Protein AF-A0AA36JJM1-F1 (afdb_monomer_lite)

Structure (mmCIF, N/CA/C/O backbone):
data_AF-A0AA36JJM1-F1
#
_entry.id   AF-A0AA36JJM1-F1
#
loop_
_atom_site.group_PDB
_atom_site.id
_atom_site.type_symbol
_atom_site.label_atom_id
_atom_site.label_alt_id
_atom_site.label_comp_id
_atom_site.label_asym_id
_atom_site.label_entity_id
_atom_site.label_seq_id
_atom_site.pdbx_PDB_ins_code
_atom_site.Cartn_x
_atom_site.Cartn_y
_atom_site.Cartn_z
_atom_site.occupancy
_atom_site.B_iso_or_equiv
_atom_site.auth_seq_id
_atom_site.auth_comp_id
_atom_site.auth_asym_id
_atom_site.auth_atom_id
_atom_site.pdbx_PDB_model_num
ATOM 1 N N . MET A 1 1 ? 7.702 4.278 22.221 1.00 86.50 1 MET A N 1
ATOM 2 C CA . MET A 1 1 ? 9.071 3.799 21.939 1.00 86.50 1 MET A CA 1
ATOM 3 C C . MET A 1 1 ? 9.166 2.366 22.407 1.00 86.50 1 MET A C 1
ATOM 5 O O . MET A 1 1 ? 8.796 2.112 23.544 1.00 86.50 1 MET A O 1
ATOM 9 N N . GLU A 1 2 ? 9.628 1.454 21.558 1.00 85.81 2 GLU A N 1
ATOM 10 C CA . GLU A 1 2 ? 9.969 0.077 21.942 1.00 85.81 2 GLU A CA 1
ATOM 11 C C . GLU A 1 2 ? 11.482 -0.125 21.865 1.00 85.81 2 GLU A C 1
ATOM 13 O O . GLU A 1 2 ? 12.137 0.378 20.948 1.00 85.81 2 GLU A O 1
ATOM 18 N N . LEU A 1 3 ? 12.035 -0.858 22.828 1.00 89.06 3 LEU A N 1
ATOM 19 C CA . LEU A 1 3 ? 13.429 -1.273 22.849 1.00 89.06 3 LEU A CA 1
ATOM 20 C C . LEU A 1 3 ? 13.550 -2.719 23.334 1.00 89.06 3 LEU A C 1
ATOM 22 O O . LEU A 1 3 ? 12.748 -3.194 24.128 1.00 89.06 3 LEU A O 1
ATOM 26 N N . LEU A 1 4 ? 14.563 -3.410 22.822 1.00 84.94 4 LEU A N 1
ATOM 27 C CA . LEU A 1 4 ? 15.024 -4.686 23.359 1.00 84.94 4 LEU A CA 1
ATOM 28 C C . LEU A 1 4 ? 16.243 -4.422 24.234 1.00 84.94 4 LEU A C 1
ATOM 30 O O . LEU A 1 4 ? 17.153 -3.701 23.789 1.00 84.94 4 LEU A O 1
ATOM 34 N N . ASP A 1 5 ? 16.250 -4.989 25.434 1.00 82.06 5 ASP A N 1
ATOM 35 C CA . ASP A 1 5 ? 17.424 -5.007 26.301 1.00 82.06 5 ASP A CA 1
ATOM 36 C C . ASP A 1 5 ? 18.400 -6.138 25.920 1.00 82.06 5 ASP A C 1
ATOM 38 O O . ASP A 1 5 ? 18.317 -6.738 24.839 1.00 82.06 5 ASP A O 1
ATOM 42 N N . SER A 1 6 ? 19.415 -6.355 26.754 1.00 78.31 6 SER A N 1
ATOM 43 C CA . SER A 1 6 ? 20.495 -7.311 26.484 1.00 78.31 6 SER A CA 1
ATOM 44 C C . SER A 1 6 ? 20.103 -8.765 26.770 1.00 78.31 6 SER A C 1
ATOM 46 O O . SER A 1 6 ? 20.724 -9.679 26.228 1.00 78.31 6 SER A O 1
ATOM 48 N N . ASP A 1 7 ? 19.093 -8.979 27.603 1.00 76.00 7 ASP A N 1
ATOM 49 C CA . ASP A 1 7 ? 18.505 -10.262 27.982 1.00 76.00 7 ASP A CA 1
ATOM 50 C C . ASP A 1 7 ? 17.309 -10.661 27.103 1.00 76.00 7 ASP A C 1
ATOM 52 O O . ASP A 1 7 ? 16.915 -11.829 27.092 1.00 76.00 7 ASP A O 1
ATOM 56 N N . GLY A 1 8 ? 16.851 -9.747 26.245 1.00 76.69 8 GLY A N 1
ATOM 57 C CA . GLY A 1 8 ? 15.883 -9.997 25.181 1.00 76.69 8 GLY A CA 1
ATOM 58 C C . GLY A 1 8 ? 14.448 -9.640 25.554 1.00 76.69 8 GLY A C 1
ATOM 59 O O . GLY A 1 8 ? 13.537 -9.977 24.790 1.00 76.69 8 GLY A O 1
ATOM 60 N N . ASP A 1 9 ? 14.245 -8.946 26.671 1.00 82.12 9 ASP A N 1
ATOM 61 C CA . ASP A 1 9 ? 12.950 -8.415 27.055 1.00 82.12 9 ASP A CA 1
ATOM 62 C C . ASP A 1 9 ? 12.595 -7.193 26.201 1.00 82.12 9 ASP A C 1
ATOM 64 O O . ASP A 1 9 ? 13.424 -6.349 25.841 1.00 82.12 9 ASP A O 1
ATOM 68 N N . CYS A 1 10 ? 11.317 -7.116 25.829 1.00 87.50 10 CYS A N 1
ATOM 69 C CA . CYS A 1 10 ? 10.770 -5.996 25.081 1.00 87.50 10 CYS A CA 1
ATOM 70 C C . CYS A 1 10 ? 10.220 -4.957 26.055 1.00 87.50 10 CYS A C 1
ATOM 72 O O . CYS A 1 10 ? 9.152 -5.152 26.641 1.00 87.50 10 CYS A O 1
ATOM 74 N N . ILE A 1 11 ? 10.940 -3.848 26.195 1.00 87.56 11 ILE A N 1
ATOM 75 C CA . ILE A 1 11 ? 10.566 -2.719 27.041 1.00 87.56 11 ILE A CA 1
ATOM 76 C C . ILE A 1 11 ? 9.912 -1.648 26.165 1.00 87.56 11 ILE A C 1
ATOM 78 O O . ILE A 1 11 ? 10.454 -1.227 25.140 1.00 87.56 11 ILE A O 1
ATOM 82 N N . GLN A 1 12 ? 8.725 -1.198 26.556 1.00 90.75 12 GLN A N 1
ATOM 83 C CA . GLN A 1 12 ? 7.956 -0.191 25.841 1.00 90.75 12 GLN A CA 1
ATOM 84 C C . GLN A 1 12 ? 7.631 0.986 26.758 1.00 90.75 12 GLN A C 1
ATOM 86 O O . GLN A 1 12 ? 6.974 0.830 27.784 1.00 90.75 12 GLN A O 1
ATOM 91 N N . PHE A 1 13 ? 8.028 2.181 26.325 1.00 91.12 13 PHE A N 1
ATOM 92 C CA . PHE A 1 13 ? 7.688 3.442 26.974 1.00 91.12 13 PHE A CA 1
ATOM 93 C C . PHE A 1 13 ? 6.626 4.194 26.167 1.00 91.12 13 PHE A C 1
ATOM 95 O O . PHE A 1 13 ? 6.799 4.434 24.960 1.00 91.12 13 PHE A O 1
ATOM 102 N N . LEU A 1 14 ? 5.537 4.583 26.835 1.00 84.69 14 LEU A N 1
ATOM 103 C CA . LEU A 1 14 ? 4.409 5.315 26.251 1.00 84.69 14 LEU A CA 1
ATOM 104 C C . LEU A 1 14 ? 4.047 6.522 27.115 1.00 84.69 14 LEU A C 1
ATOM 106 O O . LEU A 1 14 ? 3.896 6.393 28.325 1.00 84.69 14 LEU A O 1
ATOM 110 N N . ILE A 1 15 ? 3.863 7.682 26.485 1.00 80.12 15 ILE A N 1
ATOM 111 C CA . ILE A 1 15 ? 3.282 8.857 27.141 1.00 80.12 15 ILE A CA 1
ATOM 112 C C . ILE A 1 15 ? 1.765 8.745 27.003 1.00 80.12 15 ILE A C 1
ATOM 114 O O . ILE A 1 15 ? 1.250 8.667 25.887 1.00 80.12 15 ILE A O 1
ATOM 118 N N . ASP A 1 16 ? 1.052 8.692 28.124 1.00 75.12 16 ASP A N 1
ATOM 119 C CA . ASP A 1 16 ? -0.409 8.666 28.119 1.00 75.12 16 ASP A CA 1
ATOM 120 C C . ASP A 1 16 ? -1.001 10.059 27.800 1.00 75.12 16 ASP A C 1
ATOM 122 O O . ASP A 1 16 ? -0.287 11.063 27.835 1.00 75.12 16 ASP A O 1
ATOM 126 N N . PRO A 1 17 ? -2.312 10.172 27.517 1.00 67.44 17 PRO A N 1
ATOM 127 C CA . PRO A 1 17 ? -2.938 11.466 27.232 1.00 67.44 17 PRO A CA 1
ATOM 128 C C . PRO A 1 17 ? -2.837 12.499 28.365 1.00 67.44 17 PRO A C 1
ATOM 130 O O . PRO A 1 17 ? -3.118 13.668 28.138 1.00 67.44 17 PRO A O 1
ATOM 133 N N . ARG A 1 18 ? -2.458 12.087 29.584 1.00 67.81 18 ARG A N 1
ATOM 134 C CA . ARG A 1 18 ? -2.224 12.970 30.738 1.00 67.81 18 ARG A CA 1
ATOM 135 C C . ARG A 1 18 ? -0.755 13.399 30.850 1.00 67.81 18 ARG A C 1
ATOM 137 O O . ARG A 1 18 ? -0.390 14.026 31.837 1.00 67.81 18 ARG A O 1
ATOM 144 N N . GLY A 1 19 ? 0.084 13.042 29.876 1.00 71.69 19 GLY A N 1
ATOM 145 C CA . GLY A 1 19 ? 1.514 13.340 29.860 1.00 71.69 19 GLY A CA 1
ATOM 146 C C . GLY A 1 19 ? 2.363 12.406 30.726 1.00 71.69 19 GLY A C 1
ATOM 147 O O . GLY A 1 19 ? 3.555 12.656 30.881 1.00 71.69 19 GLY A O 1
ATOM 148 N N . ARG A 1 20 ? 1.793 11.335 31.298 1.00 82.25 20 ARG A N 1
ATOM 149 C CA . ARG A 1 20 ? 2.546 10.421 32.171 1.00 82.25 20 ARG A CA 1
ATOM 150 C C . ARG A 1 20 ? 3.295 9.389 31.343 1.00 82.25 20 ARG A C 1
ATOM 152 O O . ARG A 1 20 ? 2.691 8.726 30.498 1.00 82.25 20 ARG A O 1
ATOM 159 N N . LEU A 1 21 ? 4.580 9.209 31.637 1.00 89.88 21 LEU A N 1
ATOM 160 C CA . LEU A 1 21 ? 5.377 8.139 31.050 1.00 89.88 21 LEU A CA 1
ATOM 161 C C . LEU A 1 21 ? 5.053 6.813 31.739 1.00 89.88 21 LEU A C 1
ATOM 163 O O . LEU A 1 21 ? 5.211 6.693 32.951 1.00 89.88 21 LEU A O 1
ATOM 167 N N . ARG A 1 22 ? 4.606 5.825 30.968 1.00 90.75 22 ARG A N 1
ATOM 168 C CA . ARG A 1 22 ? 4.340 4.458 31.424 1.00 90.75 22 ARG A CA 1
ATOM 169 C C . ARG A 1 22 ? 5.344 3.498 30.822 1.00 90.75 22 ARG A C 1
ATOM 171 O O . ARG A 1 22 ? 5.732 3.670 29.665 1.00 90.75 22 ARG A O 1
ATOM 178 N N . GLU A 1 23 ? 5.681 2.468 31.579 1.00 92.31 23 GLU A N 1
ATOM 179 C CA . GLU A 1 23 ? 6.593 1.410 31.161 1.00 92.31 23 GLU A CA 1
ATOM 180 C C . GLU A 1 23 ? 5.880 0.062 31.124 1.00 92.31 23 GLU A C 1
ATOM 182 O O . GLU A 1 23 ? 5.173 -0.324 32.061 1.00 92.31 23 GLU A O 1
ATOM 187 N N . TYR A 1 24 ? 6.100 -0.668 30.036 1.00 90.06 24 TYR A N 1
ATOM 188 C CA . TYR A 1 24 ? 5.639 -2.031 29.852 1.00 90.06 24 TYR A CA 1
ATOM 189 C C . TYR A 1 24 ? 6.828 -2.936 29.556 1.00 90.06 24 TYR A C 1
ATOM 191 O O . TYR A 1 24 ? 7.632 -2.613 28.688 1.00 90.06 24 TYR A O 1
ATOM 199 N N . VAL A 1 25 ? 6.884 -4.102 30.191 1.00 87.00 25 VAL A N 1
ATOM 200 C CA . VAL A 1 25 ? 7.876 -5.141 29.897 1.00 87.00 25 VAL A CA 1
ATOM 201 C C . VAL A 1 25 ? 7.141 -6.369 29.378 1.00 87.00 25 VAL A C 1
ATOM 203 O O . VAL A 1 25 ? 6.200 -6.869 30.001 1.00 87.00 25 VAL A O 1
ATOM 206 N N . ASN A 1 26 ? 7.508 -6.826 28.180 1.00 85.31 26 ASN A N 1
ATOM 207 C CA . ASN A 1 26 ? 6.869 -7.940 27.475 1.00 85.31 26 ASN A CA 1
ATOM 208 C C . ASN A 1 26 ? 5.332 -7.800 27.389 1.00 85.31 26 ASN A C 1
ATOM 210 O O . ASN A 1 26 ? 4.579 -8.764 27.551 1.00 85.31 26 ASN A O 1
ATOM 214 N N . GLY A 1 27 ? 4.863 -6.566 27.158 1.00 80.25 27 GLY A N 1
ATOM 215 C CA . GLY A 1 27 ? 3.444 -6.218 27.019 1.00 80.25 27 GLY A CA 1
ATOM 216 C C . GLY A 1 27 ? 2.663 -6.105 28.334 1.00 80.25 27 GLY A C 1
ATOM 217 O O . GLY A 1 27 ? 1.458 -5.855 28.301 1.00 80.25 27 GLY A O 1
ATOM 218 N N . LYS A 1 28 ? 3.313 -6.268 29.492 1.00 84.06 28 LYS A N 1
ATOM 219 C CA . LYS A 1 28 ? 2.697 -6.082 30.814 1.00 84.06 28 LYS A CA 1
ATOM 220 C C . LYS A 1 28 ? 3.112 -4.743 31.401 1.00 84.06 28 LYS A C 1
ATOM 222 O O . LYS A 1 28 ? 4.286 -4.406 31.361 1.00 84.06 28 LYS A O 1
ATOM 227 N N . LEU A 1 29 ? 2.152 -3.998 31.949 1.00 88.12 29 LEU A N 1
ATOM 228 C CA . LEU A 1 29 ? 2.421 -2.723 32.613 1.00 88.12 29 LEU A CA 1
ATOM 229 C C . LEU A 1 29 ? 3.279 -2.963 33.862 1.00 88.12 29 LEU A C 1
ATOM 231 O O . LEU A 1 29 ? 2.800 -3.571 34.821 1.00 88.12 29 LEU A O 1
ATOM 235 N N . GLU A 1 30 ? 4.514 -2.470 33.850 1.00 90.81 30 GLU A N 1
ATOM 236 C CA . GLU A 1 30 ? 5.433 -2.552 34.987 1.00 90.81 30 GLU A CA 1
ATOM 237 C C . GLU A 1 30 ? 5.337 -1.302 35.863 1.00 90.81 30 GLU A C 1
ATOM 239 O O . GLU A 1 30 ? 5.177 -1.421 37.083 1.00 90.81 30 GLU A O 1
ATOM 244 N N . LEU A 1 31 ? 5.323 -0.116 35.248 1.00 85.56 31 LEU A N 1
ATOM 245 C CA . LEU A 1 31 ? 5.154 1.168 35.928 1.00 85.56 31 LEU A CA 1
ATOM 246 C C . LEU A 1 31 ? 4.033 1.986 35.275 1.00 85.56 31 LEU A C 1
ATOM 248 O O . LEU A 1 31 ? 4.123 2.375 34.112 1.00 85.56 31 LEU A O 1
ATOM 252 N N . ASP A 1 32 ? 2.974 2.288 36.043 1.00 85.88 32 ASP A N 1
ATOM 253 C CA . ASP A 1 32 ? 1.895 3.203 35.606 1.00 85.88 32 ASP A CA 1
ATOM 254 C C . ASP A 1 32 ? 2.371 4.658 35.501 1.00 85.88 32 ASP A C 1
ATOM 256 O O . ASP A 1 32 ? 1.750 5.469 34.815 1.00 85.88 32 ASP A O 1
ATOM 260 N N . GLN A 1 33 ? 3.462 4.994 36.189 1.00 90.38 33 GLN A N 1
ATOM 261 C CA . GLN A 1 33 ? 4.099 6.296 36.109 1.00 90.38 33 GLN A CA 1
ATOM 262 C C . GLN A 1 33 ? 5.577 6.178 36.477 1.00 90.38 33 GLN A C 1
ATOM 264 O O . GLN A 1 33 ? 5.909 5.940 37.637 1.00 90.38 33 GLN A O 1
ATOM 269 N N . VAL A 1 34 ? 6.440 6.393 35.491 1.00 91.19 34 VAL A N 1
ATOM 270 C CA . VAL A 1 34 ? 7.868 6.643 35.690 1.00 91.19 34 VAL A CA 1
ATOM 271 C C . VAL A 1 34 ? 8.020 8.089 36.161 1.00 91.19 34 VAL A C 1
ATOM 273 O O . VAL A 1 34 ? 7.370 8.995 35.636 1.00 91.19 34 VAL A O 1
ATOM 276 N N . THR A 1 35 ? 8.842 8.318 37.174 1.00 89.25 35 THR A N 1
ATOM 277 C CA . THR A 1 35 ? 9.105 9.634 37.778 1.00 89.25 35 THR A CA 1
ATOM 278 C C . THR A 1 35 ? 10.551 10.077 37.597 1.00 89.25 35 THR A C 1
ATOM 280 O O . THR A 1 35 ? 10.815 11.281 37.566 1.00 89.25 35 THR A O 1
ATOM 283 N N . TRP A 1 36 ? 11.475 9.133 37.410 1.00 94.38 36 TRP A N 1
ATOM 284 C CA . TRP A 1 36 ? 12.860 9.416 37.053 1.00 94.38 36 TRP A CA 1
ATOM 285 C C . TRP A 1 36 ? 13.473 8.295 36.208 1.00 94.38 36 TRP A C 1
ATOM 287 O O . TRP A 1 36 ? 13.092 7.137 36.326 1.00 94.38 36 TRP A O 1
ATOM 297 N N . LEU A 1 37 ? 14.456 8.653 35.382 1.00 95.94 37 LEU A N 1
ATOM 298 C CA . LEU A 1 37 ? 15.347 7.714 34.698 1.00 95.94 37 LEU A CA 1
ATOM 299 C C . LEU A 1 37 ? 16.794 8.099 35.000 1.00 95.94 37 LEU A C 1
ATOM 301 O O . LEU A 1 37 ? 17.150 9.270 34.894 1.00 95.94 37 LEU A O 1
ATOM 305 N N . GLU A 1 38 ? 17.639 7.137 35.357 1.00 96.50 38 GLU A N 1
ATOM 306 C CA . GLU A 1 38 ? 19.079 7.331 35.544 1.00 96.50 38 GLU A CA 1
ATOM 307 C C . GLU A 1 38 ? 19.856 6.599 34.452 1.00 96.50 38 GLU A C 1
ATOM 309 O O . GLU A 1 38 ? 19.714 5.389 34.301 1.00 96.50 38 GLU A O 1
ATOM 314 N N . TYR A 1 39 ? 20.690 7.320 33.700 1.00 97.06 39 TYR A N 1
ATOM 315 C CA . TYR A 1 39 ? 21.499 6.738 32.629 1.00 97.06 39 TYR A CA 1
ATOM 316 C C . TYR A 1 39 ? 22.988 6.717 32.977 1.00 97.06 39 TYR A C 1
ATOM 318 O O . TYR A 1 39 ? 23.593 7.750 33.287 1.00 97.06 39 TYR A O 1
ATOM 326 N N . ASN A 1 40 ? 23.598 5.537 32.857 1.00 94.88 40 ASN A N 1
ATOM 327 C CA . ASN A 1 40 ? 25.039 5.346 32.941 1.00 94.88 40 ASN A CA 1
ATOM 328 C C . ASN A 1 40 ? 25.606 5.033 31.550 1.00 94.88 40 ASN A C 1
ATOM 330 O O . ASN A 1 40 ? 25.435 3.951 30.989 1.00 94.88 40 ASN A O 1
ATOM 334 N N . GLN A 1 41 ? 26.334 5.996 30.998 1.00 91.88 41 GLN A N 1
ATOM 335 C CA . GLN A 1 41 ? 26.884 5.942 29.652 1.00 91.88 41 GLN A CA 1
ATOM 336 C C . GLN A 1 41 ? 28.046 4.945 29.514 1.00 91.88 41 GLN A C 1
ATOM 338 O O . GLN A 1 41 ? 28.251 4.410 28.426 1.00 91.88 41 GLN A O 1
ATOM 343 N N . GLU A 1 42 ? 28.814 4.699 30.583 1.00 90.38 42 GLU A N 1
ATOM 344 C CA . GLU A 1 42 ? 29.951 3.761 30.572 1.00 90.38 42 GLU A CA 1
ATOM 345 C C . GLU A 1 42 ? 29.491 2.303 30.507 1.00 90.38 42 GLU A C 1
ATOM 347 O O . GLU A 1 42 ? 30.135 1.475 29.867 1.00 90.38 42 GLU A O 1
ATOM 352 N N . THR A 1 43 ? 28.367 2.000 31.155 1.00 91.81 43 THR A N 1
ATOM 353 C CA . THR A 1 43 ? 27.814 0.639 31.250 1.00 91.81 43 THR A CA 1
ATOM 354 C C . THR A 1 43 ? 26.615 0.397 30.334 1.00 91.81 43 THR A C 1
ATOM 356 O O . THR A 1 43 ? 26.195 -0.752 30.194 1.00 91.81 43 THR A O 1
ATOM 359 N N . ALA A 1 44 ? 26.109 1.445 29.672 1.00 91.81 44 ALA A N 1
ATOM 360 C CA . ALA A 1 44 ? 24.911 1.421 28.831 1.00 91.81 44 ALA A CA 1
ATOM 361 C C . ALA A 1 44 ? 23.628 1.028 29.582 1.00 91.81 44 ALA A C 1
ATOM 363 O O . ALA A 1 44 ? 22.683 0.528 28.968 1.00 91.81 44 ALA A O 1
ATOM 364 N N . THR A 1 45 ? 23.589 1.226 30.900 1.00 94.50 45 THR A N 1
ATOM 365 C CA . THR A 1 45 ? 22.435 0.871 31.728 1.00 94.50 45 THR A CA 1
ATOM 366 C C . THR A 1 45 ? 21.530 2.069 31.963 1.00 94.50 45 THR A C 1
ATOM 368 O O . THR A 1 45 ? 21.982 3.212 32.094 1.00 94.50 45 THR A O 1
ATOM 371 N N . VAL A 1 46 ? 20.233 1.790 31.990 1.00 95.69 46 VAL A N 1
ATOM 372 C CA . VAL A 1 46 ? 19.182 2.723 32.376 1.00 95.69 46 VAL A CA 1
ATOM 373 C C . VAL A 1 46 ? 18.484 2.133 33.586 1.00 95.69 46 VAL A C 1
ATOM 375 O O . VAL A 1 46 ? 18.233 0.930 33.633 1.00 95.69 46 VAL A O 1
ATOM 378 N N . ARG A 1 47 ? 18.197 2.978 34.569 1.00 95.69 47 ARG A N 1
ATOM 379 C CA . ARG A 1 47 ? 17.521 2.591 35.798 1.00 95.69 47 ARG A CA 1
ATOM 380 C C . ARG A 1 47 ? 16.287 3.451 36.030 1.00 95.69 47 ARG A C 1
ATOM 382 O O . ARG A 1 47 ? 16.337 4.661 35.814 1.00 95.69 47 ARG A O 1
ATOM 389 N N . ASP A 1 48 ? 15.236 2.819 36.523 1.00 94.38 48 ASP A N 1
ATOM 390 C CA . ASP A 1 48 ? 13.975 3.421 36.953 1.00 94.38 48 ASP A CA 1
ATOM 391 C C . ASP A 1 48 ? 13.650 2.994 38.402 1.00 94.38 48 ASP A C 1
ATOM 393 O O . ASP A 1 48 ? 14.503 2.500 39.153 1.00 94.38 48 ASP A O 1
ATOM 397 N N . GLU A 1 49 ? 12.411 3.210 38.841 1.00 91.31 49 GLU A N 1
ATOM 398 C CA . GLU A 1 49 ? 11.949 2.857 40.182 1.00 91.31 49 GLU A CA 1
ATOM 399 C C . GLU A 1 49 ? 11.965 1.355 40.484 1.00 91.31 49 GLU A C 1
ATOM 401 O O . GLU A 1 49 ? 12.078 0.973 41.655 1.00 91.31 49 GLU A O 1
ATOM 406 N N . LYS A 1 50 ? 11.797 0.506 39.471 1.00 88.06 50 LYS A N 1
ATOM 407 C CA . LYS A 1 50 ? 11.650 -0.940 39.631 1.00 88.06 50 LYS A CA 1
ATOM 408 C C . LYS A 1 50 ? 12.918 -1.712 39.342 1.00 88.06 50 LYS A C 1
ATOM 410 O O . LYS A 1 50 ? 13.138 -2.735 39.995 1.00 88.06 50 LYS A O 1
ATOM 415 N N . GLY A 1 51 ? 13.730 -1.265 38.398 1.00 88.31 51 GLY A N 1
ATOM 416 C CA . GLY A 1 51 ? 14.835 -2.074 37.919 1.00 88.31 51 GLY A CA 1
ATOM 417 C C . GLY A 1 51 ? 15.891 -1.297 37.161 1.00 88.31 51 GLY A C 1
ATOM 418 O O . GLY A 1 51 ? 15.869 -0.073 37.067 1.00 88.31 51 GLY A O 1
ATOM 419 N N . GLU A 1 52 ? 16.866 -2.052 36.669 1.00 93.00 52 GLU A N 1
ATOM 420 C CA . GLU A 1 52 ? 17.807 -1.585 35.663 1.00 93.00 52 GLU A CA 1
ATOM 421 C C . GLU A 1 52 ? 17.709 -2.496 34.445 1.00 93.00 52 GLU A C 1
ATOM 423 O O . GLU A 1 52 ? 17.528 -3.706 34.584 1.00 93.00 52 GLU A O 1
ATOM 428 N N . PHE A 1 53 ? 17.879 -1.914 33.266 1.00 93.06 53 PHE A N 1
ATOM 429 C CA . PHE A 1 53 ? 18.004 -2.640 32.012 1.00 93.06 53 PHE A CA 1
ATOM 430 C C . PHE A 1 53 ? 19.187 -2.100 31.215 1.00 93.06 53 PHE A C 1
ATOM 432 O O . PHE A 1 53 ? 19.612 -0.949 31.370 1.00 93.06 53 PHE A O 1
ATOM 439 N N . LYS A 1 54 ? 19.750 -2.942 30.346 1.00 92.69 54 LYS A N 1
ATOM 440 C CA . LYS A 1 54 ? 20.938 -2.601 29.557 1.00 92.69 54 LYS A CA 1
ATOM 441 C C . LYS A 1 54 ? 20.600 -2.437 28.080 1.00 92.69 54 LYS A C 1
ATOM 443 O O . LYS A 1 54 ? 20.131 -3.375 27.435 1.00 92.69 54 LYS A O 1
ATOM 448 N N . LEU A 1 55 ? 20.913 -1.265 27.528 1.00 91.56 55 LEU A N 1
ATOM 449 C CA . LEU A 1 55 ? 20.765 -0.975 26.103 1.00 91.56 55 LEU A CA 1
ATOM 450 C C . LEU A 1 55 ? 21.746 -1.816 25.269 1.00 91.56 55 LEU A C 1
ATOM 452 O O . LEU A 1 55 ? 22.886 -2.040 25.672 1.00 91.56 55 LEU A O 1
ATOM 456 N N . GLN A 1 56 ? 21.309 -2.264 24.089 1.00 88.31 56 GLN A N 1
ATOM 457 C CA . GLN A 1 56 ? 22.148 -3.045 23.175 1.00 88.31 56 GLN A CA 1
ATOM 458 C C . GLN A 1 56 ? 23.210 -2.167 22.497 1.00 88.31 56 GLN A C 1
ATOM 460 O O . GLN A 1 56 ? 22.934 -1.040 22.093 1.00 88.31 56 GLN A O 1
ATOM 465 N N . ASP A 1 57 ? 24.406 -2.721 22.281 1.00 83.81 57 ASP A N 1
ATOM 466 C CA . ASP A 1 57 ? 25.552 -1.975 21.735 1.00 83.81 57 ASP A CA 1
ATOM 467 C C . ASP A 1 57 ? 25.277 -1.346 20.355 1.00 83.81 57 ASP A C 1
ATOM 469 O O . ASP A 1 57 ? 25.770 -0.262 20.050 1.00 83.81 57 ASP A O 1
ATOM 473 N N . LYS A 1 58 ? 24.473 -2.009 19.511 1.00 81.19 58 LYS A N 1
ATOM 474 C CA . LYS A 1 58 ? 24.219 -1.582 18.123 1.00 81.19 58 LYS A CA 1
ATOM 475 C C . LYS A 1 58 ? 23.381 -0.303 18.000 1.00 81.19 58 LYS A C 1
ATOM 477 O O . LYS A 1 58 ? 23.458 0.363 16.976 1.00 81.19 58 LYS A O 1
ATOM 482 N N . ASP A 1 59 ? 22.560 0.010 19.001 1.00 82.50 59 ASP A N 1
ATOM 483 C CA . ASP A 1 59 ? 21.561 1.089 18.962 1.00 82.50 59 ASP A CA 1
ATOM 484 C C . ASP A 1 59 ? 21.505 1.896 20.275 1.00 82.50 59 ASP A C 1
ATOM 486 O O . ASP A 1 59 ? 20.580 2.678 20.507 1.00 82.50 59 ASP A O 1
ATOM 490 N N . GLN A 1 60 ? 22.533 1.752 21.120 1.00 89.88 60 GLN A N 1
ATOM 491 C CA . GLN A 1 60 ? 22.637 2.386 22.435 1.00 89.88 60 GLN A CA 1
ATOM 492 C C . GLN A 1 60 ? 22.428 3.904 22.376 1.00 89.88 60 GLN A C 1
ATOM 494 O O . GLN A 1 60 ? 21.693 4.457 23.192 1.00 89.88 60 GLN A O 1
ATOM 499 N N . VAL A 1 61 ? 23.081 4.587 21.430 1.00 91.25 61 VAL A N 1
ATOM 500 C CA . VAL A 1 61 ? 23.036 6.055 21.331 1.00 91.25 61 VAL A CA 1
ATOM 501 C C . VAL A 1 61 ? 21.633 6.532 20.966 1.00 91.25 61 VAL A C 1
ATOM 503 O O . VAL A 1 61 ? 21.092 7.407 21.639 1.00 91.25 61 VAL A O 1
ATOM 506 N N . GLU A 1 62 ? 21.018 5.922 19.951 1.00 93.12 62 GLU A N 1
ATOM 507 C CA . GLU A 1 62 ? 19.664 6.262 19.504 1.00 93.12 62 GLU A CA 1
ATOM 508 C C . GLU A 1 62 ? 18.645 6.032 20.622 1.00 93.12 62 GLU A C 1
ATOM 510 O O . GLU A 1 62 ? 17.834 6.910 20.925 1.00 93.12 62 GLU A O 1
ATOM 515 N N . LYS A 1 63 ? 18.719 4.875 21.294 1.00 93.38 63 LYS A N 1
ATOM 516 C CA . LYS A 1 63 ? 17.818 4.545 22.403 1.00 93.38 63 LYS A CA 1
ATOM 517 C C . LYS A 1 63 ? 18.007 5.485 23.595 1.00 93.38 63 LYS A C 1
ATOM 519 O O . LYS A 1 63 ? 17.020 5.966 24.144 1.00 93.38 63 LYS A O 1
ATOM 524 N N . ALA A 1 64 ? 19.245 5.803 23.972 1.00 94.06 64 ALA A N 1
ATOM 525 C CA . ALA A 1 64 ? 19.509 6.739 25.062 1.00 94.06 64 ALA A CA 1
ATOM 526 C C . ALA A 1 64 ? 18.978 8.150 24.744 1.00 94.06 64 ALA A C 1
ATOM 528 O O . ALA A 1 64 ? 18.360 8.778 25.603 1.00 94.06 64 ALA A O 1
ATOM 529 N N . LEU A 1 65 ? 19.146 8.629 23.504 1.00 94.44 65 LEU A N 1
ATOM 530 C CA . LEU A 1 65 ? 18.581 9.904 23.042 1.00 94.44 65 LEU A CA 1
ATOM 531 C C . LEU A 1 65 ? 17.046 9.893 23.055 1.00 94.44 65 LEU A C 1
ATOM 533 O O . LEU A 1 65 ? 16.434 10.860 23.512 1.00 94.44 65 LEU A O 1
ATOM 537 N N . GLY A 1 66 ? 16.425 8.801 22.599 1.00 94.38 66 GLY A N 1
ATOM 538 C CA . GLY A 1 66 ? 14.973 8.619 22.629 1.00 94.38 66 GLY A CA 1
ATOM 539 C C . GLY A 1 66 ? 14.405 8.657 24.048 1.00 94.38 66 GLY A C 1
ATOM 540 O O . GLY A 1 66 ? 13.463 9.405 24.307 1.00 94.38 66 GLY A O 1
ATOM 541 N N . LEU A 1 67 ? 15.018 7.921 24.982 1.00 94.88 67 LEU A N 1
ATOM 542 C CA . LEU A 1 67 ? 14.637 7.915 26.400 1.00 94.88 67 LEU A CA 1
ATOM 543 C C . LEU A 1 67 ? 14.814 9.291 27.046 1.00 94.88 67 LEU A C 1
ATOM 545 O O . LEU A 1 67 ? 13.930 9.746 27.767 1.00 94.88 67 LEU A O 1
ATOM 549 N N . HIS A 1 68 ? 15.911 9.986 26.746 1.00 93.94 68 HIS A N 1
ATOM 550 C CA . HIS A 1 68 ? 16.134 11.340 27.246 1.00 93.94 68 HIS A CA 1
ATOM 551 C C . HIS A 1 68 ? 15.073 12.322 26.735 1.00 93.94 68 HIS A C 1
ATOM 553 O O . HIS A 1 68 ? 14.539 13.120 27.503 1.00 93.94 68 HIS A O 1
ATOM 559 N N . CYS A 1 69 ? 14.693 12.228 25.459 1.00 92.06 69 CYS A N 1
ATOM 560 C CA . CYS A 1 69 ? 13.619 13.054 24.920 1.00 92.06 69 CYS A CA 1
ATOM 561 C C . CYS A 1 69 ? 12.256 12.689 25.533 1.00 92.06 69 CYS A C 1
ATOM 563 O O . CYS A 1 69 ? 11.487 13.588 25.855 1.00 92.06 69 CYS A O 1
ATOM 565 N N . LEU A 1 70 ? 11.955 11.406 25.770 1.00 90.88 70 LEU A N 1
ATOM 566 C CA . LEU A 1 70 ? 10.749 11.007 26.513 1.00 90.88 70 LEU A CA 1
ATOM 567 C C . LEU A 1 70 ? 10.739 11.576 27.930 1.00 90.88 70 LEU A C 1
ATOM 569 O O . LEU A 1 70 ? 9.685 12.020 28.388 1.00 90.88 70 LEU A O 1
ATOM 573 N N . ALA A 1 71 ? 11.898 11.600 28.592 1.00 87.88 71 ALA A N 1
ATOM 574 C CA . ALA A 1 71 ? 12.026 12.153 29.927 1.00 87.88 71 ALA A CA 1
ATOM 575 C C . ALA A 1 71 ? 11.671 13.645 29.952 1.00 87.88 71 ALA A C 1
ATOM 577 O O . ALA A 1 71 ? 10.799 14.066 30.712 1.00 87.88 71 ALA A O 1
ATOM 578 N N . LEU A 1 72 ? 12.261 14.416 29.032 1.00 84.88 72 LEU A N 1
ATOM 579 C CA . LEU A 1 72 ? 11.969 15.839 28.848 1.00 84.88 72 LEU A CA 1
ATOM 580 C C . LEU A 1 72 ? 10.491 16.092 28.516 1.00 84.88 72 LEU A C 1
ATOM 582 O O . LEU A 1 72 ? 9.863 16.964 29.113 1.00 84.88 72 LEU A O 1
ATOM 586 N N . ARG A 1 73 ? 9.915 15.305 27.600 1.00 84.94 73 ARG A N 1
ATOM 587 C CA . ARG A 1 73 ? 8.511 15.437 27.177 1.00 84.94 73 ARG A CA 1
ATOM 588 C C . ARG A 1 73 ? 7.507 15.088 28.266 1.00 84.94 73 ARG A C 1
ATOM 590 O O . ARG A 1 73 ? 6.410 15.629 28.258 1.00 84.94 73 ARG A O 1
ATOM 597 N N . SER A 1 74 ? 7.859 14.167 29.153 1.00 83.56 74 SER A N 1
ATOM 598 C CA . SER A 1 74 ? 6.975 13.714 30.233 1.00 83.56 74 SER A CA 1
ATOM 599 C C . SER A 1 74 ? 7.223 14.473 31.537 1.00 83.56 74 SER A C 1
ATOM 601 O O . SER A 1 74 ? 6.583 14.186 32.544 1.00 83.56 74 SER A O 1
ATOM 603 N N . GLY A 1 75 ? 8.179 15.411 31.540 1.00 84.06 75 GLY A N 1
ATOM 604 C CA . GLY A 1 75 ? 8.566 16.175 32.723 1.00 84.06 75 GLY A CA 1
ATOM 605 C C . GLY A 1 75 ? 9.152 15.321 33.850 1.00 84.06 75 GLY A C 1
ATOM 606 O O . GLY A 1 75 ? 9.067 15.723 35.009 1.00 84.06 75 GLY A O 1
ATOM 607 N N . ILE A 1 76 ? 9.712 14.150 33.536 1.00 87.88 76 ILE A N 1
ATOM 608 C CA . ILE A 1 76 ? 10.312 13.258 34.536 1.00 87.88 76 ILE A CA 1
ATOM 609 C C . ILE A 1 76 ? 11.793 13.592 34.731 1.00 87.88 76 ILE A C 1
ATOM 611 O O . ILE A 1 76 ? 12.456 14.126 33.839 1.00 87.88 76 ILE A O 1
ATOM 615 N N . GLU A 1 77 ? 12.326 13.290 35.912 1.00 90.56 77 GLU A N 1
ATOM 616 C CA . GLU A 1 77 ? 13.702 13.639 36.256 1.00 90.56 77 GLU A CA 1
ATOM 617 C C . GLU A 1 77 ? 14.699 12.759 35.484 1.00 90.56 77 GLU A C 1
ATOM 619 O O . GLU A 1 77 ? 14.684 11.535 35.599 1.00 90.56 77 GLU A O 1
ATOM 624 N N . TRP A 1 78 ? 15.603 13.377 34.722 1.00 93.50 78 TRP A N 1
ATOM 625 C CA . TRP A 1 78 ? 16.746 12.677 34.136 1.00 93.50 78 TRP A CA 1
ATOM 626 C C . TRP A 1 78 ? 17.956 12.771 35.065 1.00 93.50 78 TRP A C 1
ATOM 628 O O . TRP A 1 78 ? 18.437 13.865 35.366 1.00 93.50 78 TRP A O 1
ATOM 638 N N . ARG A 1 79 ? 18.470 11.620 35.490 1.00 94.12 79 ARG A N 1
ATOM 639 C CA . ARG A 1 79 ? 19.642 11.465 36.352 1.00 94.12 79 ARG A CA 1
ATOM 640 C C . ARG A 1 79 ? 20.802 10.832 35.586 1.00 94.12 79 ARG A C 1
ATOM 642 O O . ARG A 1 79 ? 20.627 10.192 34.550 1.00 94.12 79 ARG A O 1
ATOM 649 N N . GLY A 1 80 ? 22.003 10.977 36.134 1.00 92.25 80 GLY A N 1
ATOM 650 C CA . GLY A 1 80 ? 23.213 10.421 35.538 1.00 92.25 80 GLY A CA 1
ATOM 651 C C . GLY A 1 80 ? 23.738 11.255 34.369 1.00 92.25 80 GLY A C 1
ATOM 652 O O . GLY A 1 80 ? 23.659 12.485 34.370 1.00 92.25 80 GLY A O 1
ATOM 653 N N . GLN A 1 81 ? 24.352 10.586 33.399 1.00 94.81 81 GLN A N 1
ATOM 654 C CA . GLN A 1 81 ? 25.031 11.230 32.275 1.00 94.81 81 GLN A CA 1
ATOM 655 C C . GLN A 1 81 ? 24.037 11.578 31.157 1.00 94.81 81 GLN A C 1
ATOM 657 O O . GLN A 1 81 ? 22.994 10.945 31.006 1.00 94.81 81 GLN A O 1
ATOM 662 N N . LEU A 1 82 ? 24.351 12.595 30.351 1.00 90.38 82 LEU A N 1
ATOM 663 C CA . LEU A 1 82 ? 23.587 12.878 29.133 1.00 90.38 82 LEU A CA 1
ATOM 664 C C . LEU A 1 82 ? 23.974 11.880 28.028 1.00 90.38 82 LEU A C 1
ATOM 666 O O . LEU A 1 82 ? 25.145 11.499 27.945 1.00 90.38 82 LEU A O 1
ATOM 670 N N . PRO A 1 83 ? 23.036 11.462 27.158 1.00 92.06 83 PRO A N 1
ATOM 671 C CA . PRO A 1 83 ? 23.373 10.649 25.995 1.00 92.06 83 PRO A CA 1
ATOM 672 C C . PRO A 1 83 ? 24.416 11.336 25.106 1.00 92.06 83 PRO A C 1
ATOM 674 O O . PRO A 1 83 ? 24.412 12.559 24.950 1.00 92.06 83 PRO A O 1
ATOM 677 N N . ARG A 1 84 ? 25.296 10.543 24.481 1.00 90.50 84 ARG A N 1
ATOM 678 C CA . ARG A 1 84 ? 26.196 11.072 23.447 1.00 90.50 84 ARG A CA 1
ATOM 679 C C . ARG A 1 84 ? 25.368 11.591 22.267 1.00 90.50 84 ARG A C 1
ATOM 681 O O . ARG A 1 84 ? 24.350 10.978 21.945 1.00 90.50 84 ARG A O 1
ATOM 688 N N . PRO A 1 85 ? 25.810 12.663 21.594 1.00 88.44 85 PRO A N 1
ATOM 689 C CA . PRO A 1 85 ? 25.182 13.079 20.352 1.00 88.44 85 PRO A CA 1
ATOM 690 C C . PRO A 1 85 ? 25.299 11.974 19.295 1.00 88.44 85 PRO A C 1
ATOM 692 O O . PRO A 1 85 ? 26.303 11.256 19.232 1.00 88.44 85 PRO A O 1
ATOM 695 N N . ALA A 1 86 ? 24.270 11.837 18.461 1.00 90.94 86 ALA A N 1
ATOM 696 C CA . ALA A 1 86 ? 24.304 10.913 17.335 1.00 90.94 86 ALA A CA 1
ATOM 697 C C . ALA A 1 86 ? 25.336 11.394 16.305 1.00 90.94 86 ALA A C 1
ATOM 699 O O . ALA A 1 86 ? 25.383 12.576 15.989 1.00 90.94 86 ALA A O 1
ATOM 700 N N . MET A 1 87 ? 26.161 10.493 15.775 1.00 88.06 87 MET A N 1
ATOM 701 C CA . MET A 1 87 ? 27.098 10.801 14.674 1.00 88.06 87 MET A CA 1
ATOM 702 C C . MET A 1 87 ? 26.605 10.276 13.328 1.00 88.06 87 MET A C 1
ATOM 704 O O . MET A 1 87 ? 26.995 10.762 12.268 1.00 88.06 87 MET A O 1
ATOM 708 N N . ARG A 1 88 ? 25.739 9.270 13.404 1.00 92.25 88 ARG A N 1
ATOM 709 C CA . ARG A 1 88 ? 25.103 8.589 12.296 1.00 92.25 88 ARG A CA 1
ATOM 710 C C . ARG A 1 88 ? 23.712 8.155 12.733 1.00 92.25 88 ARG A C 1
ATOM 712 O O . ARG A 1 88 ? 23.511 7.875 13.916 1.00 92.25 88 ARG A O 1
ATOM 719 N N . LEU A 1 89 ? 22.797 8.075 11.783 1.00 93.06 89 LEU A N 1
ATOM 720 C CA . LEU A 1 89 ? 21.504 7.428 11.934 1.00 93.06 89 LEU A CA 1
ATOM 721 C C . LEU A 1 89 ? 21.273 6.535 10.721 1.00 93.06 89 LEU A C 1
ATOM 723 O O . LEU A 1 89 ? 21.364 7.018 9.601 1.00 93.06 89 LEU A O 1
ATOM 727 N N . GLU A 1 90 ? 20.952 5.266 10.947 1.00 89.94 90 GLU A N 1
ATOM 728 C CA . GLU A 1 90 ? 20.507 4.346 9.897 1.00 89.94 90 GLU A CA 1
ATOM 729 C C . GLU A 1 90 ? 19.042 3.989 10.154 1.00 89.94 90 GLU A C 1
ATOM 731 O O . GLU A 1 90 ? 18.664 3.607 11.270 1.00 89.94 90 GLU A O 1
ATOM 736 N N . LEU A 1 91 ? 18.193 4.116 9.141 1.00 86.25 91 LEU A N 1
ATOM 737 C CA . LEU A 1 91 ? 16.792 3.724 9.223 1.00 86.25 91 LEU A CA 1
A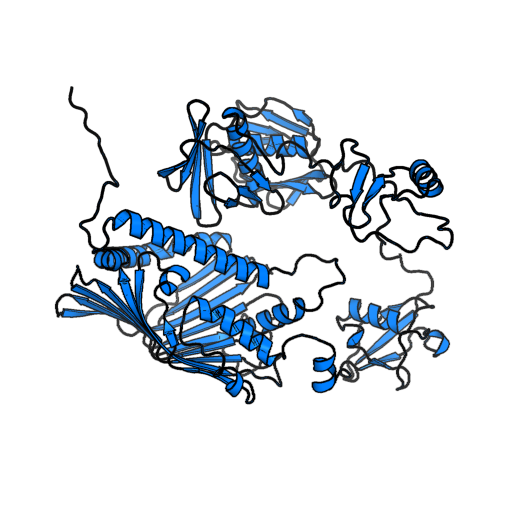TOM 738 C C . LEU A 1 91 ? 16.307 3.151 7.898 1.00 86.25 91 LEU A C 1
ATOM 740 O O . LEU A 1 91 ? 16.842 3.448 6.837 1.00 86.25 91 LEU A O 1
ATOM 744 N N . VAL A 1 92 ? 15.298 2.293 7.982 1.00 76.12 92 VAL A N 1
ATOM 745 C CA . VAL A 1 92 ? 14.555 1.833 6.813 1.00 76.12 92 VAL A CA 1
ATOM 746 C C . VAL A 1 92 ? 13.236 2.571 6.842 1.00 76.12 92 VAL A C 1
ATOM 748 O O . VAL A 1 92 ? 12.538 2.531 7.861 1.00 76.12 92 VAL A O 1
ATOM 751 N N . ASP A 1 93 ? 12.939 3.292 5.775 1.00 61.78 93 ASP A N 1
ATOM 752 C CA . ASP A 1 93 ? 11.688 4.020 5.677 1.00 61.78 93 ASP A CA 1
ATOM 753 C C . ASP A 1 93 ? 10.512 3.054 5.384 1.00 61.78 93 ASP A C 1
ATOM 755 O O . ASP A 1 93 ? 10.638 1.824 5.373 1.00 61.78 93 ASP A O 1
ATOM 759 N N . THR A 1 94 ? 9.321 3.607 5.166 1.00 47.44 94 THR A N 1
ATOM 760 C CA . THR A 1 94 ? 8.121 2.817 4.862 1.00 47.44 94 THR A CA 1
ATOM 761 C C . THR A 1 94 ? 8.076 2.228 3.452 1.00 47.44 94 THR A C 1
ATOM 763 O O . THR A 1 94 ? 7.274 1.316 3.233 1.00 47.44 94 THR A O 1
ATOM 766 N N . ASP A 1 95 ? 8.869 2.737 2.503 1.00 48.53 95 ASP A N 1
ATOM 767 C CA . ASP A 1 95 ? 8.954 2.185 1.147 1.00 48.53 95 ASP A CA 1
ATOM 768 C C . ASP A 1 95 ? 10.056 1.112 1.003 1.00 48.53 95 ASP A C 1
ATOM 770 O O . ASP A 1 95 ? 10.035 0.329 0.048 1.00 48.53 95 ASP A O 1
ATOM 774 N N . GLY A 1 96 ? 10.895 0.966 2.034 1.00 54.56 96 GLY A N 1
ATOM 775 C CA . GLY A 1 96 ? 11.931 -0.056 2.154 1.00 54.56 96 GLY A CA 1
ATOM 776 C C . GLY A 1 96 ? 13.334 0.463 1.849 1.00 54.56 96 GLY A C 1
ATOM 777 O O . GLY A 1 96 ? 14.284 -0.329 1.910 1.00 54.56 96 GLY A O 1
ATOM 778 N N . ASP A 1 97 ? 13.471 1.756 1.554 1.00 70.06 97 ASP A N 1
ATOM 779 C CA . ASP A 1 97 ? 14.740 2.420 1.306 1.00 70.06 97 ASP A CA 1
ATOM 780 C C . ASP A 1 97 ? 15.550 2.537 2.609 1.00 70.06 97 ASP A C 1
ATOM 782 O O . ASP A 1 97 ? 15.048 2.883 3.684 1.00 70.06 97 ASP A O 1
ATOM 786 N N . ARG A 1 98 ? 16.843 2.197 2.529 1.00 80.88 98 ARG A N 1
ATOM 787 C CA . ARG A 1 98 ? 17.791 2.352 3.639 1.00 80.88 98 ARG A CA 1
ATOM 788 C C . ARG A 1 98 ? 18.342 3.767 3.626 1.00 80.88 98 ARG A C 1
ATOM 790 O O . ARG A 1 98 ? 19.247 4.055 2.846 1.00 80.88 98 ARG A O 1
ATOM 797 N N . LEU A 1 99 ? 17.837 4.614 4.507 1.00 84.88 99 LEU A N 1
ATOM 798 C CA . LEU A 1 99 ? 18.343 5.964 4.699 1.00 84.88 99 LEU A CA 1
ATOM 799 C C . LEU A 1 99 ? 19.456 5.963 5.751 1.00 84.88 99 LEU A C 1
ATOM 801 O O . LEU A 1 99 ? 19.319 5.387 6.834 1.00 84.88 99 LEU A O 1
ATOM 805 N N . GLU A 1 100 ? 20.564 6.618 5.435 1.00 92.69 100 GLU A N 1
ATOM 806 C CA . GLU A 1 100 ? 21.680 6.850 6.342 1.00 92.69 100 GLU A CA 1
ATOM 807 C C . GLU A 1 100 ? 21.987 8.350 6.398 1.00 92.69 100 GLU A C 1
ATOM 809 O O . GLU A 1 100 ? 22.285 8.982 5.389 1.00 92.69 100 GLU A O 1
ATOM 814 N N . PHE A 1 101 ? 21.951 8.924 7.599 1.00 94.06 101 PHE A N 1
ATOM 815 C CA . PHE A 1 101 ? 22.288 10.322 7.847 1.00 94.06 101 PHE A CA 1
ATOM 816 C C . PHE A 1 101 ? 23.615 10.402 8.590 1.00 94.06 101 PHE A C 1
ATOM 818 O O . PHE A 1 101 ? 23.773 9.768 9.634 1.00 94.06 101 PHE A O 1
ATOM 825 N N . VAL A 1 102 ? 24.563 11.195 8.091 1.00 93.38 102 VAL A N 1
ATOM 826 C CA . VAL A 1 102 ? 25.903 11.341 8.685 1.00 93.38 102 VAL A CA 1
ATOM 827 C C . VAL A 1 102 ? 26.284 12.812 8.746 1.00 93.38 102 VAL A C 1
ATOM 829 O O . VAL A 1 102 ? 26.166 13.526 7.754 1.00 93.38 102 VAL A O 1
ATOM 832 N N . VAL A 1 103 ? 26.781 13.271 9.896 1.00 89.75 103 VAL A N 1
ATOM 833 C CA . VAL A 1 103 ? 27.388 14.607 9.993 1.00 89.75 103 VAL A CA 1
ATOM 834 C C . VAL A 1 103 ? 28.855 14.519 9.576 1.00 89.75 103 VAL A C 1
ATOM 836 O O . VAL A 1 103 ? 29.631 13.773 10.172 1.00 89.75 103 VAL A O 1
ATOM 839 N N . ASN A 1 104 ? 29.239 15.294 8.565 1.00 86.06 104 ASN A N 1
ATOM 840 C CA . ASN A 1 104 ? 30.609 15.407 8.076 1.00 86.06 104 ASN A CA 1
ATOM 841 C C . ASN A 1 104 ? 30.957 16.885 7.840 1.00 86.06 104 ASN A C 1
ATOM 843 O O . ASN A 1 104 ? 30.252 17.561 7.095 1.00 86.06 104 ASN A O 1
ATOM 847 N N . GLU A 1 105 ? 32.022 17.389 8.475 1.00 81.00 105 GLU A N 1
ATOM 848 C CA . GLU A 1 105 ? 32.462 18.798 8.380 1.00 81.00 105 GLU A CA 1
ATOM 849 C C . GLU A 1 105 ? 31.308 19.814 8.550 1.00 81.00 105 GLU A C 1
ATOM 851 O O . GLU A 1 105 ? 31.110 20.694 7.712 1.00 81.00 105 GLU A O 1
ATOM 856 N N . ASP A 1 106 ? 30.514 19.656 9.616 1.00 80.25 106 ASP A N 1
ATOM 857 C CA . ASP A 1 106 ? 29.332 20.477 9.946 1.00 80.25 106 ASP A CA 1
ATOM 858 C C . ASP A 1 106 ? 28.184 20.430 8.917 1.00 80.25 106 ASP A C 1
ATOM 860 O O . ASP A 1 106 ? 27.243 21.217 8.992 1.00 80.25 106 ASP A O 1
ATOM 864 N N . LYS A 1 107 ? 28.209 19.485 7.971 1.00 87.38 107 LYS A N 1
ATOM 865 C CA . LYS A 1 107 ? 27.114 19.234 7.024 1.00 87.38 107 LYS A CA 1
ATOM 866 C C . LYS A 1 107 ? 26.443 17.909 7.333 1.00 87.38 107 LYS A C 1
ATOM 868 O O . LYS A 1 107 ? 27.118 16.892 7.487 1.00 87.38 107 LYS A O 1
ATOM 873 N N . LEU A 1 108 ? 25.114 17.904 7.371 1.00 91.19 108 LEU A N 1
ATOM 874 C CA . LEU A 1 108 ? 24.349 16.663 7.406 1.00 91.19 108 LEU A CA 1
ATOM 875 C C . LEU A 1 108 ? 24.211 16.132 5.983 1.00 91.19 108 LEU A C 1
ATOM 877 O O . LEU A 1 108 ? 23.648 16.805 5.120 1.00 91.19 108 LEU A O 1
ATOM 881 N N . GLN A 1 109 ? 24.757 14.948 5.756 1.00 93.81 109 GLN A N 1
ATOM 882 C CA . GLN A 1 109 ? 24.669 14.217 4.503 1.00 93.81 109 GLN A CA 1
ATOM 883 C C . GLN A 1 109 ? 23.601 13.140 4.625 1.00 93.81 109 GLN A C 1
ATOM 885 O O . GLN A 1 109 ? 23.500 12.497 5.671 1.00 93.81 109 GLN A O 1
ATOM 890 N N . GLU A 1 110 ? 22.846 12.938 3.555 1.00 90.06 110 GLU A N 1
ATOM 891 C CA . GLU A 1 110 ? 21.870 11.859 3.431 1.00 90.06 110 GLU A CA 1
ATOM 892 C C . GLU A 1 110 ? 22.328 10.880 2.364 1.00 90.06 110 GLU A C 1
ATOM 894 O O . GLU A 1 110 ? 22.668 11.279 1.247 1.00 90.06 110 GLU A O 1
ATOM 899 N N . PHE A 1 111 ? 22.318 9.601 2.706 1.00 86.75 111 PHE A N 1
ATOM 900 C CA . PHE A 1 111 ? 22.555 8.503 1.795 1.00 86.75 111 PHE A CA 1
ATOM 901 C C . PHE A 1 111 ? 21.294 7.657 1.708 1.00 86.75 111 PHE A C 1
ATOM 903 O O . PHE A 1 111 ? 20.729 7.275 2.727 1.00 86.75 111 PHE A O 1
ATOM 910 N N . ASN A 1 112 ? 20.902 7.301 0.497 1.00 82.50 112 ASN A N 1
ATOM 911 C CA . ASN A 1 112 ? 19.794 6.407 0.232 1.00 82.50 112 ASN A CA 1
ATOM 912 C C . ASN A 1 112 ? 20.335 5.139 -0.424 1.00 82.50 112 ASN A C 1
ATOM 914 O O . ASN A 1 112 ? 21.024 5.181 -1.443 1.00 82.50 112 ASN A O 1
ATOM 918 N N . ASN A 1 113 ? 20.096 3.999 0.222 1.00 80.56 113 ASN A N 1
ATOM 919 C CA . ASN A 1 113 ? 20.600 2.687 -0.169 1.00 80.56 113 ASN A CA 1
ATOM 920 C C . ASN A 1 113 ? 22.131 2.649 -0.376 1.00 80.56 113 ASN A C 1
ATOM 922 O O . ASN A 1 113 ? 22.648 1.861 -1.167 1.00 80.56 113 ASN A O 1
ATOM 926 N N . GLY A 1 114 ? 22.863 3.473 0.386 1.00 78.19 114 GLY A N 1
ATOM 927 C CA . GLY A 1 114 ? 24.325 3.595 0.339 1.00 78.19 114 GLY A CA 1
ATOM 928 C C . GLY A 1 114 ? 24.860 4.591 -0.698 1.00 78.19 114 GLY A C 1
ATOM 929 O O . GLY A 1 114 ? 26.073 4.795 -0.766 1.00 78.19 114 GLY A O 1
ATOM 930 N N . GLU A 1 115 ? 23.990 5.233 -1.482 1.00 73.12 115 GLU A N 1
ATOM 931 C CA . GLU A 1 115 ? 24.348 6.301 -2.420 1.00 73.12 115 GLU A CA 1
ATOM 932 C C . GLU A 1 115 ? 24.068 7.675 -1.810 1.00 73.12 115 GLU A C 1
ATOM 934 O O . GLU A 1 115 ? 23.025 7.880 -1.205 1.00 73.12 115 GLU A O 1
ATOM 939 N N . LEU A 1 116 ? 24.983 8.634 -1.970 1.00 85.00 116 LEU A N 1
ATOM 940 C CA . LEU A 1 116 ? 24.809 9.992 -1.446 1.00 85.00 116 LEU A CA 1
ATOM 941 C C . LEU A 1 116 ? 23.679 10.718 -2.197 1.00 85.00 116 LEU A C 1
ATOM 943 O O . LEU A 1 116 ? 23.858 11.097 -3.356 1.00 85.00 116 LEU A O 1
ATOM 947 N N . GLU A 1 117 ? 22.549 10.940 -1.528 1.00 80.69 117 GLU A N 1
ATOM 948 C CA . GLU A 1 117 ? 21.371 11.629 -2.064 1.00 80.69 117 GLU A CA 1
ATOM 949 C C . GLU A 1 117 ? 21.481 13.145 -1.864 1.00 80.69 117 GLU A C 1
ATOM 951 O O . GLU A 1 117 ? 21.399 13.907 -2.832 1.00 80.69 117 GLU A O 1
ATOM 956 N N . LEU A 1 118 ? 21.775 13.591 -0.636 1.00 77.50 118 LEU A N 1
ATOM 957 C CA . LEU A 1 118 ? 22.005 15.001 -0.320 1.00 77.50 118 LEU A CA 1
ATOM 958 C C . LEU A 1 118 ? 23.403 15.213 0.261 1.00 77.50 118 LEU A C 1
ATOM 960 O O . LEU A 1 118 ? 23.761 14.692 1.314 1.00 77.50 118 LEU A O 1
ATOM 964 N N . GLN A 1 119 ? 24.194 16.060 -0.406 1.00 84.88 119 GLN A N 1
ATOM 965 C CA . GLN A 1 119 ? 25.517 16.474 0.083 1.00 84.88 119 GLN A CA 1
ATOM 966 C C . GLN A 1 119 ? 25.453 17.401 1.304 1.00 84.88 119 GLN A C 1
ATOM 968 O O . GLN A 1 119 ? 26.453 17.551 2.008 1.00 84.88 119 GLN A O 1
ATOM 973 N N . SER A 1 120 ? 24.326 18.084 1.493 1.00 87.19 120 SER A N 1
ATOM 974 C CA . SER A 1 120 ? 24.061 18.977 2.616 1.00 87.19 120 SER A CA 1
ATOM 975 C C . SER A 1 120 ? 22.559 19.193 2.711 1.00 87.19 120 SER A C 1
ATOM 977 O O . SER A 1 120 ? 21.988 19.823 1.824 1.00 87.19 120 SER A O 1
ATOM 979 N N . ILE A 1 121 ? 21.949 18.716 3.788 1.00 87.75 121 ILE A N 1
ATOM 980 C CA . ILE A 1 121 ? 20.560 19.033 4.120 1.00 87.75 121 ILE A CA 1
ATOM 981 C C . ILE A 1 121 ? 20.489 20.475 4.638 1.00 87.75 121 ILE A C 1
ATOM 983 O O . ILE A 1 121 ? 21.327 20.903 5.433 1.00 87.75 121 ILE A O 1
ATOM 987 N N . SER A 1 122 ? 19.503 21.233 4.168 1.00 79.12 122 SER A N 1
ATOM 988 C CA . SER A 1 122 ? 19.305 22.650 4.466 1.00 79.12 122 SER A CA 1
ATOM 989 C C . SER A 1 122 ? 18.211 22.899 5.500 1.00 79.12 122 SER A C 1
ATOM 991 O O . SER A 1 122 ? 18.255 23.911 6.199 1.00 79.12 122 SER A O 1
ATOM 993 N N . SER A 1 123 ? 17.250 21.983 5.636 1.00 82.69 123 SER A N 1
ATOM 994 C CA . SER A 1 123 ? 16.215 22.029 6.668 1.00 82.69 123 SER A CA 1
ATOM 995 C C . SER A 1 123 ? 15.620 20.649 6.922 1.00 82.69 123 SER A C 1
ATOM 997 O O . SER A 1 123 ? 15.624 19.796 6.039 1.00 82.69 123 SER A O 1
ATOM 999 N N . LEU A 1 124 ? 15.090 20.445 8.128 1.00 84.00 124 LEU A N 1
ATOM 1000 C CA . LEU A 1 124 ? 14.290 19.271 8.467 1.00 84.00 124 LEU A CA 1
ATOM 1001 C C . LEU A 1 124 ? 12.959 19.712 9.080 1.00 84.00 124 LEU A C 1
ATOM 1003 O O . LEU A 1 124 ? 12.906 20.637 9.897 1.00 84.00 124 LEU A O 1
ATOM 1007 N N . CYS A 1 125 ? 11.871 19.053 8.689 1.00 83.12 125 CYS A N 1
ATOM 1008 C CA . CYS A 1 125 ? 10.538 19.262 9.247 1.00 83.12 125 CYS A CA 1
ATOM 1009 C C . CYS A 1 125 ? 9.974 17.941 9.758 1.00 83.12 125 CYS A C 1
ATOM 1011 O O . CYS A 1 125 ? 9.878 16.995 8.985 1.00 83.12 125 CYS A O 1
ATOM 1013 N N . PHE A 1 126 ? 9.567 17.875 11.023 1.00 86.12 126 PHE A N 1
ATOM 1014 C CA . PHE A 1 126 ? 9.024 16.650 11.614 1.00 86.12 126 PHE A CA 1
ATOM 1015 C C . PHE A 1 126 ? 7.593 16.825 12.126 1.00 86.12 126 PHE A C 1
ATOM 1017 O O . PHE A 1 126 ? 7.232 17.893 12.628 1.00 86.12 126 PHE A O 1
ATOM 1024 N N . LYS A 1 127 ? 6.788 15.759 12.038 1.00 74.06 127 LYS A N 1
ATOM 1025 C CA . LYS A 1 127 ? 5.429 15.688 12.591 1.00 74.06 127 LYS A CA 1
ATOM 1026 C C . LYS A 1 127 ? 5.218 14.405 13.395 1.00 74.06 127 LYS A C 1
ATOM 1028 O O . LYS A 1 127 ? 5.315 13.301 12.865 1.00 74.06 127 LYS A O 1
ATOM 1033 N N . PHE A 1 128 ? 4.824 14.537 14.660 1.00 75.31 128 PHE A N 1
ATOM 1034 C CA . PHE A 1 128 ? 4.483 13.395 15.517 1.00 75.31 128 PHE A CA 1
ATOM 1035 C C . PHE A 1 128 ? 3.200 12.680 15.086 1.00 75.31 128 PHE A C 1
ATOM 1037 O O . PHE A 1 128 ? 3.067 11.490 15.357 1.00 75.31 128 PHE A O 1
ATOM 1044 N N . ALA A 1 129 ? 2.261 13.391 14.449 1.00 70.50 129 ALA A N 1
ATOM 1045 C CA . ALA A 1 129 ? 0.940 12.861 14.101 1.00 70.50 129 ALA A CA 1
ATOM 1046 C C . ALA A 1 129 ? 1.007 11.608 13.212 1.00 70.50 129 ALA A C 1
ATOM 1048 O O . ALA A 1 129 ? 0.212 10.686 13.380 1.00 70.50 129 ALA A O 1
ATOM 1049 N N . ASP A 1 130 ? 1.961 11.578 12.284 1.00 70.81 130 ASP A N 1
ATOM 1050 C CA . ASP A 1 130 ? 2.149 10.505 11.308 1.00 70.81 130 ASP A CA 1
ATOM 1051 C C . ASP A 1 130 ? 3.599 9.994 11.239 1.00 70.81 130 ASP A C 1
ATOM 1053 O O . ASP A 1 130 ? 3.877 9.044 10.513 1.00 70.81 130 ASP A O 1
ATOM 1057 N N . GLY A 1 131 ? 4.518 10.576 12.019 1.00 75.00 131 GLY A N 1
ATOM 1058 C CA . GLY A 1 131 ? 5.933 10.208 12.017 1.00 75.00 131 GLY A CA 1
ATOM 1059 C C . GLY A 1 131 ? 6.681 10.669 10.767 1.00 75.00 131 GLY A C 1
ATOM 1060 O O . GLY A 1 131 ? 7.767 10.153 10.496 1.00 75.00 131 GLY A O 1
ATOM 1061 N N . THR A 1 132 ? 6.113 11.600 9.994 1.00 78.44 132 THR A N 1
ATOM 1062 C CA . THR A 1 132 ? 6.729 12.087 8.759 1.00 78.44 132 THR A CA 1
ATOM 1063 C C . THR A 1 132 ? 7.869 13.054 9.042 1.00 78.44 132 THR A C 1
ATOM 1065 O O . THR A 1 132 ? 7.779 13.935 9.903 1.00 78.44 132 THR A O 1
ATOM 1068 N N . VAL A 1 133 ? 8.945 12.887 8.282 1.00 80.81 133 VAL A N 1
ATOM 1069 C CA . VAL A 1 133 ? 10.070 13.812 8.195 1.00 80.81 133 VAL A CA 1
ATOM 1070 C C . VAL A 1 133 ? 10.154 14.297 6.756 1.00 80.81 133 VAL A C 1
ATOM 1072 O O . VAL A 1 133 ? 10.096 13.493 5.830 1.00 80.81 133 VAL A O 1
ATOM 1075 N N . ALA A 1 134 ? 10.274 15.606 6.570 1.00 77.19 134 ALA A N 1
ATOM 1076 C CA . ALA A 1 134 ? 10.563 16.217 5.282 1.00 77.19 134 ALA A CA 1
ATOM 1077 C C . ALA A 1 134 ? 11.942 16.881 5.308 1.00 77.19 134 ALA A C 1
ATOM 1079 O O . ALA A 1 134 ? 12.258 17.611 6.253 1.00 77.19 134 ALA A O 1
ATOM 1080 N N . ASP A 1 135 ? 12.710 16.654 4.253 1.00 80.44 135 ASP A N 1
ATOM 1081 C CA . ASP A 1 135 ? 13.992 17.290 3.954 1.00 80.44 135 ASP A CA 1
ATOM 1082 C C . ASP A 1 135 ? 13.924 17.975 2.574 1.00 80.44 135 ASP A C 1
ATOM 1084 O O . ASP A 1 135 ? 12.844 18.246 2.039 1.00 80.44 135 ASP A O 1
ATOM 1088 N N . ASP A 1 136 ? 15.082 18.303 1.998 1.00 73.62 136 ASP A N 1
ATOM 1089 C CA . ASP A 1 136 ? 15.168 18.976 0.700 1.00 73.62 136 ASP A CA 1
ATOM 1090 C C . ASP A 1 136 ? 14.869 18.049 -0.497 1.00 73.62 136 ASP A C 1
ATOM 1092 O O . ASP A 1 136 ? 14.570 18.534 -1.594 1.00 73.62 136 ASP A O 1
ATOM 1096 N N . SER A 1 137 ? 14.983 16.731 -0.317 1.00 61.50 137 SER A N 1
ATOM 1097 C CA . SER A 1 137 ? 14.787 15.702 -1.345 1.00 61.50 137 SER A CA 1
ATOM 1098 C C . SER A 1 137 ? 13.351 15.181 -1.382 1.00 61.50 137 SER A C 1
ATOM 1100 O O . SER A 1 137 ? 12.834 14.853 -2.459 1.00 61.50 137 SER A O 1
ATOM 1102 N N . GLY A 1 138 ? 12.670 15.157 -0.235 1.00 67.19 138 GLY A N 1
ATOM 1103 C CA . GLY A 1 138 ? 11.334 14.598 -0.148 1.00 67.19 138 GLY A CA 1
ATOM 1104 C C . GLY A 1 138 ? 10.813 14.424 1.270 1.00 67.19 138 GLY A C 1
ATOM 1105 O O . GLY A 1 138 ? 11.109 15.196 2.178 1.00 67.19 138 GLY A O 1
ATOM 1106 N N . VAL A 1 139 ? 9.929 13.438 1.416 1.00 73.19 139 VAL A N 1
ATOM 1107 C CA . VAL A 1 139 ? 9.291 13.083 2.683 1.00 73.19 139 VAL A CA 1
ATOM 1108 C C . VAL A 1 139 ? 9.468 11.592 2.895 1.00 73.19 139 VAL A C 1
ATOM 1110 O O . VAL A 1 139 ? 9.092 10.806 2.025 1.00 73.19 139 VAL A O 1
ATOM 1113 N N . PHE A 1 140 ? 9.961 11.214 4.066 1.00 76.75 140 PHE A N 1
ATOM 1114 C CA . PHE A 1 140 ? 10.039 9.833 4.523 1.00 76.75 140 PHE A CA 1
ATOM 1115 C C . PHE A 1 140 ? 9.312 9.680 5.862 1.00 76.75 140 PHE A C 1
ATOM 1117 O O . PHE A 1 140 ? 8.971 10.658 6.529 1.00 76.75 140 PHE A O 1
ATOM 1124 N N . THR A 1 141 ? 9.017 8.441 6.253 1.00 78.88 141 THR A N 1
ATOM 1125 C CA . THR A 1 141 ? 8.258 8.159 7.482 1.00 78.88 141 THR A CA 1
ATOM 1126 C C . THR A 1 141 ? 9.082 7.312 8.433 1.00 78.88 141 THR A C 1
ATOM 1128 O O . THR A 1 141 ? 9.613 6.269 8.051 1.00 78.88 141 THR A O 1
ATOM 1131 N N . LEU A 1 142 ? 9.166 7.742 9.690 1.00 79.38 142 LEU A N 1
ATOM 1132 C CA . LEU A 1 142 ? 9.839 6.985 10.737 1.00 79.38 142 LEU A CA 1
ATOM 1133 C C . LEU A 1 142 ? 8.970 5.801 11.197 1.00 79.38 142 LEU A C 1
ATOM 1135 O O . LEU A 1 142 ? 7.764 5.970 11.398 1.00 79.38 142 LEU A O 1
ATOM 1139 N N . PRO A 1 143 ? 9.552 4.612 11.448 1.00 76.12 143 PRO A N 1
ATOM 1140 C CA . PRO A 1 143 ? 8.794 3.466 11.943 1.00 76.12 143 PRO A CA 1
ATOM 1141 C C . PRO A 1 143 ? 8.070 3.800 13.263 1.00 76.12 143 PRO A C 1
ATOM 1143 O O . PRO A 1 143 ? 8.732 4.221 14.210 1.00 76.12 143 PRO A O 1
ATOM 1146 N N . PRO A 1 144 ? 6.748 3.572 13.416 1.00 74.94 144 PRO A N 1
ATOM 1147 C CA . PRO A 1 144 ? 5.988 4.055 14.580 1.00 74.94 144 PRO A CA 1
ATOM 1148 C C . PRO A 1 144 ? 6.522 3.594 15.944 1.00 74.94 144 PRO A C 1
ATOM 1150 O O . PRO A 1 144 ? 6.513 4.348 16.917 1.00 74.94 144 PRO A O 1
ATOM 1153 N N . ARG A 1 145 ? 7.028 2.356 16.019 1.00 79.31 145 ARG A N 1
ATOM 1154 C CA . ARG A 1 145 ? 7.607 1.779 17.246 1.00 79.31 145 ARG A CA 1
ATOM 1155 C C . ARG A 1 145 ? 8.982 2.357 17.579 1.00 79.31 145 ARG A C 1
ATOM 1157 O O . ARG A 1 145 ? 9.346 2.404 18.757 1.00 79.31 145 ARG A O 1
ATOM 1164 N N . GLU A 1 146 ? 9.694 2.842 16.561 1.00 82.19 146 GLU A N 1
ATOM 1165 C CA . GLU A 1 146 ? 11.037 3.412 16.677 1.00 82.19 146 GLU A CA 1
ATOM 1166 C C . GLU A 1 146 ? 11.097 4.936 16.506 1.00 82.19 146 GLU A C 1
ATOM 1168 O O . GLU A 1 146 ? 12.163 5.544 16.596 1.00 82.19 146 GLU A O 1
ATOM 1173 N N . CYS A 1 147 ? 9.945 5.567 16.285 1.00 86.19 147 CYS A N 1
ATOM 1174 C CA . CYS A 1 147 ? 9.844 6.963 15.886 1.00 86.19 147 CYS A CA 1
ATOM 1175 C C . CYS A 1 147 ? 10.578 7.885 16.862 1.00 86.19 147 CYS A C 1
ATOM 1177 O O . CYS A 1 147 ? 11.368 8.723 16.440 1.00 86.19 147 CYS A O 1
ATOM 1179 N N . MET A 1 148 ? 10.409 7.664 18.170 1.00 90.50 148 MET A N 1
ATOM 1180 C CA . MET A 1 148 ? 10.996 8.520 19.199 1.00 90.50 148 MET A CA 1
ATOM 1181 C C . MET A 1 148 ? 12.531 8.479 19.230 1.00 90.50 148 MET A C 1
ATOM 1183 O O . MET A 1 148 ? 13.168 9.525 19.328 1.00 90.50 148 MET A O 1
ATOM 1187 N N . GLN A 1 149 ? 13.143 7.295 19.143 1.00 92.25 149 GLN A N 1
ATOM 1188 C CA . GLN A 1 149 ? 14.603 7.179 19.119 1.00 92.25 149 GLN A CA 1
ATOM 1189 C C . GLN A 1 149 ? 15.197 7.676 17.800 1.00 92.25 149 GLN A C 1
ATOM 1191 O O . GLN A 1 149 ? 16.227 8.350 17.814 1.00 92.25 149 GLN A O 1
ATOM 1196 N N . LYS A 1 150 ? 14.528 7.413 16.668 1.00 93.06 150 LYS A N 1
ATOM 1197 C CA . LYS A 1 150 ? 15.000 7.841 15.347 1.00 93.06 150 LYS A CA 1
ATOM 1198 C C . LYS A 1 150 ? 14.900 9.358 15.189 1.00 93.06 150 LYS A C 1
ATOM 1200 O O . LYS A 1 150 ? 15.869 9.982 14.767 1.00 93.06 150 LYS A O 1
ATOM 1205 N N . VAL A 1 151 ? 13.792 9.974 15.614 1.00 93.56 151 VAL A N 1
ATOM 1206 C CA . VAL A 1 151 ? 13.649 11.438 15.575 1.00 93.56 151 VAL A CA 1
ATOM 1207 C C . VAL A 1 151 ? 14.609 12.126 16.545 1.00 93.56 151 VAL A C 1
ATOM 1209 O O . VAL A 1 151 ? 15.168 13.163 16.206 1.00 93.56 151 VAL A O 1
ATOM 1212 N N . ALA A 1 152 ? 14.862 11.551 17.726 1.00 93.94 152 ALA A N 1
ATOM 1213 C CA . ALA A 1 152 ? 15.820 12.109 18.679 1.00 93.94 152 ALA A CA 1
ATOM 1214 C C . ALA A 1 152 ? 17.257 12.073 18.133 1.00 93.94 152 ALA A C 1
ATOM 1216 O O . ALA A 1 152 ? 17.997 13.049 18.274 1.00 93.94 152 ALA A O 1
ATOM 1217 N N . ALA A 1 153 ? 17.639 10.979 17.466 1.00 94.88 153 ALA A N 1
ATOM 1218 C CA . ALA A 1 153 ? 18.918 10.874 16.774 1.00 94.88 153 ALA A CA 1
ATOM 1219 C C . ALA A 1 153 ? 19.021 11.879 15.616 1.00 94.88 153 ALA A C 1
ATOM 1221 O O . ALA A 1 153 ? 20.006 12.610 15.532 1.00 94.88 153 ALA A O 1
ATOM 1222 N N . LEU A 1 154 ? 17.984 11.988 14.780 1.00 95.00 154 LEU A N 1
ATOM 1223 C CA . LEU A 1 154 ? 17.963 12.924 13.655 1.00 95.00 154 LEU A CA 1
ATOM 1224 C C . LEU A 1 154 ? 18.020 14.387 14.117 1.00 95.00 154 LEU A C 1
ATOM 1226 O O . LEU A 1 154 ? 18.779 15.182 13.572 1.00 95.00 154 LEU A O 1
ATOM 1230 N N . TYR A 1 155 ? 17.286 14.732 15.174 1.00 93.81 155 TYR A N 1
ATOM 1231 C CA . TYR A 1 155 ? 17.342 16.049 15.806 1.00 93.81 155 TYR A CA 1
ATOM 1232 C C . TYR A 1 155 ? 18.731 16.348 16.381 1.00 93.81 155 TYR A C 1
ATOM 1234 O O . TYR A 1 155 ? 19.251 17.450 16.213 1.00 93.81 155 TYR A O 1
ATOM 1242 N N . SER A 1 156 ? 19.380 15.356 17.002 1.00 93.44 156 SER A N 1
ATOM 1243 C CA . SER A 1 156 ? 20.766 15.488 17.459 1.00 93.44 156 SER A CA 1
ATOM 1244 C C . SER A 1 156 ? 21.727 15.754 16.297 1.00 93.44 156 SER A C 1
ATOM 1246 O O . SER A 1 156 ? 22.642 16.560 16.462 1.00 93.44 156 SER A O 1
ATOM 1248 N N . LEU A 1 157 ? 21.555 15.105 15.142 1.00 93.38 157 LEU A N 1
ATOM 1249 C CA . LEU A 1 157 ? 22.363 15.354 13.941 1.00 93.38 157 LEU A CA 1
ATOM 1250 C C . LEU A 1 157 ? 22.109 16.760 13.373 1.00 93.38 157 LEU A C 1
ATOM 1252 O O . LEU A 1 157 ? 23.061 17.482 13.080 1.00 93.38 157 LEU A O 1
ATOM 1256 N N . ALA A 1 158 ? 20.842 17.175 13.294 1.00 90.50 158 ALA A N 1
ATOM 1257 C CA . ALA A 1 158 ? 20.442 18.494 12.810 1.00 90.50 158 ALA A CA 1
ATOM 1258 C C . ALA A 1 158 ? 21.050 19.626 13.651 1.00 90.50 158 ALA A C 1
ATOM 1260 O O . ALA A 1 158 ? 21.624 20.563 13.101 1.00 90.50 158 ALA A O 1
ATOM 1261 N N . LEU A 1 159 ? 20.999 19.507 14.984 1.00 87.56 159 LEU A N 1
ATOM 1262 C CA . LEU A 1 159 ? 21.608 20.479 15.896 1.00 87.56 159 LEU A CA 1
ATOM 1263 C C . LEU A 1 159 ? 23.123 20.597 15.705 1.00 87.56 159 LEU A C 1
ATOM 1265 O O . LEU A 1 159 ? 23.660 21.700 15.770 1.00 87.56 159 LEU A O 1
ATOM 1269 N N . GLN A 1 160 ? 23.810 19.480 15.463 1.00 88.12 160 GLN A N 1
ATOM 1270 C CA . GLN A 1 160 ? 25.260 19.475 15.255 1.00 88.12 160 GLN A CA 1
ATOM 1271 C C . GLN A 1 160 ? 25.662 20.113 13.929 1.00 88.12 160 GLN A C 1
ATOM 1273 O O . GLN A 1 160 ? 26.635 20.854 13.890 1.00 88.12 160 GLN A O 1
ATOM 1278 N N . ALA A 1 161 ? 24.890 19.872 12.869 1.00 88.25 161 ALA A N 1
ATOM 1279 C CA . ALA A 1 161 ? 25.097 20.496 11.566 1.00 88.25 161 ALA A CA 1
ATOM 1280 C C . ALA A 1 161 ? 24.537 21.935 11.478 1.00 88.25 161 ALA A C 1
ATOM 1282 O O . ALA A 1 161 ? 24.609 22.566 10.427 1.00 88.25 161 ALA A O 1
ATOM 1283 N N . GLY A 1 162 ? 23.939 22.463 12.554 1.00 85.56 162 GLY A N 1
ATOM 1284 C CA . GLY A 1 162 ? 23.334 23.799 12.566 1.00 85.56 162 GLY A CA 1
ATOM 1285 C C . GLY A 1 162 ? 22.128 23.944 11.631 1.00 85.56 162 GLY A C 1
ATOM 1286 O O . GLY A 1 162 ? 21.846 25.044 11.154 1.00 85.56 162 GLY A O 1
ATOM 1287 N N . ILE A 1 163 ? 21.424 22.846 11.353 1.00 84.88 163 ILE A N 1
ATOM 1288 C CA . ILE A 1 163 ? 20.313 22.806 10.401 1.00 84.88 163 ILE A CA 1
ATOM 1289 C C . ILE A 1 163 ? 19.020 23.270 11.082 1.00 84.88 163 ILE A C 1
ATOM 1291 O O . ILE A 1 163 ? 18.682 22.773 12.160 1.00 84.88 163 ILE A O 1
ATOM 1295 N N . PRO A 1 164 ? 18.258 24.189 10.460 1.00 80.56 164 PRO A N 1
ATOM 1296 C CA . PRO A 1 164 ? 16.927 24.562 10.915 1.00 80.56 164 PRO A CA 1
ATOM 1297 C C . PRO A 1 164 ? 16.001 23.350 11.068 1.00 80.56 164 PRO A C 1
ATOM 1299 O O . PRO A 1 164 ? 15.699 22.651 10.099 1.00 80.56 164 PRO A O 1
ATOM 1302 N N . TRP A 1 165 ? 15.503 23.151 12.288 1.00 84.38 165 TRP A N 1
ATOM 1303 C CA . TRP A 1 165 ? 14.437 22.200 12.591 1.00 84.38 165 TRP A CA 1
ATOM 1304 C C . TRP A 1 165 ? 13.091 22.918 12.662 1.00 84.38 165 TRP A C 1
ATOM 1306 O O . TRP A 1 165 ? 12.947 23.925 13.359 1.00 84.38 165 TRP A O 1
ATOM 1316 N N . THR A 1 166 ? 12.093 22.390 11.964 1.00 78.19 166 THR A N 1
ATOM 1317 C CA . THR A 1 166 ? 10.730 22.932 11.916 1.00 78.19 166 THR A CA 1
ATOM 1318 C C . THR A 1 166 ? 9.696 21.850 12.237 1.00 78.19 166 THR A C 1
ATOM 1320 O O . THR A 1 166 ? 9.995 20.658 12.217 1.00 78.19 166 THR A O 1
ATOM 1323 N N . GLY A 1 167 ? 8.463 22.257 12.545 1.00 81.31 167 GLY A N 1
ATOM 1324 C CA . GLY A 1 167 ? 7.419 21.329 12.985 1.00 81.31 167 GLY A CA 1
ATOM 1325 C C . GLY A 1 167 ? 7.551 20.968 14.466 1.00 81.31 167 GLY A C 1
ATOM 1326 O O . GLY A 1 167 ? 7.885 21.822 15.289 1.00 81.31 167 GLY A O 1
ATOM 1327 N N . ASP A 1 168 ? 7.260 19.716 14.805 1.00 81.62 168 ASP A N 1
ATOM 1328 C CA . ASP A 1 168 ? 7.263 19.237 16.182 1.00 81.62 168 ASP A CA 1
ATOM 1329 C C . ASP A 1 168 ? 8.688 19.073 16.725 1.00 81.62 168 ASP A C 1
ATOM 1331 O O . ASP A 1 168 ? 9.542 18.427 16.117 1.00 81.62 168 ASP A O 1
ATOM 1335 N N . ASN A 1 169 ? 8.953 19.621 17.912 1.00 82.50 169 ASN A N 1
ATOM 1336 C CA . ASN A 1 169 ? 10.243 19.466 18.580 1.00 82.50 169 ASN A CA 1
ATOM 1337 C C . ASN A 1 169 ? 10.246 18.187 19.442 1.00 82.50 169 ASN A C 1
ATOM 1339 O O . ASN A 1 169 ? 9.402 18.057 20.336 1.00 82.50 169 ASN A O 1
ATOM 1343 N N . PRO A 1 170 ? 11.190 17.247 19.246 1.00 83.56 170 PRO A N 1
ATOM 1344 C CA . PRO A 1 170 ? 11.218 16.014 20.024 1.00 83.56 170 PRO A CA 1
ATOM 1345 C C . PRO A 1 170 ? 11.574 16.220 21.501 1.00 83.56 170 PRO A C 1
ATOM 1347 O O . PRO A 1 170 ? 11.192 15.394 22.325 1.00 83.56 170 PRO A O 1
ATOM 1350 N N . GLN A 1 171 ? 12.235 17.322 21.863 1.00 80.75 171 GLN A N 1
ATOM 1351 C CA . GLN A 1 171 ? 12.617 17.643 23.244 1.00 80.75 171 GLN A CA 1
ATOM 1352 C C . GLN A 1 171 ? 11.595 18.511 23.986 1.00 80.75 171 GLN A C 1
ATOM 1354 O O . GLN A 1 171 ? 11.638 18.579 25.212 1.00 80.75 171 GLN A O 1
ATOM 1359 N N . GLN A 1 172 ? 10.686 19.187 23.278 1.00 68.69 172 GLN A N 1
ATOM 1360 C CA . GLN A 1 172 ? 9.681 20.055 23.896 1.00 68.69 172 GLN A CA 1
ATOM 1361 C C . GLN A 1 172 ? 8.306 19.400 23.825 1.00 68.69 172 GLN A C 1
ATOM 1363 O O . GLN A 1 172 ? 7.910 18.873 22.785 1.00 68.69 172 GLN A O 1
ATOM 1368 N N . MET A 1 173 ? 7.528 19.485 24.905 1.00 50.81 173 MET A N 1
ATOM 1369 C CA . MET A 1 173 ? 6.082 19.348 24.758 1.00 50.81 173 MET A CA 1
ATOM 1370 C C . MET A 1 173 ? 5.617 20.393 23.735 1.00 50.81 173 MET A C 1
ATOM 1372 O O . MET A 1 173 ? 6.034 21.552 23.811 1.00 50.81 173 MET A O 1
ATOM 1376 N N . SER A 1 174 ? 4.765 19.990 22.784 1.00 37.97 174 SER A N 1
ATOM 1377 C CA . SER A 1 174 ? 3.931 20.951 22.050 1.00 37.97 174 SER A CA 1
ATOM 1378 C C . SER A 1 174 ? 3.359 21.941 23.069 1.00 37.97 174 SER A C 1
ATOM 1380 O O . SER A 1 174 ? 3.034 21.523 24.180 1.00 37.97 174 SER A O 1
ATOM 1382 N N . ALA A 1 175 ? 3.323 23.234 22.738 1.00 34.31 175 ALA A N 1
ATOM 1383 C CA . ALA A 1 175 ? 3.006 24.341 23.642 1.00 34.31 175 ALA A CA 1
ATOM 1384 C C . ALA A 1 175 ? 1.537 24.356 24.128 1.00 34.31 175 ALA A C 1
ATOM 1386 O O . ALA A 1 175 ? 0.825 25.346 23.986 1.00 34.31 175 ALA A O 1
ATOM 1387 N N . GLN A 1 176 ? 1.107 23.268 24.753 1.00 32.09 176 GLN A N 1
ATOM 1388 C CA . GLN A 1 176 ? 0.010 23.181 25.694 1.00 32.09 176 GLN A CA 1
ATOM 1389 C C . GLN A 1 176 ? 0.557 22.486 26.951 1.00 32.09 176 GLN A C 1
ATOM 1391 O O . GLN A 1 176 ? 0.860 21.290 26.919 1.00 32.09 176 GLN A O 1
ATOM 1396 N N . PRO A 1 177 ? 0.715 23.203 28.075 1.00 31.59 177 PRO A N 1
ATOM 1397 C CA . PRO A 1 177 ? 0.916 22.558 29.359 1.00 31.59 177 PRO A CA 1
ATOM 1398 C C . PRO A 1 177 ? -0.364 21.790 29.720 1.00 31.59 177 PRO A C 1
ATOM 1400 O O . PRO A 1 177 ? -1.372 22.387 30.097 1.00 31.59 177 PRO A O 1
ATOM 1403 N N . LEU A 1 178 ? -0.321 20.460 29.634 1.00 34.34 178 LEU A N 1
ATOM 1404 C CA . LEU A 1 178 ? -1.231 19.586 30.373 1.00 34.34 178 LEU A CA 1
ATOM 1405 C C . LEU A 1 178 ? -0.912 19.747 31.866 1.00 34.34 178 LEU A C 1
ATOM 1407 O O . LEU A 1 178 ? 0.037 19.154 32.369 1.00 34.34 178 LEU A O 1
ATOM 1411 N N . GLY A 1 179 ? -1.657 20.602 32.570 1.00 31.95 179 GLY A N 1
ATOM 1412 C CA . GLY A 1 179 ? -1.445 20.783 34.011 1.00 31.95 179 GLY A CA 1
ATOM 1413 C C . GLY A 1 179 ? -2.193 21.928 34.690 1.00 31.95 179 GLY A C 1
ATOM 1414 O O . GLY A 1 179 ? -2.347 21.897 35.907 1.00 31.95 179 GLY A O 1
ATOM 1415 N N . ALA A 1 180 ? -2.723 22.897 33.949 1.00 30.70 180 ALA A N 1
ATOM 1416 C CA . ALA A 1 180 ? -3.881 23.651 34.414 1.00 30.70 180 ALA A CA 1
ATOM 1417 C C . ALA A 1 180 ? -5.051 23.179 33.562 1.00 30.70 180 ALA A C 1
ATOM 1419 O O . ALA A 1 180 ? -4.997 23.314 32.340 1.00 30.70 180 ALA A O 1
ATOM 1420 N N . GLU A 1 181 ? -6.072 22.584 34.183 1.00 33.69 181 GLU A N 1
ATOM 1421 C CA . GLU A 1 181 ? -7.343 22.410 33.485 1.00 33.69 181 GLU A CA 1
ATOM 1422 C C . GLU A 1 181 ? -7.711 23.772 32.884 1.00 33.69 181 GLU A C 1
ATOM 1424 O O . GLU A 1 181 ? -7.659 24.777 33.611 1.00 33.69 181 GLU A O 1
ATOM 1429 N N . PRO A 1 182 ? -8.012 23.854 31.576 1.00 36.78 182 PRO A N 1
ATOM 1430 C CA . PRO A 1 182 ? -8.561 25.076 31.032 1.00 36.78 182 PRO A CA 1
ATOM 1431 C C . PRO A 1 182 ? -9.772 25.427 31.889 1.00 36.78 182 PRO A C 1
ATOM 1433 O O . PRO A 1 182 ? -10.687 24.613 32.026 1.00 36.78 182 PRO A O 1
ATOM 1436 N N . LYS A 1 183 ? -9.749 26.595 32.544 1.00 40.94 183 LYS A N 1
ATOM 1437 C CA . LYS A 1 183 ? -10.916 27.046 33.297 1.00 40.94 183 LYS A CA 1
ATOM 1438 C C . LYS A 1 183 ? -12.049 27.128 32.297 1.00 40.94 183 LYS A C 1
ATOM 1440 O O . LYS A 1 183 ? -12.022 27.968 31.403 1.00 40.94 183 LYS A O 1
ATOM 1445 N N . VAL A 1 184 ? -12.990 26.208 32.441 1.00 44.69 184 VAL A N 1
ATOM 1446 C CA . VAL A 1 184 ? -14.221 26.210 31.677 1.00 44.69 184 VAL A CA 1
ATOM 1447 C C . VAL A 1 184 ? -14.939 27.497 32.048 1.00 44.69 184 VAL A C 1
ATOM 1449 O O . VAL A 1 184 ? -15.235 27.722 33.224 1.00 44.69 184 VAL A O 1
ATOM 1452 N N . LEU A 1 185 ? -15.111 28.378 31.071 1.00 48.72 185 LEU A N 1
ATOM 1453 C CA . LEU A 1 185 ? -15.846 29.621 31.245 1.00 48.72 185 LEU A CA 1
ATOM 1454 C C . LEU A 1 185 ? -17.177 29.469 30.521 1.00 48.72 185 LEU A C 1
ATOM 1456 O O . LEU A 1 185 ? -17.201 29.062 29.366 1.00 48.72 185 LEU A O 1
ATOM 1460 N N . ASP A 1 186 ? -18.262 29.822 31.195 1.00 51.72 186 ASP A N 1
ATOM 1461 C CA . ASP A 1 186 ? -19.582 29.928 30.588 1.00 51.72 186 ASP A CA 1
ATOM 1462 C C . ASP A 1 186 ? -19.919 31.416 30.433 1.00 51.72 186 ASP A C 1
ATOM 1464 O O . ASP A 1 186 ? -19.635 32.225 31.322 1.00 51.72 186 ASP A O 1
ATOM 1468 N N . ILE A 1 187 ? -20.517 31.805 29.302 1.00 53.44 187 ILE A N 1
ATOM 1469 C CA . ILE A 1 187 ? -21.106 33.144 29.169 1.00 53.44 187 ILE A CA 1
ATOM 1470 C C . ILE A 1 187 ? -22.490 33.096 29.817 1.00 53.44 187 ILE A C 1
ATOM 1472 O O . ILE A 1 187 ? -23.506 32.857 29.164 1.00 53.44 187 ILE A O 1
ATOM 1476 N N . GLU A 1 188 ? -22.533 33.308 31.126 1.00 44.88 188 GLU A N 1
ATOM 1477 C CA . GLU A 1 188 ? -23.784 33.512 31.848 1.00 44.88 188 GLU A CA 1
ATOM 1478 C C . GLU A 1 188 ? -24.196 34.986 31.692 1.00 44.88 188 GLU A C 1
ATOM 1480 O O . GLU A 1 188 ? -23.484 35.881 32.136 1.00 44.88 188 GLU A O 1
ATOM 1485 N N . ASN A 1 189 ? -25.344 35.239 31.048 1.00 43.84 189 ASN A N 1
ATOM 1486 C CA . ASN A 1 189 ? -25.878 36.553 30.623 1.00 43.84 189 ASN A CA 1
ATOM 1487 C C . ASN A 1 189 ? -25.474 37.054 29.223 1.00 43.84 189 ASN A C 1
ATOM 1489 O O . ASN A 1 189 ? -25.135 38.228 29.051 1.00 43.84 189 ASN A O 1
ATOM 1493 N N . CYS A 1 190 ? -25.644 36.236 28.179 1.00 42.72 190 CYS A N 1
ATOM 1494 C CA . CYS A 1 190 ? -25.825 36.798 26.837 1.00 42.72 190 CYS A CA 1
ATOM 1495 C C . CYS A 1 190 ? -27.073 37.698 26.826 1.00 42.72 190 CYS A C 1
ATOM 1497 O O . CYS A 1 190 ? -28.207 37.219 26.768 1.00 42.72 190 CYS A O 1
ATOM 1499 N N . ALA A 1 191 ? -26.870 39.017 26.886 1.00 38.81 191 ALA A N 1
ATOM 1500 C CA . ALA A 1 191 ? -27.885 39.980 26.482 1.00 38.81 191 ALA A CA 1
ATOM 1501 C C . ALA A 1 191 ? -28.380 39.596 25.075 1.00 38.81 191 ALA A C 1
ATOM 1503 O O . ALA A 1 191 ? -27.575 39.185 24.240 1.00 38.81 191 ALA A O 1
ATOM 1504 N N . GLN A 1 192 ? -29.687 39.718 24.832 1.00 42.81 192 GLN A N 1
ATOM 1505 C CA . GLN A 1 192 ? -30.451 39.189 23.684 1.00 42.81 192 GLN A CA 1
ATOM 1506 C C . GLN A 1 192 ? -30.008 39.660 22.272 1.00 42.81 192 GLN A C 1
ATOM 1508 O O . GLN A 1 192 ? -30.727 39.427 21.307 1.00 42.81 192 GLN A O 1
ATOM 1513 N N . ASP A 1 193 ? -28.826 40.266 22.128 1.00 45.31 193 ASP A N 1
ATOM 1514 C CA . ASP A 1 193 ? -28.342 40.933 20.914 1.00 45.31 193 ASP A CA 1
ATOM 1515 C C . ASP A 1 193 ? -27.052 40.314 20.311 1.00 45.31 193 ASP A C 1
ATOM 1517 O O . ASP A 1 193 ? -26.483 40.883 19.379 1.00 45.31 193 ASP A O 1
ATOM 1521 N N . TRP A 1 194 ? -26.552 39.174 20.815 1.00 45.19 194 TRP A N 1
ATOM 1522 C CA . TRP A 1 194 ? -25.343 38.503 20.294 1.00 45.19 194 TRP A CA 1
ATOM 1523 C C . TRP A 1 194 ? -25.667 37.121 19.709 1.00 45.19 194 TRP A C 1
ATOM 1525 O O . TRP A 1 194 ? -25.734 36.133 20.431 1.00 45.19 194 TRP A O 1
ATOM 1535 N N . GLU A 1 195 ? -25.833 37.039 18.386 1.00 50.66 195 GLU A N 1
ATOM 1536 C CA . GLU A 1 195 ? -26.193 35.800 17.664 1.00 50.66 195 GLU A CA 1
ATOM 1537 C C . GLU A 1 195 ? -25.099 35.289 16.705 1.00 50.66 195 GLU A C 1
ATOM 1539 O O . GLU A 1 195 ? -25.399 34.673 15.682 1.00 50.66 195 GLU A O 1
ATOM 1544 N N . VAL A 1 196 ? -23.809 35.531 16.967 1.00 54.12 196 VAL A N 1
ATOM 1545 C CA . VAL A 1 196 ? -22.758 35.017 16.066 1.00 54.12 196 VAL A CA 1
ATOM 1546 C C . VAL A 1 196 ? -21.656 34.305 16.831 1.00 54.12 196 VAL A C 1
ATOM 1548 O O . VAL A 1 196 ? -20.690 34.910 17.292 1.00 54.12 196 VAL A O 1
ATOM 1551 N N . LEU A 1 197 ? -21.781 32.981 16.892 1.00 54.56 197 LEU A N 1
ATOM 1552 C CA . LEU A 1 197 ? -20.693 32.092 17.271 1.00 54.56 197 LEU A CA 1
ATOM 1553 C C . LEU A 1 197 ? -19.732 31.983 16.078 1.00 54.56 197 LEU A C 1
ATOM 1555 O O . LEU A 1 197 ? -20.108 31.524 14.996 1.00 54.56 197 LEU A O 1
ATOM 1559 N N . CYS A 1 198 ? -18.503 32.471 16.243 1.00 56.31 198 CYS A N 1
ATOM 1560 C CA . CYS A 1 198 ? -17.501 32.415 15.184 1.00 56.31 198 CYS A CA 1
ATOM 1561 C C . CYS A 1 198 ? -17.157 30.942 14.888 1.00 56.31 198 CYS A C 1
ATOM 1563 O O . CYS A 1 198 ? -16.729 30.238 15.798 1.00 56.31 198 CYS A O 1
ATOM 1565 N N . PRO A 1 199 ? -17.266 30.456 13.635 1.00 57.75 199 PRO A N 1
ATOM 1566 C CA . PRO A 1 199 ? -16.973 29.058 13.300 1.00 57.75 199 PRO A CA 1
ATOM 1567 C C . PRO A 1 199 ? -15.465 28.747 13.266 1.00 57.75 199 PRO A C 1
ATOM 1569 O O . PRO A 1 199 ? -15.062 27.664 12.850 1.00 57.75 199 PRO A O 1
ATOM 1572 N N . LYS A 1 200 ? -14.607 29.718 13.604 1.00 51.41 200 LYS A N 1
ATOM 1573 C CA . LYS A 1 200 ? -13.149 29.578 13.594 1.00 51.41 200 LYS A CA 1
ATOM 1574 C C . LYS A 1 200 ? -12.653 29.308 15.010 1.00 51.41 200 LYS A C 1
ATOM 1576 O O . LYS A 1 200 ? -12.890 30.110 15.906 1.00 51.41 200 LYS A O 1
ATOM 1581 N N . LEU A 1 201 ? -11.907 28.219 15.172 1.00 60.22 201 LEU A N 1
ATOM 1582 C CA . LEU A 1 201 ? -11.167 27.924 16.401 1.00 60.22 201 LEU A CA 1
ATOM 1583 C C . LEU A 1 201 ? -10.009 28.913 16.589 1.00 60.22 201 LEU A C 1
ATOM 1585 O O . LEU A 1 201 ? -9.432 29.373 15.601 1.00 60.22 201 LEU A O 1
ATOM 1589 N N . TRP A 1 202 ? -9.644 29.190 17.845 1.00 68.81 202 TRP A N 1
ATOM 1590 C CA . TRP A 1 202 ? -8.547 30.095 18.226 1.00 68.81 202 TRP A CA 1
ATOM 1591 C C . TRP A 1 202 ? -7.232 29.796 17.487 1.00 68.81 202 TRP A C 1
ATOM 1593 O O . TRP A 1 202 ? -6.557 30.705 17.004 1.00 68.81 202 TRP A O 1
ATOM 1603 N N . GLU A 1 203 ? -6.914 28.511 17.333 1.00 62.94 203 GLU A N 1
ATOM 1604 C CA . GLU A 1 203 ? -5.703 28.002 16.674 1.00 62.94 203 GLU A CA 1
ATOM 1605 C C . GLU A 1 203 ? -5.666 28.292 15.166 1.00 62.94 203 GLU A C 1
ATOM 1607 O O . GLU A 1 203 ? -4.598 28.386 14.568 1.00 62.94 203 GLU A O 1
ATOM 1612 N N . ASN A 1 204 ? -6.837 28.506 14.559 1.00 63.19 204 ASN A N 1
ATOM 1613 C CA . ASN A 1 204 ? -7.008 28.761 13.130 1.00 63.19 204 ASN A CA 1
ATOM 1614 C C . ASN A 1 204 ? -7.083 30.263 12.790 1.00 63.19 204 ASN A C 1
ATOM 1616 O O . ASN A 1 204 ? -7.429 30.626 11.660 1.00 63.19 204 ASN A O 1
ATOM 1620 N N . LEU A 1 205 ? -6.804 31.145 13.756 1.00 68.19 205 LEU A N 1
ATOM 1621 C CA . LEU A 1 205 ? -6.771 32.599 13.583 1.00 68.19 205 LEU A CA 1
ATOM 1622 C C . LEU A 1 205 ? -5.337 33.103 13.363 1.00 68.19 205 LEU A C 1
ATOM 1624 O O . LEU A 1 205 ? -4.368 32.501 13.827 1.00 68.19 205 LEU A O 1
ATOM 1628 N N . LYS A 1 206 ? -5.174 34.244 12.679 1.00 71.62 206 LYS A N 1
ATOM 1629 C CA . LYS A 1 206 ? -3.836 34.767 12.375 1.00 71.62 206 LYS A CA 1
ATOM 1630 C C . LYS A 1 206 ? -3.132 35.271 13.639 1.00 71.62 206 LYS A C 1
ATOM 1632 O O . LYS A 1 206 ? -3.728 36.047 14.393 1.00 71.62 206 LYS A O 1
ATOM 1637 N N . PRO A 1 207 ? -1.863 34.889 13.867 1.00 71.44 207 PRO A N 1
ATOM 1638 C CA . PRO A 1 207 ? -1.103 35.367 15.008 1.00 71.44 207 PRO A CA 1
ATOM 1639 C C . PRO A 1 207 ? -0.893 36.879 14.958 1.00 71.44 207 PRO A C 1
ATOM 1641 O O . PRO A 1 207 ? -0.623 37.444 13.899 1.00 71.44 207 PRO A O 1
ATOM 1644 N N . THR A 1 208 ? -1.019 37.531 16.112 1.00 75.88 208 THR A N 1
ATOM 1645 C CA . THR A 1 208 ? -0.605 38.926 16.295 1.00 75.88 208 THR A CA 1
ATOM 1646 C C . THR A 1 208 ? 0.670 38.979 17.140 1.00 75.88 208 THR A C 1
ATOM 1648 O O . THR A 1 208 ? 1.160 37.946 17.601 1.00 75.88 208 THR A O 1
ATOM 1651 N N . LEU A 1 209 ? 1.214 40.185 17.331 1.00 68.75 209 LEU A N 1
ATOM 1652 C CA . LEU A 1 209 ? 2.353 40.415 18.225 1.00 68.75 209 LEU A CA 1
ATOM 1653 C C . LEU A 1 209 ? 2.009 40.147 19.701 1.00 68.75 209 LEU A C 1
ATOM 1655 O O . LEU A 1 209 ? 2.917 39.889 20.485 1.00 68.75 209 LEU A O 1
ATOM 1659 N N . ASP A 1 210 ? 0.725 40.197 20.074 1.00 70.56 210 ASP A N 1
ATOM 1660 C CA . ASP A 1 210 ? 0.254 39.829 21.408 1.00 70.56 210 ASP A CA 1
ATOM 1661 C C . ASP A 1 210 ? -0.218 38.358 21.404 1.00 70.56 210 ASP A C 1
ATOM 1663 O O . ASP A 1 210 ? -1.126 37.999 20.648 1.00 70.56 210 ASP A O 1
ATOM 1667 N N . PRO A 1 211 ? 0.373 37.477 22.231 1.00 65.75 211 PRO A N 1
ATOM 1668 C CA . PRO A 1 211 ? -0.004 36.066 22.285 1.00 65.75 211 PRO A CA 1
ATOM 1669 C C . PRO A 1 211 ? -1.449 35.822 22.751 1.00 65.75 211 PRO A C 1
ATOM 1671 O O . PRO A 1 211 ? -2.015 34.794 22.383 1.00 65.75 211 PRO A O 1
ATOM 1674 N N . LYS A 1 212 ? -2.071 36.760 23.485 1.00 79.31 212 LYS A N 1
ATOM 1675 C CA . LYS A 1 212 ? -3.492 36.707 23.884 1.00 79.31 212 LYS A CA 1
ATOM 1676 C C . LYS A 1 212 ? -4.434 37.312 22.842 1.00 79.31 212 LYS A C 1
ATOM 1678 O O . LYS A 1 212 ? -5.631 37.449 23.097 1.00 79.31 212 LYS A O 1
ATOM 1683 N N . GLN A 1 213 ? -3.918 37.678 21.668 1.00 82.75 213 GLN A N 1
ATOM 1684 C CA . GLN A 1 213 ? -4.701 38.240 20.574 1.00 82.75 213 GLN A CA 1
ATOM 1685 C C . GLN A 1 213 ? -4.442 37.507 19.259 1.00 82.75 213 GLN A C 1
ATOM 1687 O O . GLN A 1 213 ? -3.308 37.210 18.858 1.00 82.75 213 GLN A O 1
ATOM 1692 N N . ARG A 1 214 ? -5.524 37.268 18.529 1.00 78.19 214 ARG A N 1
ATOM 1693 C CA . ARG A 1 214 ? -5.477 36.712 17.181 1.00 78.19 214 ARG A CA 1
ATOM 1694 C C . ARG A 1 214 ? -6.378 37.517 16.266 1.00 78.19 214 ARG A C 1
ATOM 1696 O O . ARG A 1 214 ? -7.438 37.975 16.673 1.00 78.19 214 ARG A O 1
ATOM 1703 N N . PHE A 1 215 ? -5.968 37.691 15.019 1.00 80.62 215 PHE A N 1
ATOM 1704 C CA . PHE A 1 215 ? -6.784 38.379 14.028 1.00 80.62 215 PHE A CA 1
ATOM 1705 C C . PHE A 1 215 ? -7.665 37.374 13.285 1.00 80.62 215 PHE A C 1
ATOM 1707 O O . PHE A 1 215 ? -7.164 36.417 12.684 1.00 80.62 215 PHE A O 1
ATOM 1714 N N . CYS A 1 216 ? -8.980 37.592 13.301 1.00 75.94 216 CYS A N 1
ATOM 1715 C CA . CYS A 1 216 ? -9.911 36.776 12.538 1.00 75.94 216 CYS A CA 1
ATOM 1716 C C . CYS A 1 216 ? -10.153 37.384 11.162 1.00 75.94 216 CYS A C 1
ATOM 1718 O O . CYS A 1 216 ? -10.744 38.447 11.024 1.00 75.94 216 CYS A O 1
ATOM 1720 N N . GLU A 1 217 ? -9.778 36.666 10.108 1.00 77.88 217 GLU A N 1
ATOM 1721 C CA . GLU A 1 217 ? -9.968 37.152 8.737 1.00 77.88 217 GLU A CA 1
ATOM 1722 C C . GLU A 1 217 ? -11.430 37.112 8.269 1.00 77.88 217 GLU A C 1
ATOM 1724 O O . GLU A 1 217 ? -11.774 37.741 7.271 1.00 77.88 217 GLU A O 1
ATOM 1729 N N . THR A 1 218 ? -12.290 36.370 8.979 1.00 67.31 218 THR A N 1
ATOM 1730 C CA . THR A 1 218 ? -13.710 36.203 8.627 1.00 67.31 218 THR A CA 1
ATOM 1731 C C . THR A 1 218 ? -14.556 37.371 9.131 1.00 67.31 218 THR A C 1
ATOM 1733 O O . THR A 1 218 ? -15.261 37.983 8.334 1.00 67.31 218 THR A O 1
ATOM 1736 N N . CYS A 1 219 ? -14.462 37.721 10.420 1.00 70.94 219 CYS A N 1
ATOM 1737 C CA . CYS A 1 219 ? -15.156 38.891 10.973 1.00 70.94 219 CYS A CA 1
ATOM 1738 C C . CYS A 1 219 ? -14.326 40.183 10.903 1.00 70.94 219 CYS A C 1
ATOM 1740 O O . CYS A 1 219 ? -14.879 41.255 11.107 1.00 70.94 219 CYS A O 1
ATOM 1742 N N . ARG A 1 220 ? -13.031 40.090 10.558 1.00 79.12 220 ARG A N 1
ATOM 1743 C CA . ARG A 1 220 ? -12.059 41.200 10.486 1.00 79.12 220 ARG A CA 1
ATOM 1744 C C . ARG A 1 220 ? -11.827 41.930 11.810 1.00 79.12 220 ARG A C 1
ATOM 1746 O O . ARG A 1 220 ? -11.360 43.064 11.801 1.00 79.12 220 ARG A O 1
ATOM 1753 N N . GLU A 1 221 ? -12.087 41.255 12.921 1.00 79.19 221 GLU A N 1
ATOM 1754 C CA . GLU A 1 221 ? -11.877 41.770 14.272 1.00 79.19 221 GLU A CA 1
ATOM 1755 C C . GLU A 1 221 ? -10.724 41.046 14.979 1.00 79.19 221 GLU A C 1
ATOM 1757 O O . GLU A 1 221 ? -10.320 39.935 14.603 1.00 79.19 221 GLU A O 1
ATOM 1762 N N . ILE A 1 222 ? -10.193 41.685 16.024 1.00 82.12 222 ILE A N 1
ATOM 1763 C CA . ILE A 1 222 ? -9.241 41.058 16.944 1.00 82.12 222 ILE A CA 1
ATOM 1764 C C . ILE A 1 222 ? -10.024 40.212 17.949 1.00 82.12 222 ILE A C 1
ATOM 1766 O O . ILE A 1 222 ? -10.928 40.699 18.627 1.00 82.12 222 ILE A O 1
ATOM 1770 N N . VAL A 1 223 ? -9.656 38.938 18.045 1.00 82.50 223 VAL A N 1
ATOM 1771 C CA . VAL A 1 223 ? -10.183 37.993 19.026 1.00 82.50 223 VAL A CA 1
ATOM 1772 C C . VAL A 1 223 ? -9.235 37.965 20.218 1.00 82.50 223 VAL A C 1
ATOM 1774 O O . VAL A 1 223 ? -8.026 37.788 20.046 1.00 82.50 223 VAL A O 1
ATOM 1777 N N . HIS A 1 224 ? -9.785 38.147 21.414 1.00 84.50 224 HIS A N 1
ATOM 1778 C CA . HIS A 1 224 ? -9.060 38.143 22.680 1.00 84.50 224 HIS A CA 1
ATOM 1779 C C . HIS A 1 224 ? -9.248 36.806 23.396 1.00 84.50 224 HIS A C 1
ATOM 1781 O O . HIS A 1 224 ? -10.377 36.354 23.573 1.00 84.50 224 HIS A O 1
ATOM 1787 N N . PHE A 1 225 ? -8.153 36.173 23.809 1.00 81.75 225 PHE A N 1
ATOM 1788 C CA . PHE A 1 225 ? -8.217 34.941 24.588 1.00 81.75 225 PHE A CA 1
ATOM 1789 C C . PHE A 1 225 ? -8.435 35.249 26.066 1.00 81.75 225 PHE A C 1
ATOM 1791 O O . PHE A 1 225 ? -7.622 35.947 26.675 1.00 81.75 225 PHE A O 1
ATOM 1798 N N . CYS A 1 226 ? -9.519 34.730 26.631 1.00 76.38 226 CYS A N 1
ATOM 1799 C CA . CYS A 1 226 ? -9.899 34.931 28.021 1.00 76.38 226 CYS A CA 1
ATOM 1800 C C . CYS A 1 226 ? -9.602 33.665 28.826 1.00 76.38 226 CYS A C 1
ATOM 1802 O O . CYS A 1 226 ? -10.155 32.600 28.559 1.00 76.38 226 CYS A O 1
ATOM 1804 N N . GLU A 1 227 ? -8.755 33.795 29.845 1.00 72.06 227 GLU A N 1
ATOM 1805 C CA . GLU A 1 227 ? -8.348 32.683 30.720 1.00 72.06 227 GLU A CA 1
ATOM 1806 C C . GLU A 1 227 ? -9.089 32.714 32.069 1.00 72.06 227 GLU A C 1
ATOM 1808 O O . GLU A 1 227 ? -8.956 31.812 32.901 1.00 72.06 227 GLU A O 1
ATOM 1813 N N . SER A 1 228 ? -9.877 33.766 32.313 1.00 71.31 228 SER A N 1
ATOM 1814 C CA . SER A 1 228 ? -10.686 33.923 33.520 1.00 71.31 228 SER A CA 1
ATOM 1815 C C . SER A 1 228 ? -12.048 34.551 33.230 1.00 71.31 228 SER A C 1
ATOM 1817 O O . SER A 1 228 ? -12.200 35.319 32.281 1.00 71.31 228 SER A O 1
ATOM 1819 N N . ALA A 1 229 ? -13.024 34.272 34.097 1.00 68.69 229 ALA A N 1
ATOM 1820 C CA . ALA A 1 229 ? -14.362 34.856 34.010 1.00 68.69 229 ALA A CA 1
ATOM 1821 C C . ALA A 1 229 ? -14.325 36.394 34.053 1.00 68.69 229 ALA A C 1
ATOM 1823 O O . ALA A 1 229 ? -15.047 37.036 33.305 1.00 68.69 229 ALA A O 1
ATOM 1824 N N . ALA A 1 230 ? -13.424 36.984 34.846 1.00 71.75 230 ALA A N 1
ATOM 1825 C CA . ALA A 1 230 ? -13.265 38.437 34.928 1.00 71.75 230 ALA A CA 1
ATOM 1826 C C . ALA A 1 230 ? -12.727 39.055 33.621 1.00 71.75 230 ALA A C 1
ATOM 1828 O O . ALA A 1 230 ? -13.153 40.138 33.230 1.00 71.75 230 ALA A O 1
ATOM 1829 N N . GLU A 1 231 ? -11.803 38.376 32.928 1.00 77.88 231 GLU A N 1
ATOM 1830 C CA . GLU A 1 231 ? -11.329 38.805 31.602 1.00 77.88 231 GLU A CA 1
ATOM 1831 C C . GLU A 1 231 ? -12.436 38.672 30.549 1.00 77.88 231 GLU A C 1
ATOM 1833 O O . GLU A 1 231 ? -12.621 39.577 29.734 1.00 77.88 231 GLU A O 1
ATOM 1838 N N . LEU A 1 232 ? -13.184 37.563 30.587 1.00 75.75 232 LEU A N 1
ATOM 1839 C CA . LEU A 1 232 ? -14.311 37.311 29.694 1.00 75.75 232 LEU A CA 1
ATOM 1840 C C . LEU A 1 232 ? -15.401 38.371 29.872 1.00 75.75 232 LEU A C 1
ATOM 1842 O O . LEU A 1 232 ? -15.836 38.961 28.887 1.00 75.75 232 LEU A O 1
ATOM 1846 N N . GLU A 1 233 ? -15.783 38.673 31.111 1.00 72.75 233 GLU A N 1
ATOM 1847 C CA . GLU A 1 233 ? -16.768 39.701 31.451 1.00 72.75 233 GLU A CA 1
ATOM 1848 C C . GLU A 1 233 ? -16.297 41.089 30.992 1.00 72.75 233 GLU A C 1
ATOM 1850 O O . GLU A 1 233 ? -17.005 41.757 30.241 1.00 72.75 233 GLU A O 1
ATOM 1855 N N . ALA A 1 234 ? -15.055 41.480 31.300 1.00 77.69 234 ALA A N 1
ATOM 1856 C CA . ALA A 1 234 ? -14.502 42.775 30.892 1.00 77.69 234 ALA A CA 1
ATOM 1857 C C . ALA A 1 234 ? -14.432 42.960 29.362 1.00 77.69 234 ALA A C 1
ATOM 1859 O O . ALA A 1 234 ? -14.687 44.054 28.848 1.00 77.69 234 ALA A O 1
ATOM 1860 N N . HIS A 1 235 ? -14.081 41.911 28.608 1.00 80.44 235 HIS A N 1
ATOM 1861 C CA . HIS A 1 235 ? -14.066 41.960 27.143 1.00 80.44 235 HIS A CA 1
ATOM 1862 C C . HIS A 1 235 ? -15.474 41.915 26.535 1.00 80.44 235 HIS A C 1
ATOM 1864 O O . HIS A 1 235 ? -15.716 42.580 25.520 1.00 80.44 235 HIS A O 1
ATOM 1870 N N . THR A 1 236 ? -16.401 41.200 27.175 1.00 71.69 236 THR A N 1
ATOM 1871 C CA . THR A 1 236 ? -17.811 41.114 26.770 1.00 71.69 236 THR A CA 1
ATOM 1872 C C . THR A 1 236 ? -18.534 42.447 26.998 1.00 71.69 236 THR A C 1
ATOM 1874 O O . THR A 1 236 ? -19.209 42.929 26.088 1.00 71.69 236 THR A O 1
ATOM 1877 N N . GLU A 1 237 ? -18.314 43.123 28.134 1.00 74.44 237 GLU A N 1
ATOM 1878 C CA . GLU A 1 237 ? -18.823 44.483 28.404 1.00 74.44 237 GLU A CA 1
ATOM 1879 C C . GLU A 1 237 ? -18.352 45.497 27.350 1.00 74.44 237 GLU A C 1
ATOM 1881 O O . GLU A 1 237 ? -19.099 46.383 26.929 1.00 74.44 237 GLU A O 1
ATOM 1886 N N . GLN A 1 238 ? -17.115 45.339 26.874 1.00 77.12 238 GLN A N 1
ATOM 1887 C CA . GLN A 1 238 ? -16.520 46.177 25.829 1.00 77.12 238 GLN A CA 1
ATOM 1888 C C . GLN A 1 238 ? -16.904 45.757 24.404 1.00 77.12 238 GLN A C 1
ATOM 1890 O O . GLN A 1 238 ? -16.421 46.365 23.447 1.00 77.12 238 GLN A O 1
ATOM 1895 N N . ARG A 1 239 ? -17.763 44.742 24.246 1.00 75.69 239 ARG A N 1
ATOM 1896 C CA . ARG A 1 239 ? -18.223 44.212 22.955 1.00 75.69 239 ARG A CA 1
ATOM 1897 C C . ARG A 1 239 ? -17.095 43.730 22.034 1.00 75.69 239 ARG A C 1
ATOM 1899 O O . ARG A 1 239 ? -17.155 43.929 20.822 1.00 75.69 239 ARG A O 1
ATOM 1906 N N . ARG A 1 240 ? -16.065 43.093 22.590 1.00 81.81 240 ARG A N 1
ATOM 1907 C CA . ARG A 1 240 ? -14.952 42.523 21.813 1.00 81.81 240 ARG A CA 1
ATOM 1908 C C . ARG A 1 240 ? -15.193 41.050 21.494 1.00 81.81 240 ARG A C 1
ATOM 1910 O O . ARG A 1 240 ? -15.858 40.351 22.252 1.00 81.81 240 ARG A O 1
ATOM 1917 N N . CYS A 1 241 ? -14.624 40.563 20.389 1.00 82.94 241 CYS A N 1
ATOM 1918 C CA . CYS A 1 241 ? -14.604 39.130 20.107 1.00 82.94 241 CYS A CA 1
ATOM 1919 C C . CYS A 1 241 ? -13.719 38.416 21.134 1.00 82.94 241 CYS A C 1
ATOM 1921 O O . CYS A 1 241 ? -12.572 38.813 21.350 1.00 82.94 241 CYS A O 1
ATOM 1923 N N . VAL A 1 242 ? -14.242 37.350 21.731 1.00 81.94 242 VAL A N 1
ATOM 1924 C CA . VAL A 1 242 ? -13.569 36.577 22.780 1.00 81.94 242 VAL A CA 1
ATOM 1925 C C . VAL A 1 242 ? -13.438 35.113 22.375 1.00 81.94 242 VAL A C 1
ATOM 1927 O O . VAL A 1 242 ? -14.276 34.585 21.645 1.00 81.94 242 VAL A O 1
ATOM 1930 N N . ALA A 1 243 ? -12.382 34.464 22.848 1.00 78.94 243 ALA A N 1
ATOM 1931 C CA . ALA A 1 243 ? -12.197 33.020 22.796 1.00 78.94 243 ALA A CA 1
ATOM 1932 C C . ALA A 1 243 ? -11.889 32.516 24.209 1.00 78.94 243 ALA A C 1
ATOM 1934 O O . ALA A 1 243 ? -11.104 33.130 24.926 1.00 78.94 243 ALA A O 1
ATOM 1935 N N . PHE A 1 244 ? -12.517 31.416 24.608 1.00 75.00 244 PHE A N 1
ATOM 1936 C CA . PHE A 1 244 ? -12.384 30.795 25.925 1.00 75.00 244 PHE A CA 1
ATOM 1937 C C . PHE A 1 244 ? -12.607 29.284 25.789 1.00 75.00 244 PHE A C 1
ATOM 1939 O O . PHE A 1 244 ? -13.067 28.813 24.747 1.00 75.00 244 PHE A O 1
ATOM 1946 N N . PHE A 1 245 ? -12.280 28.517 26.825 1.00 57.44 245 PHE A N 1
ATOM 1947 C CA . PHE A 1 245 ? -12.508 27.075 26.838 1.00 57.44 245 PHE A CA 1
ATOM 1948 C C . PHE A 1 245 ? -13.919 26.749 27.346 1.00 57.44 245 PHE A C 1
ATOM 1950 O O . PHE A 1 245 ? -14.282 27.161 28.447 1.00 57.44 245 PHE A O 1
ATOM 1957 N N . ALA A 1 246 ? -14.699 26.008 26.555 1.00 50.56 246 ALA A N 1
ATOM 1958 C CA . ALA A 1 246 ? -16.050 25.553 26.898 1.00 50.56 246 ALA A CA 1
ATOM 1959 C C . ALA A 1 246 ? -16.053 24.069 27.313 1.00 50.56 246 ALA A C 1
ATOM 1961 O O . ALA A 1 246 ? -15.140 23.319 26.968 1.00 50.56 246 ALA A O 1
ATOM 1962 N N . ARG A 1 247 ? -17.071 23.649 28.074 1.00 44.62 247 ARG A N 1
ATOM 1963 C CA . ARG A 1 247 ? -17.217 22.273 28.578 1.00 44.62 247 ARG A CA 1
ATOM 1964 C C . ARG A 1 247 ? -17.589 21.310 27.442 1.00 44.62 247 ARG A C 1
ATOM 1966 O O . ARG A 1 247 ? -18.528 21.583 26.704 1.00 44.62 247 ARG A O 1
ATOM 1973 N N . GLU A 1 248 ? -16.908 20.169 27.351 1.00 38.31 248 GLU A N 1
ATOM 1974 C CA . GLU A 1 248 ? -17.381 19.007 26.584 1.00 38.31 248 GLU A CA 1
ATOM 1975 C C . GLU A 1 248 ? -18.289 18.157 27.491 1.00 38.31 248 GLU A C 1
ATOM 1977 O O . GLU A 1 248 ? -17.879 17.729 28.574 1.00 38.31 248 GLU A O 1
ATOM 1982 N N . ASP A 1 249 ? -19.547 17.953 27.093 1.00 34.47 249 ASP A N 1
ATOM 1983 C CA . ASP A 1 249 ? -20.552 17.250 27.894 1.00 34.47 249 ASP A CA 1
ATOM 1984 C C . ASP A 1 249 ? -20.190 15.769 28.116 1.00 34.47 249 ASP A C 1
ATOM 1986 O O . ASP A 1 249 ? -20.243 14.934 27.210 1.00 34.47 249 ASP A O 1
ATOM 1990 N N . ALA A 1 250 ? -19.894 15.412 29.368 1.00 31.30 250 ALA A N 1
ATOM 1991 C CA . ALA A 1 250 ? -19.919 14.031 29.832 1.00 31.30 250 ALA A CA 1
ATOM 1992 C C . ALA A 1 250 ? -21.367 13.508 29.831 1.00 31.30 250 ALA A C 1
ATOM 1994 O O . ALA A 1 250 ? -22.275 14.182 30.320 1.00 31.30 250 ALA A O 1
ATOM 1995 N N . ALA A 1 251 ? -21.587 12.283 29.339 1.00 32.81 251 ALA A N 1
ATOM 1996 C CA . ALA A 1 251 ? -22.876 11.604 29.463 1.00 32.81 251 ALA A CA 1
ATOM 1997 C C . ALA A 1 251 ? -23.337 11.613 30.939 1.00 32.81 251 ALA A C 1
ATOM 1999 O O . ALA A 1 251 ? -22.572 11.178 31.808 1.00 32.81 251 ALA A O 1
ATOM 2000 N N . PRO A 1 252 ? -24.549 12.108 31.258 1.00 37.00 252 PRO A N 1
ATOM 2001 C CA . PRO A 1 252 ? -24.981 12.210 32.642 1.00 37.00 252 PRO A CA 1
ATOM 2002 C C . PRO A 1 252 ? -25.165 10.814 33.245 1.00 37.00 252 PRO A C 1
ATOM 2004 O O . PRO A 1 252 ? -25.699 9.900 32.611 1.00 37.00 252 PRO A O 1
ATOM 2007 N N . ALA A 1 253 ? -24.725 10.653 34.493 1.00 36.38 253 ALA A N 1
ATOM 2008 C CA . ALA A 1 253 ? -25.057 9.490 35.303 1.00 36.38 253 ALA A CA 1
ATOM 2009 C C . ALA A 1 253 ? -26.587 9.344 35.409 1.00 36.38 253 ALA A C 1
ATOM 2011 O O . ALA A 1 253 ? -27.302 10.341 35.511 1.00 36.38 253 ALA A O 1
ATOM 2012 N N . ALA A 1 254 ? -27.073 8.099 35.363 1.00 32.50 254 ALA A N 1
ATOM 2013 C CA . ALA A 1 254 ? -28.496 7.774 35.321 1.00 32.50 254 ALA A CA 1
ATOM 2014 C C . ALA A 1 254 ? -29.284 8.480 36.447 1.00 32.50 254 ALA A C 1
ATOM 2016 O O . ALA A 1 254 ? -28.941 8.295 37.618 1.00 32.50 254 ALA A O 1
ATOM 2017 N N . PRO A 1 255 ? -30.340 9.251 36.127 1.00 38.41 255 PRO A N 1
ATOM 2018 C CA . PRO A 1 255 ? -31.192 9.842 37.146 1.00 38.41 255 PRO A CA 1
ATOM 2019 C C . PRO A 1 255 ? -32.058 8.762 37.809 1.00 38.41 255 PRO A C 1
ATOM 2021 O O . PRO A 1 255 ? -32.506 7.804 37.169 1.00 38.41 255 PRO A O 1
ATOM 2024 N N . GLU A 1 256 ? -32.299 8.911 39.111 1.00 43.78 256 GLU A N 1
ATOM 2025 C CA . GLU A 1 256 ? -33.298 8.121 39.832 1.00 43.78 256 GLU A CA 1
ATOM 2026 C C . GLU A 1 256 ? -34.667 8.302 39.157 1.00 43.78 256 GLU A C 1
ATOM 2028 O O . GLU A 1 256 ? -35.178 9.415 39.063 1.00 43.78 256 GLU A O 1
ATOM 2033 N N . GLY A 1 257 ? -35.247 7.201 38.664 1.00 55.09 257 GLY A N 1
ATOM 2034 C CA . GLY A 1 257 ? -36.530 7.210 37.951 1.00 55.09 257 GLY A CA 1
ATOM 2035 C C . GLY A 1 257 ? -36.497 6.741 36.490 1.00 55.09 257 GLY A C 1
ATOM 2036 O O . GLY A 1 257 ? -37.400 7.080 35.742 1.00 55.09 257 GLY A O 1
ATOM 2037 N N . ALA A 1 258 ? -35.506 5.969 36.039 1.00 66.69 258 ALA A N 1
ATOM 2038 C CA . ALA A 1 258 ? -35.502 5.445 34.667 1.00 66.69 258 ALA A CA 1
ATOM 2039 C C . ALA A 1 258 ? -36.660 4.456 34.385 1.00 66.69 258 ALA A C 1
ATOM 2041 O O . ALA A 1 258 ? -36.941 3.567 35.190 1.00 66.69 258 ALA A O 1
ATOM 2042 N N . LEU A 1 259 ? -37.283 4.584 33.212 1.00 77.88 259 LEU A N 1
ATOM 2043 C CA . LEU A 1 259 ? -38.236 3.633 32.636 1.00 77.88 259 LEU A CA 1
ATOM 2044 C C . LEU A 1 259 ? -37.471 2.525 31.903 1.00 77.88 259 LEU A C 1
ATOM 2046 O O . LEU A 1 259 ? -36.627 2.817 31.054 1.00 77.88 259 LEU A O 1
ATOM 2050 N N . ALA A 1 260 ? -37.785 1.262 32.187 1.00 83.38 260 ALA A N 1
ATOM 2051 C CA . ALA A 1 260 ? -37.289 0.115 31.435 1.00 83.38 260 ALA A CA 1
ATOM 2052 C C . ALA A 1 260 ? -38.292 -0.260 30.334 1.00 83.38 260 ALA A C 1
ATOM 2054 O O . ALA A 1 260 ? -39.397 -0.703 30.624 1.00 83.38 260 ALA A O 1
ATOM 2055 N N . LEU A 1 261 ? -37.940 -0.088 29.064 1.00 84.19 261 LEU A N 1
ATOM 2056 C CA . LEU A 1 261 ? -38.794 -0.404 27.919 1.00 84.19 261 LEU A CA 1
ATOM 2057 C C . LEU A 1 261 ? -38.395 -1.744 27.295 1.00 84.19 261 LEU A C 1
ATOM 2059 O O . LEU A 1 261 ? -37.210 -2.030 27.108 1.00 84.19 261 LEU A O 1
ATOM 2063 N N . ARG A 1 262 ? -39.396 -2.547 26.917 1.00 83.38 262 ARG A N 1
ATOM 2064 C CA . ARG A 1 262 ? -39.196 -3.750 26.099 1.00 83.38 262 ARG A CA 1
ATOM 2065 C C . ARG A 1 262 ? -39.424 -3.395 24.640 1.00 83.38 262 ARG A C 1
ATOM 2067 O O . ARG A 1 262 ? -40.526 -2.982 24.283 1.00 83.38 262 ARG A O 1
ATOM 2074 N N . VAL A 1 263 ? -38.403 -3.560 23.807 1.00 84.56 263 VAL A N 1
ATOM 2075 C CA . VAL A 1 263 ? -38.473 -3.216 22.384 1.00 84.56 263 VAL A CA 1
ATOM 2076 C C . VAL A 1 263 ? -38.461 -4.493 21.553 1.00 84.56 263 VAL A C 1
ATOM 2078 O O . VAL A 1 263 ? -37.568 -5.318 21.712 1.00 84.56 263 VAL A O 1
ATOM 2081 N N . ALA A 1 264 ? -39.439 -4.655 20.663 1.00 77.38 264 ALA A N 1
ATOM 2082 C CA . ALA A 1 264 ? -39.519 -5.794 19.752 1.00 77.38 264 ALA A CA 1
ATOM 2083 C C . ALA A 1 264 ? -39.574 -5.324 18.296 1.00 77.38 264 ALA A C 1
ATOM 2085 O O . ALA A 1 264 ? -40.331 -4.418 17.949 1.00 77.38 264 ALA A O 1
ATOM 2086 N N . LEU A 1 265 ? -38.791 -5.949 17.425 1.00 73.81 265 LEU A N 1
ATOM 2087 C CA . LEU A 1 265 ? -38.862 -5.729 15.984 1.00 73.81 265 LEU A CA 1
ATOM 2088 C C . LEU A 1 265 ? -40.181 -6.289 15.433 1.00 73.81 265 LEU A C 1
ATOM 2090 O O . LEU A 1 265 ? -40.700 -7.286 15.937 1.00 73.81 265 LEU A O 1
ATOM 2094 N N . LEU A 1 266 ? -40.705 -5.714 14.344 1.00 70.25 266 LEU A N 1
ATOM 2095 C CA . LEU A 1 266 ? -41.882 -6.281 13.659 1.00 70.25 266 LEU A CA 1
ATOM 2096 C C . LEU A 1 266 ? -41.648 -7.706 13.115 1.00 70.25 266 LEU A C 1
ATOM 2098 O O . LEU A 1 266 ? -42.610 -8.419 12.836 1.00 70.25 266 LEU A O 1
ATOM 2102 N N . SER A 1 267 ? -40.389 -8.138 12.988 1.00 62.00 267 SER A N 1
ATOM 2103 C CA . SER A 1 267 ? -40.012 -9.526 12.688 1.00 62.00 267 SER A CA 1
ATOM 2104 C C . SER A 1 267 ? -40.291 -10.503 13.841 1.00 62.00 267 SER A C 1
ATOM 2106 O O . SER A 1 267 ? -40.247 -11.713 13.623 1.00 62.00 267 SER A O 1
ATOM 2108 N N . GLY A 1 268 ? -40.586 -10.001 15.046 1.00 58.94 268 GLY A N 1
ATOM 2109 C CA . GLY A 1 268 ? -40.834 -10.783 16.261 1.00 58.94 268 GLY A CA 1
ATOM 2110 C C . GLY A 1 268 ? -39.606 -10.995 17.154 1.00 58.94 268 GLY A C 1
ATOM 2111 O O . GLY A 1 268 ? -39.712 -11.681 18.165 1.00 58.94 268 GLY A O 1
ATOM 2112 N N . GLU A 1 269 ? -38.451 -10.430 16.799 1.00 66.44 269 GLU A N 1
ATOM 2113 C CA . GLU A 1 269 ? -37.222 -10.482 17.601 1.00 66.44 269 GLU A CA 1
ATOM 2114 C C . GLU A 1 269 ? -37.234 -9.416 18.712 1.00 66.44 269 GLU A C 1
ATOM 2116 O O . GLU A 1 269 ? -37.541 -8.251 18.454 1.00 66.44 269 GLU A O 1
ATOM 2121 N N . GLU A 1 270 ? -36.897 -9.801 19.947 1.00 74.88 270 GLU A N 1
ATOM 2122 C CA . GLU A 1 270 ? -36.813 -8.886 21.095 1.00 74.88 270 GLU A CA 1
ATOM 2123 C C . GLU A 1 270 ? -35.395 -8.318 21.258 1.00 74.88 270 GLU A C 1
ATOM 2125 O O . GLU A 1 270 ? -34.408 -9.054 21.232 1.00 74.88 270 GLU A O 1
ATOM 2130 N N . LEU A 1 271 ? -35.297 -7.002 21.451 1.00 69.31 271 LEU A N 1
ATOM 2131 C CA . LEU A 1 271 ? -34.046 -6.290 21.714 1.00 69.31 271 LEU A CA 1
ATOM 2132 C C . LEU A 1 271 ? -33.733 -6.240 23.223 1.00 69.31 271 LEU A C 1
ATOM 2134 O O . LEU A 1 271 ? -34.636 -6.422 24.046 1.00 69.31 271 LEU A O 1
ATOM 2138 N N . PRO A 1 272 ? -32.470 -5.956 23.609 1.00 66.94 272 PRO A N 1
ATOM 2139 C CA . PRO A 1 272 ? -32.104 -5.734 25.006 1.00 66.94 272 PRO A CA 1
ATOM 2140 C C . PRO A 1 272 ? -32.987 -4.678 25.687 1.00 66.94 272 PRO A C 1
ATOM 2142 O O . PRO A 1 272 ? -33.380 -3.689 25.067 1.00 66.94 272 PRO A O 1
ATOM 2145 N N . GLU A 1 273 ? -33.282 -4.886 26.975 1.00 76.31 273 GLU A N 1
ATOM 2146 C CA . GLU A 1 273 ? -34.113 -3.973 27.769 1.00 76.31 273 GLU A CA 1
ATOM 2147 C C . GLU A 1 273 ? -33.498 -2.567 27.803 1.00 76.31 273 GLU A C 1
ATOM 2149 O O . GLU A 1 273 ? -32.348 -2.378 28.209 1.00 76.31 273 GLU A O 1
ATOM 2154 N N . LEU A 1 274 ? -34.280 -1.577 27.374 1.00 81.12 274 LEU A N 1
ATOM 2155 C CA . LEU A 1 274 ? -33.809 -0.216 27.163 1.00 81.12 274 LEU A CA 1
ATOM 2156 C C . LEU A 1 274 ? -34.180 0.667 28.352 1.00 81.12 274 LEU A C 1
ATOM 2158 O O . LEU A 1 274 ? -35.358 0.817 28.660 1.00 81.12 274 LEU A O 1
ATOM 2162 N N . LYS A 1 275 ? -33.194 1.295 28.996 1.00 78.44 275 LYS A N 1
ATOM 2163 C CA . LYS A 1 275 ? -33.440 2.233 30.101 1.00 78.44 275 LYS A CA 1
ATOM 2164 C C . LYS A 1 275 ? -33.383 3.672 29.605 1.00 78.44 275 LYS A C 1
ATOM 2166 O O . LYS A 1 275 ? -32.343 4.108 29.120 1.00 78.44 275 LYS A O 1
ATOM 2171 N N . VAL A 1 276 ? -34.487 4.396 29.750 1.00 80.88 276 VAL A N 1
ATOM 2172 C CA . VAL A 1 276 ? -34.624 5.809 29.358 1.00 80.88 276 VAL A CA 1
ATOM 2173 C C . VAL A 1 276 ? -35.170 6.632 30.522 1.00 80.88 276 VAL A C 1
ATOM 2175 O O . VAL A 1 276 ? -35.761 6.079 31.447 1.00 80.88 276 VAL A O 1
ATOM 2178 N N . ALA A 1 277 ? -34.950 7.945 30.520 1.00 78.25 277 ALA A N 1
ATOM 2179 C CA . ALA A 1 277 ? -35.469 8.811 31.575 1.00 78.25 277 ALA A CA 1
ATOM 2180 C C . ALA A 1 277 ? -37.004 8.921 31.495 1.00 78.25 277 ALA A C 1
ATOM 2182 O O . ALA A 1 277 ? -37.610 8.676 30.450 1.00 78.25 277 ALA A O 1
ATOM 2183 N N . LEU A 1 278 ? -37.647 9.289 32.605 1.00 74.94 278 LEU A N 1
ATOM 2184 C CA . LEU A 1 278 ? -39.105 9.448 32.682 1.00 74.94 278 LEU A CA 1
ATOM 2185 C C . LEU A 1 278 ? -39.617 10.466 31.652 1.00 74.94 278 LEU A C 1
ATOM 2187 O O . LEU A 1 278 ? -40.621 10.232 30.985 1.00 74.94 278 LEU A O 1
ATOM 2191 N N . GLU A 1 279 ? -38.907 11.579 31.516 1.00 79.25 279 GLU A N 1
ATOM 2192 C CA . GLU A 1 279 ? -39.209 12.723 30.659 1.00 79.25 279 GLU A CA 1
ATOM 2193 C C . GLU A 1 279 ? -38.774 12.559 29.196 1.00 79.25 279 GLU A C 1
ATOM 2195 O O . GLU A 1 279 ? -38.932 13.495 28.408 1.00 79.25 279 GLU A O 1
ATOM 2200 N N . SER A 1 280 ? -38.234 11.393 28.826 1.00 79.62 280 SER A N 1
ATOM 2201 C CA . SER A 1 280 ? -37.752 11.128 27.472 1.00 79.62 280 SER A CA 1
ATOM 2202 C C . SER A 1 280 ? -38.850 11.293 26.414 1.00 79.62 280 SER A C 1
ATOM 2204 O O . SER A 1 280 ? -40.045 11.079 26.650 1.00 79.62 280 SER A O 1
ATOM 2206 N N . THR A 1 281 ? -38.418 11.679 25.219 1.00 86.88 281 THR A N 1
ATOM 2207 C CA . THR A 1 281 ? -39.241 11.805 24.015 1.00 86.88 281 THR A CA 1
ATOM 2208 C C . THR A 1 281 ? -39.093 10.592 23.096 1.00 86.88 281 THR A C 1
ATOM 2210 O O . THR A 1 281 ? -38.215 9.748 23.294 1.00 86.88 281 THR A O 1
ATOM 2213 N N . GLY A 1 282 ? -39.933 10.495 22.061 1.00 79.00 282 GLY A N 1
ATOM 2214 C CA . GLY A 1 282 ? -39.785 9.487 21.008 1.00 79.00 282 GLY A CA 1
ATOM 2215 C C . GLY A 1 282 ? -38.384 9.494 20.383 1.00 79.00 282 GLY A C 1
ATOM 2216 O O . GLY A 1 282 ? -37.805 8.429 20.164 1.00 79.00 282 GLY A O 1
ATOM 2217 N N . PHE A 1 283 ? -37.795 10.679 20.192 1.00 79.31 283 PHE A N 1
ATOM 2218 C CA . PHE A 1 283 ? -36.434 10.826 19.677 1.00 79.31 283 PHE A CA 1
ATOM 2219 C C . PHE A 1 283 ? -35.372 10.267 20.633 1.00 79.31 283 PHE A C 1
ATOM 2221 O O . PHE A 1 283 ? -34.445 9.583 20.199 1.00 79.31 283 PHE A O 1
ATOM 2228 N N . ASP A 1 284 ? -35.525 10.492 21.939 1.00 78.44 284 ASP A N 1
ATOM 2229 C CA . ASP A 1 284 ? -34.584 9.988 22.947 1.00 78.44 284 ASP A CA 1
ATOM 2230 C C . ASP A 1 284 ? -34.592 8.457 23.012 1.00 78.44 284 ASP A C 1
ATOM 2232 O O . ASP A 1 284 ? -33.535 7.831 23.126 1.00 78.44 284 ASP A O 1
ATOM 2236 N N . VAL A 1 285 ? -35.768 7.837 22.856 1.00 78.06 285 VAL A N 1
ATOM 2237 C CA . VAL A 1 285 ? -35.885 6.375 22.742 1.00 78.06 285 VAL A CA 1
ATOM 2238 C C . VAL A 1 285 ? -35.193 5.876 21.480 1.00 78.06 285 VAL A C 1
ATOM 2240 O O . VAL A 1 285 ? -34.417 4.924 21.558 1.00 78.06 285 VAL A O 1
ATOM 2243 N N . LYS A 1 286 ? -35.399 6.536 20.333 1.00 79.81 286 LYS A N 1
ATOM 2244 C CA . LYS A 1 286 ? -34.715 6.167 19.086 1.00 79.81 286 LYS A CA 1
ATOM 2245 C C . LYS A 1 286 ? -33.195 6.280 19.207 1.00 79.81 286 LYS A C 1
ATOM 2247 O O . LYS A 1 286 ? -32.465 5.387 18.776 1.00 79.81 286 LYS A O 1
ATOM 2252 N N . LYS A 1 287 ? -32.699 7.339 19.849 1.00 71.25 287 LYS A N 1
ATOM 2253 C CA . LYS A 1 287 ? -31.270 7.529 20.134 1.00 71.25 287 LYS A CA 1
ATOM 2254 C C . LYS A 1 287 ? -30.726 6.429 21.048 1.00 71.25 287 LYS A C 1
ATOM 2256 O O . LYS A 1 287 ? -29.644 5.902 20.800 1.00 71.25 287 LYS A O 1
ATOM 2261 N N . ALA A 1 288 ? -31.478 6.042 22.073 1.00 68.50 288 ALA A N 1
ATOM 2262 C CA . ALA A 1 288 ? -31.082 4.972 22.979 1.00 68.50 288 ALA A CA 1
ATOM 2263 C C . ALA A 1 288 ? -31.072 3.594 22.278 1.00 68.50 288 ALA A C 1
ATOM 2265 O O . ALA A 1 288 ? -30.130 2.822 22.470 1.00 68.50 288 ALA A O 1
ATOM 2266 N N . ILE A 1 289 ? -32.040 3.309 21.396 1.00 68.62 289 ILE A N 1
ATOM 2267 C CA . ILE A 1 289 ? -32.045 2.108 20.536 1.00 68.62 289 ILE A CA 1
ATOM 2268 C C . ILE A 1 289 ? -30.849 2.117 19.579 1.00 68.62 289 ILE A C 1
ATOM 2270 O O . ILE A 1 289 ? -30.215 1.081 19.394 1.00 68.62 289 ILE A O 1
ATOM 2274 N N . ALA A 1 290 ? -30.492 3.271 19.011 1.00 56.19 290 ALA A N 1
ATOM 2275 C CA . ALA A 1 290 ? -29.330 3.387 18.132 1.00 56.19 290 ALA A CA 1
ATOM 2276 C C . ALA A 1 290 ? -28.035 3.009 18.853 1.00 56.19 290 ALA A C 1
ATOM 2278 O O . ALA A 1 290 ? -27.239 2.228 18.334 1.00 56.19 290 ALA A O 1
ATOM 2279 N N . THR A 1 291 ? -27.866 3.488 20.083 1.00 53.91 291 THR A N 1
ATOM 2280 C CA . THR A 1 291 ? -26.718 3.149 20.929 1.00 53.91 291 THR A CA 1
ATOM 2281 C C . THR A 1 291 ? -26.720 1.678 21.353 1.00 53.91 291 THR A C 1
ATOM 2283 O O . THR A 1 291 ? -25.665 1.050 21.378 1.00 53.91 291 THR A O 1
ATOM 2286 N N . SER A 1 292 ? -27.885 1.111 21.684 1.00 52.38 292 SER A N 1
ATOM 2287 C CA . SER A 1 292 ? -27.975 -0.247 22.236 1.00 52.38 292 SER A CA 1
ATOM 2288 C C . SER A 1 292 ? -28.030 -1.362 21.186 1.00 52.38 292 SER A C 1
ATOM 2290 O O . SER A 1 292 ? -27.609 -2.479 21.479 1.00 52.38 292 SER A O 1
ATOM 2292 N N . ALA A 1 293 ? -28.602 -1.102 20.010 1.00 53.00 293 ALA A N 1
ATOM 2293 C CA . ALA A 1 293 ? -28.926 -2.111 18.997 1.00 53.00 293 ALA A CA 1
ATOM 2294 C C . ALA A 1 293 ? -28.431 -1.749 17.583 1.00 53.00 293 ALA A C 1
ATOM 2296 O O . ALA A 1 293 ? -28.524 -2.575 16.679 1.00 53.00 293 ALA A O 1
ATOM 2297 N N . GLY A 1 294 ? -27.875 -0.548 17.383 1.00 45.22 294 GLY A N 1
ATOM 2298 C CA . GLY A 1 294 ? -27.181 -0.174 16.146 1.00 45.22 294 GLY A CA 1
ATOM 2299 C C . GLY A 1 294 ? -28.069 0.272 14.978 1.00 45.22 294 GLY A C 1
ATOM 2300 O O . GLY A 1 294 ? -27.549 0.424 13.876 1.00 45.22 294 GLY A O 1
ATOM 2301 N N . TYR A 1 295 ? -29.369 0.501 15.192 1.00 58.09 295 TYR A N 1
ATOM 2302 C CA . TYR A 1 295 ? -30.285 1.063 14.184 1.00 58.09 295 TYR A CA 1
ATOM 2303 C C . TYR A 1 295 ? -30.255 2.595 14.237 1.00 58.09 295 TYR A C 1
ATOM 2305 O O . TYR A 1 295 ? -30.501 3.156 15.298 1.00 58.09 295 TYR A O 1
ATOM 2313 N N . GLY A 1 296 ? -29.974 3.315 13.150 1.00 50.31 296 GLY A N 1
ATOM 2314 C CA . GLY A 1 296 ? -29.932 4.788 13.197 1.00 50.31 296 GLY A CA 1
ATOM 2315 C C . GLY A 1 296 ? -31.317 5.403 13.482 1.00 50.31 296 GLY A C 1
ATOM 2316 O O . GLY A 1 296 ? -32.299 4.837 13.020 1.00 50.31 296 GLY A O 1
ATOM 2317 N N . PRO A 1 297 ? -31.460 6.547 14.189 1.00 67.31 297 PRO A N 1
ATOM 2318 C CA . PRO A 1 297 ? -32.780 7.128 14.503 1.00 67.31 297 PRO A CA 1
ATOM 2319 C C . PRO A 1 297 ? -33.683 7.377 13.282 1.00 67.31 297 PRO A C 1
ATOM 2321 O O . PRO A 1 297 ? -34.897 7.222 13.373 1.00 67.31 297 PRO A O 1
ATOM 2324 N N . GLU A 1 298 ? -33.084 7.691 12.132 1.00 60.41 298 GLU A N 1
ATOM 2325 C CA . GLU A 1 298 ? -33.767 7.908 10.844 1.00 60.41 298 GLU A CA 1
ATOM 2326 C C . GLU A 1 298 ? -34.282 6.613 10.192 1.00 60.41 298 GLU A C 1
ATOM 2328 O O . GLU A 1 298 ? -35.150 6.638 9.326 1.00 60.41 298 GLU A O 1
ATOM 2333 N N . GLU A 1 299 ? -33.739 5.464 10.596 1.00 59.59 299 GLU A N 1
ATOM 2334 C CA . GLU A 1 299 ? -34.139 4.134 10.124 1.00 59.59 299 GLU A CA 1
ATOM 2335 C C . GLU A 1 299 ? -35.233 3.535 11.018 1.00 59.59 299 GLU A C 1
ATOM 2337 O O . GLU A 1 299 ? -35.719 2.439 10.759 1.00 59.59 299 GLU A O 1
ATOM 2342 N N . GLN A 1 300 ? -35.605 4.232 12.094 1.00 70.25 300 GLN A N 1
ATOM 2343 C CA . GLN A 1 300 ? -36.485 3.732 13.135 1.00 70.25 300 GLN A CA 1
ATOM 2344 C C . GLN A 1 300 ? -37.864 4.375 13.055 1.00 70.25 300 GLN A C 1
ATOM 2346 O O . GLN A 1 300 ? -38.038 5.573 13.293 1.00 70.25 300 GLN A O 1
ATOM 2351 N N . ARG A 1 301 ? -38.882 3.542 12.863 1.00 80.50 301 ARG A N 1
ATOM 2352 C CA . ARG A 1 301 ? -40.270 3.912 13.108 1.00 80.50 301 ARG A CA 1
ATOM 2353 C C . ARG A 1 301 ? -40.748 3.245 14.392 1.00 80.50 301 ARG A C 1
ATOM 2355 O O . ARG A 1 301 ? -40.986 2.038 14.446 1.00 80.50 301 ARG A O 1
ATOM 2362 N N . LEU A 1 302 ? -40.840 4.056 15.441 1.00 83.38 302 LEU A N 1
ATOM 2363 C CA . LEU A 1 302 ? -41.209 3.619 16.782 1.00 83.38 302 LEU A CA 1
ATOM 2364 C C . LEU A 1 302 ? -42.735 3.548 16.894 1.00 83.38 302 LEU A C 1
ATOM 2366 O O . LEU A 1 302 ? -43.417 4.542 16.649 1.00 83.38 302 LEU A O 1
ATOM 2370 N N . LEU A 1 303 ? -43.272 2.388 17.259 1.00 82.81 303 LEU A N 1
ATOM 2371 C CA . LEU A 1 303 ? -44.707 2.129 17.321 1.00 82.81 303 LEU A CA 1
ATOM 2372 C C . LEU A 1 303 ? -45.125 1.750 18.744 1.00 82.81 303 LEU A C 1
ATOM 2374 O O . LEU A 1 303 ? -44.570 0.833 19.346 1.00 82.81 303 LEU A O 1
ATOM 2378 N N . PHE A 1 304 ? -46.165 2.395 19.263 1.00 87.00 304 PHE A N 1
ATOM 2379 C CA . PHE A 1 304 ? -46.809 2.025 20.521 1.00 87.00 304 PHE A CA 1
ATOM 2380 C C . PHE A 1 304 ? -48.301 1.800 20.276 1.00 87.00 304 PHE A C 1
ATOM 2382 O O . PHE A 1 304 ? -48.971 2.642 19.681 1.00 87.00 304 PHE A O 1
ATOM 2389 N N . ASN A 1 305 ? -48.819 0.633 20.676 1.00 83.38 305 ASN A N 1
ATOM 2390 C CA . ASN A 1 305 ? -50.179 0.176 20.349 1.00 83.38 305 ASN A CA 1
ATOM 2391 C C . ASN A 1 305 ? -50.520 0.223 18.841 1.00 83.38 305 ASN A C 1
ATOM 2393 O O . ASN A 1 305 ? -51.671 0.423 18.464 1.00 83.38 305 ASN A O 1
ATOM 2397 N N . GLY A 1 306 ? -49.521 0.029 17.974 1.00 75.00 306 GLY A N 1
ATOM 2398 C CA . GLY A 1 306 ? -49.689 0.035 16.516 1.00 75.00 306 GLY A CA 1
ATOM 2399 C C . GLY A 1 306 ? -49.668 1.421 15.863 1.00 75.00 306 GLY A C 1
ATOM 2400 O O . GLY A 1 306 ? -49.738 1.502 14.639 1.00 75.00 306 GLY A O 1
ATOM 2401 N N . GLU A 1 307 ? -49.522 2.498 16.639 1.00 81.38 307 GLU A N 1
ATOM 2402 C CA . GLU A 1 307 ? -49.387 3.859 16.121 1.00 81.38 307 GLU A CA 1
ATOM 2403 C C . GLU A 1 307 ? -47.980 4.415 16.320 1.00 81.38 307 GLU A C 1
ATOM 2405 O O . GLU A 1 307 ? -47.301 4.107 17.298 1.00 81.38 307 GLU A O 1
ATOM 2410 N N . GLU A 1 308 ? -47.561 5.289 15.410 1.00 83.81 308 GLU A N 1
ATOM 2411 C CA . GLU A 1 308 ? -46.239 5.904 15.452 1.00 83.81 308 GLU A CA 1
ATOM 2412 C C . GLU A 1 308 ? -46.106 6.942 16.563 1.00 83.81 308 GLU A C 1
ATOM 2414 O O . GLU A 1 308 ? -46.986 7.791 16.746 1.00 83.81 308 GLU A O 1
ATOM 2419 N N . VAL A 1 309 ? -44.982 6.866 17.279 1.00 84.81 309 VAL A N 1
ATOM 2420 C CA . VAL A 1 309 ? -44.554 7.816 18.307 1.00 84.81 309 VAL A CA 1
ATOM 2421 C C . VAL A 1 309 ? -43.673 8.891 17.646 1.00 84.81 309 VAL A C 1
ATOM 2423 O O . VAL A 1 309 ? -42.558 8.576 17.231 1.00 84.81 309 VAL A O 1
ATOM 2426 N N . PRO A 1 310 ? -44.147 10.147 17.527 1.00 82.44 310 PRO A N 1
ATOM 2427 C CA . PRO A 1 310 ? -43.386 11.265 16.990 1.00 82.44 310 PRO A CA 1
ATOM 2428 C C . PRO A 1 310 ? -42.154 11.583 17.829 1.00 82.44 310 PRO A C 1
ATOM 2430 O O . PRO A 1 310 ? -42.170 11.467 19.055 1.00 82.44 310 PRO A O 1
ATOM 2433 N N . ASP A 1 311 ? -41.131 12.103 17.162 1.00 77.38 311 ASP A N 1
ATOM 2434 C CA . ASP A 1 311 ? -39.839 12.427 17.767 1.00 77.38 311 ASP A CA 1
ATOM 2435 C C . ASP A 1 311 ? -39.942 13.442 18.910 1.00 77.38 311 ASP A C 1
ATOM 2437 O O . ASP A 1 311 ? -39.284 13.282 19.932 1.00 77.38 311 ASP A O 1
ATOM 2441 N N . SER A 1 312 ? -40.814 14.444 18.785 1.00 83.19 312 SER A N 1
ATOM 2442 C CA . SER A 1 312 ? -41.006 15.484 19.801 1.00 83.19 312 SER A CA 1
ATOM 2443 C C . SER A 1 312 ? -41.945 15.089 20.946 1.00 83.19 312 SER A C 1
ATOM 2445 O O . SER A 1 312 ? -42.077 15.846 21.908 1.00 83.19 312 SER A O 1
ATOM 2447 N N . GLN A 1 313 ? -42.625 13.940 20.864 1.00 83.06 313 GLN A N 1
ATOM 2448 C CA . GLN A 1 313 ? -43.643 13.566 21.845 1.00 83.06 313 GLN A CA 1
ATOM 2449 C C . GLN A 1 313 ? -43.021 12.915 23.081 1.00 83.06 313 GLN A C 1
ATOM 2451 O O . GLN A 1 313 ? -42.212 11.997 22.958 1.00 83.06 313 GLN A O 1
ATOM 2456 N N . ARG A 1 314 ? -43.455 13.333 24.278 1.00 86.69 314 ARG A N 1
ATOM 2457 C CA . ARG A 1 314 ? -43.038 12.714 25.545 1.00 86.69 314 ARG A CA 1
ATOM 2458 C C . ARG A 1 314 ? -43.717 11.365 25.753 1.00 86.69 314 ARG A C 1
ATOM 2460 O O . ARG A 1 314 ? -44.919 11.219 25.525 1.00 86.69 314 ARG A O 1
ATOM 2467 N N . LEU A 1 315 ? -42.969 10.387 26.260 1.00 82.38 315 LEU A N 1
ATOM 2468 C CA . LEU A 1 315 ? -43.461 9.016 26.455 1.00 82.38 315 LEU A CA 1
ATOM 2469 C C . LEU A 1 315 ? -44.695 8.947 27.370 1.00 82.38 315 LEU A C 1
ATOM 2471 O O . LEU A 1 315 ? -45.663 8.242 27.075 1.00 82.38 315 LEU A O 1
ATOM 2475 N N . GLN A 1 316 ? -44.700 9.744 28.438 1.00 81.12 316 GLN A N 1
ATOM 2476 C CA . GLN A 1 316 ? -45.782 9.798 29.426 1.00 81.12 316 GLN A CA 1
ATOM 2477 C C . GLN A 1 316 ? -47.093 10.330 28.831 1.00 81.12 316 GLN A C 1
ATOM 2479 O O . GLN A 1 316 ? -48.170 9.859 29.191 1.00 81.12 316 GLN A O 1
ATOM 2484 N N . GLU A 1 317 ? -47.017 11.267 27.881 1.00 81.12 317 GLU A N 1
ATOM 2485 C CA . GLU A 1 317 ? -48.187 11.830 27.190 1.00 81.12 317 GLU A CA 1
ATOM 2486 C C . GLU A 1 317 ? -48.864 10.799 26.277 1.00 81.12 317 GLU A C 1
ATOM 2488 O O . GLU A 1 317 ? -50.056 10.906 25.993 1.00 81.12 317 GLU A O 1
ATOM 2493 N N . ARG A 1 318 ? -48.118 9.772 25.848 1.00 79.12 318 ARG A N 1
ATOM 2494 C CA . ARG A 1 318 ? -48.626 8.622 25.086 1.00 79.12 318 ARG A CA 1
ATOM 2495 C C . ARG A 1 318 ? -49.016 7.435 25.983 1.00 79.12 318 ARG A C 1
ATOM 2497 O O . ARG A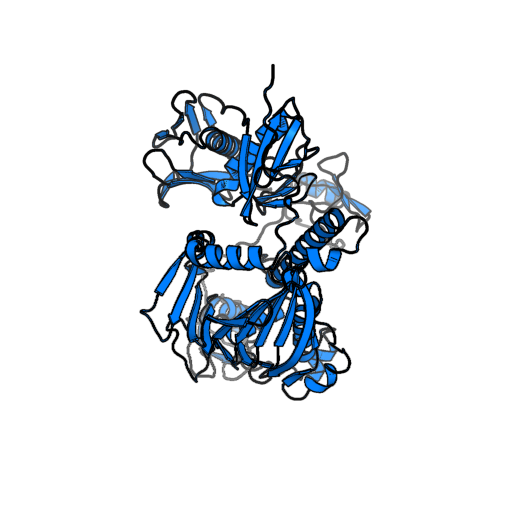 1 318 ? -49.443 6.403 25.472 1.00 79.12 318 ARG A O 1
ATOM 2504 N N . GLY A 1 319 ? -48.861 7.557 27.304 1.00 81.19 319 GLY A N 1
ATOM 2505 C CA . GLY A 1 319 ? -49.134 6.482 28.264 1.00 81.19 319 GLY A CA 1
ATOM 2506 C C . GLY A 1 319 ? -48.098 5.351 28.267 1.00 81.19 319 GLY A C 1
ATOM 2507 O O . GLY A 1 319 ? -48.399 4.255 28.739 1.00 81.19 319 GLY A O 1
ATOM 2508 N N . ILE A 1 320 ? -46.892 5.590 27.742 1.00 84.12 320 ILE A N 1
ATOM 2509 C CA . ILE A 1 320 ? -45.776 4.641 27.806 1.00 84.12 320 ILE A CA 1
ATOM 2510 C C . ILE A 1 320 ? -45.172 4.728 29.214 1.00 84.12 320 ILE A C 1
ATOM 2512 O O . ILE A 1 320 ? -44.684 5.778 29.629 1.00 84.12 320 ILE A O 1
ATOM 2516 N N . VAL A 1 321 ? -45.242 3.623 29.956 1.00 85.00 321 VAL A N 1
ATOM 2517 C CA . VAL A 1 321 ? -44.825 3.504 31.365 1.00 85.00 321 VAL A CA 1
ATOM 2518 C C . VAL A 1 321 ? -43.743 2.434 31.537 1.00 85.00 321 VAL A C 1
ATOM 2520 O O . VAL A 1 321 ? -43.347 1.784 30.570 1.00 85.00 321 VAL A O 1
ATOM 2523 N N . ASP A 1 322 ? -43.258 2.235 32.765 1.00 83.62 322 ASP A N 1
ATOM 2524 C CA . ASP A 1 322 ? -42.227 1.236 33.054 1.00 83.62 322 ASP A CA 1
ATOM 2525 C C . ASP A 1 322 ? -42.678 -0.159 32.592 1.00 83.62 322 ASP A C 1
ATOM 2527 O O . ASP A 1 322 ? -43.811 -0.583 32.839 1.00 83.62 322 ASP A O 1
ATOM 2531 N N . LYS A 1 323 ? -41.787 -0.865 31.895 1.00 81.38 323 LYS A N 1
ATOM 2532 C CA . LYS A 1 323 ? -41.996 -2.176 31.255 1.00 81.38 323 LYS A CA 1
ATOM 2533 C C . LYS A 1 323 ? -42.998 -2.184 30.103 1.00 81.38 323 LYS A C 1
ATOM 2535 O O . LYS A 1 323 ? -43.458 -3.260 29.703 1.00 81.38 323 LYS A O 1
ATOM 2540 N N . ALA A 1 324 ? -43.338 -1.025 29.540 1.00 83.44 324 ALA A N 1
ATOM 2541 C CA . ALA A 1 324 ? -44.136 -0.957 28.323 1.00 83.44 324 ALA A CA 1
ATOM 2542 C C . ALA A 1 324 ? -43.434 -1.666 27.150 1.00 83.44 324 ALA A C 1
ATOM 2544 O O . ALA A 1 324 ? -42.210 -1.626 27.013 1.00 83.44 324 ALA A O 1
ATOM 2545 N N . GLY A 1 325 ? -44.239 -2.337 26.321 1.00 83.38 325 GLY A N 1
ATOM 2546 C CA . GLY A 1 325 ? -43.795 -2.942 25.069 1.00 83.38 325 GLY A CA 1
ATOM 2547 C C . GLY A 1 325 ? -43.929 -1.947 23.923 1.00 83.38 325 GLY A C 1
ATOM 2548 O O . GLY A 1 325 ? -45.013 -1.405 23.711 1.00 83.38 325 GLY A O 1
ATOM 2549 N N . VAL A 1 326 ? -42.844 -1.719 23.194 1.00 85.19 326 VAL A N 1
ATOM 2550 C CA . VAL A 1 326 ? -42.789 -0.826 22.034 1.00 85.19 326 VAL A CA 1
ATOM 2551 C C . VAL A 1 326 ? -42.301 -1.633 20.836 1.00 85.19 326 VAL A C 1
ATOM 2553 O O . VAL A 1 326 ? -41.374 -2.434 20.951 1.00 85.19 326 VAL A O 1
ATOM 2556 N N . SER A 1 327 ? -42.936 -1.450 19.684 1.00 84.12 327 SER A N 1
ATOM 2557 C CA . SER A 1 327 ? -42.550 -2.128 18.451 1.00 84.12 327 SER A CA 1
ATOM 2558 C C . SER A 1 327 ? -41.679 -1.226 17.586 1.00 84.12 327 SER A C 1
ATOM 2560 O O . SER A 1 327 ? -41.894 -0.018 17.526 1.00 84.12 327 SER A O 1
ATOM 2562 N N . LEU A 1 328 ? -40.706 -1.814 16.900 1.00 81.50 328 LEU A N 1
ATOM 2563 C CA . LEU A 1 328 ? -39.791 -1.104 16.019 1.00 81.50 328 LEU A CA 1
ATOM 2564 C C . LEU A 1 328 ? -39.936 -1.613 14.581 1.00 81.50 328 LEU A C 1
ATOM 2566 O O . LEU A 1 328 ? -39.707 -2.792 14.300 1.00 81.50 328 LEU A O 1
ATOM 2570 N N . ASP A 1 329 ? -40.312 -0.711 13.676 1.00 78.25 329 ASP A N 1
ATOM 2571 C CA . ASP A 1 329 ? -40.302 -0.937 12.232 1.00 78.25 329 ASP A CA 1
ATOM 2572 C C . ASP A 1 329 ? -39.063 -0.272 11.623 1.00 78.25 329 ASP A C 1
ATOM 2574 O O . ASP A 1 329 ? -38.936 0.951 11.636 1.00 78.25 329 ASP A O 1
ATOM 2578 N N . VAL A 1 330 ? -38.144 -1.087 11.107 1.00 63.97 330 VAL A N 1
ATOM 2579 C CA . VAL A 1 330 ? -36.875 -0.639 10.508 1.00 63.97 330 VAL A CA 1
ATOM 2580 C C . VAL A 1 330 ? -36.934 -0.530 8.974 1.00 63.97 330 VAL A C 1
ATOM 2582 O O . VAL A 1 330 ? -35.907 -0.363 8.320 1.00 63.97 330 VAL A O 1
ATOM 2585 N N . ALA A 1 331 ? -38.126 -0.658 8.369 1.00 50.62 331 ALA A N 1
ATOM 2586 C CA . ALA A 1 331 ? -38.302 -0.759 6.915 1.00 50.62 331 ALA A CA 1
ATOM 2587 C C . ALA A 1 331 ? -38.908 0.488 6.231 1.00 50.62 331 ALA A C 1
ATOM 2589 O O . ALA A 1 331 ? -39.034 0.507 5.003 1.00 50.62 331 ALA A O 1
ATOM 2590 N N . HIS A 1 332 ? -39.270 1.546 6.966 1.00 39.31 332 HIS A N 1
ATOM 2591 C CA . HIS A 1 332 ? -39.883 2.748 6.382 1.00 39.31 332 HIS A CA 1
ATOM 2592 C C . HIS A 1 332 ? -38.851 3.818 6.007 1.00 39.31 332 HIS A C 1
ATOM 2594 O O . HIS A 1 332 ? -38.651 4.800 6.709 1.00 39.31 332 HIS A O 1
ATOM 2600 N N . GLY A 1 333 ? -38.239 3.637 4.836 1.00 35.75 333 GLY A N 1
ATOM 2601 C CA . GLY A 1 333 ? -37.331 4.608 4.225 1.00 35.75 333 GLY A CA 1
ATOM 2602 C C . GLY A 1 333 ? -37.323 4.536 2.698 1.00 35.75 333 GLY A C 1
ATOM 2603 O O . GLY A 1 333 ? -36.263 4.606 2.085 1.00 35.75 333 GLY A O 1
ATOM 2604 N N . ILE A 1 334 ? -38.482 4.360 2.048 1.00 31.45 334 ILE A N 1
ATOM 2605 C CA . ILE A 1 334 ? -38.582 4.566 0.594 1.00 31.45 334 ILE A CA 1
ATOM 2606 C C . ILE A 1 334 ? -38.723 6.070 0.352 1.00 31.45 334 ILE A C 1
ATOM 2608 O O . ILE A 1 334 ? -39.823 6.595 0.189 1.00 31.45 334 ILE A O 1
ATOM 2612 N N . ILE A 1 335 ? -37.594 6.775 0.306 1.00 34.69 335 ILE A N 1
ATOM 2613 C CA . ILE A 1 335 ? -37.534 8.023 -0.451 1.00 34.69 335 ILE A CA 1
ATOM 2614 C C . ILE A 1 335 ? -37.683 7.606 -1.915 1.00 34.69 335 ILE A C 1
ATOM 2616 O O . ILE A 1 335 ? -36.875 6.824 -2.420 1.00 34.69 335 ILE A O 1
ATOM 2620 N N . THR A 1 336 ? -38.726 8.068 -2.609 1.00 36.53 336 THR A N 1
ATOM 2621 C CA . THR A 1 336 ? -38.818 7.827 -4.056 1.00 36.53 336 THR A CA 1
ATOM 2622 C C . THR A 1 336 ? -37.551 8.375 -4.718 1.00 36.53 336 THR A C 1
ATOM 2624 O O . THR A 1 336 ? -37.195 9.526 -4.424 1.00 36.53 336 THR A O 1
ATOM 2627 N N . PRO A 1 337 ? -36.875 7.606 -5.595 1.00 35.31 337 PRO A N 1
ATOM 2628 C CA . PRO A 1 337 ? -35.616 8.014 -6.214 1.00 35.31 337 PRO A CA 1
ATOM 2629 C C . PRO A 1 337 ? -35.676 9.422 -6.818 1.00 35.31 337 PRO A C 1
ATOM 2631 O O . PRO A 1 337 ? -34.715 10.175 -6.705 1.00 35.31 337 PRO A O 1
ATOM 2634 N N . GLU A 1 338 ? -36.816 9.830 -7.382 1.00 35.56 338 GLU A N 1
ATOM 2635 C CA . GLU A 1 338 ? -36.989 11.160 -7.973 1.00 35.56 338 GLU A CA 1
ATOM 2636 C C . GLU A 1 338 ? -36.953 12.319 -6.961 1.00 35.56 338 GLU A C 1
ATOM 2638 O O . GLU A 1 338 ? -36.466 13.394 -7.304 1.00 35.56 338 GLU A O 1
ATOM 2643 N N . ALA A 1 339 ? -37.430 12.126 -5.726 1.00 34.69 339 ALA A N 1
ATOM 2644 C CA . ALA A 1 339 ? -37.465 13.174 -4.697 1.00 34.69 339 ALA A CA 1
ATOM 2645 C C . ALA A 1 339 ? -36.107 13.336 -3.989 1.00 34.69 339 ALA A C 1
ATOM 2647 O O . ALA A 1 339 ? -35.699 14.452 -3.670 1.00 34.69 339 ALA A O 1
ATOM 2648 N N . PHE A 1 340 ? -35.365 12.234 -3.819 1.00 36.81 340 PHE A N 1
ATOM 2649 C CA . PHE A 1 340 ? -33.999 12.237 -3.279 1.00 36.81 340 PHE A CA 1
ATOM 2650 C C . PHE A 1 340 ? -33.010 12.940 -4.222 1.00 36.81 340 PHE A C 1
ATOM 2652 O O . PHE A 1 340 ? -32.159 13.717 -3.793 1.00 36.81 340 PHE A O 1
ATOM 2659 N N . LEU A 1 341 ? -33.168 12.718 -5.531 1.00 35.50 341 LEU A N 1
ATOM 2660 C CA . LEU A 1 341 ? -32.302 13.283 -6.569 1.00 35.50 341 LEU A CA 1
ATOM 2661 C C . LEU A 1 341 ? -32.524 14.782 -6.826 1.00 35.50 341 LEU A C 1
ATOM 2663 O O . LEU A 1 341 ? -31.692 15.411 -7.473 1.00 35.50 341 LEU A O 1
ATOM 2667 N N . GLN A 1 342 ? -33.622 15.369 -6.337 1.00 36.03 342 GLN A N 1
ATOM 2668 C CA . GLN A 1 342 ? -33.870 16.814 -6.445 1.00 36.03 342 GLN A CA 1
ATOM 2669 C C . GLN A 1 342 ? -33.241 17.623 -5.299 1.00 36.03 342 GLN A C 1
ATOM 2671 O O . GLN A 1 342 ? -32.983 18.813 -5.472 1.00 36.03 342 GLN A O 1
ATOM 2676 N N . LEU A 1 343 ? -32.974 16.992 -4.149 1.00 35.44 343 LEU A N 1
ATOM 2677 C CA . LEU A 1 343 ? -32.452 17.652 -2.943 1.00 35.44 343 LEU A CA 1
ATOM 2678 C C . LEU A 1 343 ? -30.929 17.562 -2.803 1.00 35.44 343 LEU A C 1
ATOM 2680 O O . LEU A 1 343 ? -30.315 18.416 -2.167 1.00 35.44 343 LEU A O 1
ATOM 2684 N N . LEU A 1 344 ? -30.306 16.571 -3.434 1.00 30.50 344 LEU A N 1
ATOM 2685 C CA . LEU A 1 344 ? -28.865 16.374 -3.417 1.00 30.50 344 LEU A CA 1
ATOM 2686 C C . LEU A 1 344 ? -28.299 16.636 -4.813 1.00 30.50 344 LEU A C 1
ATOM 2688 O O . LEU A 1 344 ? -28.629 15.937 -5.766 1.00 30.50 344 LEU A O 1
ATOM 2692 N N . ARG A 1 345 ? -27.366 17.587 -4.943 1.00 33.78 345 ARG A N 1
ATOM 2693 C CA . ARG A 1 345 ? -26.449 17.644 -6.100 1.00 33.78 345 ARG A CA 1
ATOM 2694 C C . ARG A 1 345 ? -25.408 16.511 -6.012 1.00 33.78 345 ARG A C 1
ATOM 2696 O O . ARG A 1 345 ? -24.213 16.759 -6.134 1.00 33.78 345 ARG A O 1
ATOM 2703 N N . VAL A 1 346 ? -25.856 15.286 -5.745 1.00 34.06 346 VAL A N 1
ATOM 2704 C CA . VAL A 1 346 ? -25.030 14.084 -5.599 1.00 34.06 346 VAL A CA 1
ATOM 2705 C C . VAL A 1 346 ? -25.334 13.170 -6.790 1.00 34.06 346 VAL A C 1
ATOM 2707 O O . VAL A 1 346 ? -26.510 12.977 -7.109 1.00 34.06 346 VAL A O 1
ATOM 2710 N N . PRO A 1 347 ? -24.312 12.634 -7.482 1.00 37.94 347 PRO A N 1
ATOM 2711 C CA . PRO A 1 347 ? -24.519 11.714 -8.597 1.00 37.94 347 PRO A CA 1
ATOM 2712 C C . PRO A 1 347 ? -25.345 10.494 -8.159 1.00 37.94 347 PRO A C 1
ATOM 2714 O O . PRO A 1 347 ? -25.200 10.005 -7.036 1.00 37.94 347 PRO A O 1
ATOM 2717 N N . LYS A 1 348 ? -26.207 9.974 -9.044 1.00 49.28 348 LYS A N 1
ATOM 2718 C CA . LYS A 1 348 ? -26.970 8.729 -8.805 1.00 49.28 348 LYS A CA 1
ATOM 2719 C C . LYS A 1 348 ? -26.011 7.603 -8.357 1.00 49.28 348 LYS A C 1
ATOM 2721 O O . LYS A 1 348 ? -24.876 7.585 -8.819 1.00 49.28 348 LYS A O 1
ATOM 2726 N N . PRO A 1 349 ? -26.422 6.594 -7.559 1.00 51.72 349 PRO A N 1
ATOM 2727 C CA . PRO A 1 349 ? -25.538 5.483 -7.145 1.00 51.72 349 PRO A CA 1
ATOM 2728 C C . PRO A 1 349 ? -24.824 4.789 -8.319 1.00 51.72 349 PRO A C 1
ATOM 2730 O O . PRO A 1 349 ? -23.670 4.381 -8.228 1.00 51.72 349 PRO A O 1
ATOM 2733 N N . ALA A 1 350 ? -25.528 4.719 -9.446 1.00 54.97 350 ALA A N 1
ATOM 2734 C CA . ALA A 1 350 ? -25.032 4.355 -10.763 1.00 54.97 350 ALA A CA 1
ATOM 2735 C C . ALA A 1 350 ? -23.832 5.199 -11.228 1.00 54.97 350 ALA A C 1
ATOM 2737 O O . ALA A 1 350 ? -22.773 4.658 -11.533 1.00 54.97 350 ALA A O 1
ATOM 2738 N N . GLU A 1 351 ? -23.999 6.518 -11.225 1.00 59.56 351 GLU A N 1
ATOM 2739 C CA . GLU A 1 351 ? -22.996 7.508 -11.621 1.00 59.56 351 GLU A CA 1
ATOM 2740 C C . GLU A 1 351 ? -21.820 7.547 -10.629 1.00 59.56 351 GLU A C 1
ATOM 2742 O O . GLU A 1 351 ? -20.679 7.732 -11.037 1.00 59.56 351 GLU A O 1
ATOM 2747 N N . ALA A 1 352 ? -22.058 7.312 -9.335 1.00 61.19 352 ALA A N 1
ATOM 2748 C CA . ALA A 1 352 ? -21.000 7.228 -8.329 1.00 61.19 352 ALA A CA 1
ATOM 2749 C C . ALA A 1 352 ? -20.086 6.008 -8.541 1.00 61.19 352 ALA A C 1
ATOM 2751 O O . ALA A 1 352 ? -18.864 6.135 -8.502 1.00 61.19 352 ALA A O 1
ATOM 2752 N N . ILE A 1 353 ? -20.658 4.827 -8.808 1.00 65.38 353 ILE A N 1
ATOM 2753 C CA . ILE A 1 353 ? -19.871 3.623 -9.123 1.00 65.38 353 ILE A CA 1
ATOM 2754 C C . ILE A 1 353 ? -19.163 3.776 -10.475 1.00 65.38 353 ILE A C 1
ATOM 2756 O O . ILE A 1 353 ? -18.018 3.353 -10.624 1.00 65.38 353 ILE A O 1
ATOM 2760 N N . GLU A 1 354 ? -19.809 4.416 -11.446 1.00 67.94 354 GLU A N 1
ATOM 2761 C CA . GLU A 1 354 ? -19.199 4.758 -12.729 1.00 67.94 354 GLU A CA 1
ATOM 2762 C C . GLU A 1 354 ? -17.962 5.650 -12.544 1.00 67.94 354 GLU A C 1
ATOM 2764 O O . GLU A 1 354 ? -16.869 5.274 -12.964 1.00 67.94 354 GLU A O 1
ATOM 2769 N N . GLN A 1 355 ? -18.098 6.780 -11.843 1.00 67.69 355 GLN A N 1
ATOM 2770 C CA . GLN A 1 355 ? -16.996 7.705 -11.549 1.00 67.69 355 GLN A CA 1
ATOM 2771 C C . GLN A 1 355 ? -15.844 7.023 -10.809 1.00 67.69 355 GLN A C 1
ATOM 2773 O O . GLN A 1 355 ? -14.675 7.299 -11.079 1.00 67.69 355 GLN A O 1
ATOM 2778 N N . LEU A 1 356 ? -16.170 6.099 -9.912 1.00 69.62 356 LEU A N 1
ATOM 2779 C CA . LEU A 1 356 ? -15.196 5.326 -9.162 1.00 69.62 356 LEU A CA 1
ATOM 2780 C C . LEU A 1 356 ? -14.401 4.373 -10.064 1.00 69.62 356 LEU A C 1
ATOM 2782 O O . LEU A 1 356 ? -13.175 4.352 -10.028 1.00 69.62 356 LEU A O 1
ATOM 2786 N N . LEU A 1 357 ? -15.076 3.616 -10.928 1.00 71.50 357 LEU A N 1
ATOM 2787 C CA . LEU A 1 357 ? -14.417 2.709 -11.875 1.00 71.50 357 LEU A CA 1
ATOM 2788 C C . LEU A 1 357 ? -13.562 3.467 -12.879 1.00 71.50 357 LEU A C 1
ATOM 2790 O O . LEU A 1 357 ? -12.440 3.054 -13.168 1.00 71.50 357 LEU A O 1
ATOM 2794 N N . LEU A 1 358 ? -14.077 4.594 -13.370 1.00 73.88 358 LEU A N 1
ATOM 2795 C CA . LEU A 1 358 ? -13.329 5.521 -14.204 1.00 73.88 358 LEU A CA 1
ATOM 2796 C C . LEU A 1 358 ? -12.051 5.949 -13.493 1.00 73.88 358 LEU A C 1
ATOM 2798 O O . LEU A 1 358 ? -10.973 5.817 -14.065 1.00 73.88 358 LEU A O 1
ATOM 2802 N N . ARG A 1 359 ? -12.143 6.387 -12.234 1.00 75.31 359 ARG A N 1
ATOM 2803 C CA . ARG A 1 359 ? -10.992 6.803 -11.424 1.00 75.31 359 ARG A CA 1
ATOM 2804 C C . ARG A 1 359 ? -9.957 5.689 -11.248 1.00 75.31 359 ARG A C 1
ATOM 2806 O O . ARG A 1 359 ? -8.768 5.977 -11.344 1.00 75.31 359 ARG A O 1
ATOM 2813 N N . PHE A 1 360 ? -10.384 4.443 -11.032 1.00 78.25 360 PHE A N 1
ATOM 2814 C CA . PHE A 1 360 ? -9.469 3.312 -10.832 1.00 78.25 360 PHE A CA 1
ATOM 2815 C C . PHE A 1 360 ? -8.851 2.772 -12.126 1.00 78.25 360 PHE A C 1
ATOM 2817 O O . PHE A 1 360 ? -7.709 2.326 -12.099 1.00 78.25 360 PHE A O 1
ATOM 2824 N N . LEU A 1 361 ? -9.565 2.799 -13.255 1.00 82.19 361 LEU A N 1
ATOM 2825 C CA . LEU A 1 361 ? -9.067 2.252 -14.525 1.00 82.19 361 LEU A CA 1
ATOM 2826 C C . LEU A 1 361 ? -8.277 3.278 -15.345 1.00 82.19 361 LEU A C 1
ATOM 2828 O O . LEU A 1 361 ? -7.289 2.924 -15.986 1.00 82.19 361 LEU A O 1
ATOM 2832 N N . SER A 1 362 ? -8.670 4.552 -15.309 1.00 86.69 362 SER A N 1
ATOM 2833 C CA . SER A 1 362 ? -8.072 5.600 -16.147 1.00 86.69 362 SER A CA 1
ATOM 2834 C C . SER A 1 362 ? -6.562 5.831 -15.972 1.00 86.69 362 SER A C 1
ATOM 2836 O O . SER A 1 362 ? -5.949 6.267 -16.945 1.00 86.69 362 SER A O 1
ATOM 2838 N N . PRO A 1 363 ? -5.895 5.531 -14.840 1.00 88.38 363 PRO A N 1
ATOM 2839 C CA . PRO A 1 363 ? -4.433 5.583 -14.768 1.00 88.38 363 PRO A CA 1
ATOM 2840 C C . PRO A 1 363 ? -3.737 4.537 -15.648 1.00 88.38 363 PRO A C 1
ATOM 2842 O O . PRO A 1 363 ? -2.603 4.756 -16.061 1.00 88.38 363 PRO A O 1
ATOM 2845 N N . TYR A 1 364 ? -4.411 3.423 -15.952 1.00 90.75 364 TYR A N 1
ATOM 2846 C CA . TYR A 1 364 ? -3.809 2.255 -16.600 1.00 90.75 364 TYR A CA 1
ATOM 2847 C C . TYR A 1 364 ? -4.230 2.077 -18.057 1.00 90.75 364 TYR A C 1
ATOM 2849 O O . TYR A 1 364 ? -3.499 1.448 -18.821 1.00 90.75 364 TYR A O 1
ATOM 2857 N N . VAL A 1 365 ? -5.392 2.606 -18.451 1.00 91.19 365 VAL A N 1
ATOM 2858 C CA . VAL A 1 365 ? -5.929 2.419 -19.803 1.00 91.19 365 VAL A CA 1
ATOM 2859 C C . VAL A 1 365 ? -6.487 3.699 -20.425 1.00 91.19 365 VAL A C 1
ATOM 2861 O O . VAL A 1 365 ? -7.007 4.579 -19.738 1.00 91.19 365 VAL A O 1
ATOM 2864 N N . ASP A 1 366 ? -6.392 3.771 -21.749 1.00 90.19 366 ASP A N 1
ATOM 2865 C CA . ASP A 1 366 ? -7.073 4.713 -22.634 1.00 90.19 366 ASP A CA 1
ATOM 2866 C C . ASP A 1 366 ? -8.271 4.041 -23.331 1.00 90.19 366 ASP A C 1
ATOM 2868 O O . ASP A 1 366 ? -8.456 2.823 -23.276 1.00 90.19 366 ASP A O 1
ATOM 2872 N N . GLY A 1 367 ? -9.107 4.836 -24.007 1.00 81.69 367 GLY A N 1
ATOM 2873 C CA . GLY A 1 367 ? -10.279 4.335 -24.746 1.00 81.69 367 GLY A CA 1
ATOM 2874 C C . GLY A 1 367 ? -11.571 4.270 -23.924 1.00 81.69 367 GLY A C 1
ATOM 2875 O O . GLY A 1 367 ? -12.603 3.807 -24.408 1.00 81.69 367 GLY A O 1
ATOM 2876 N N . ILE A 1 368 ? -11.540 4.790 -22.699 1.00 80.00 368 ILE A N 1
ATOM 2877 C CA . ILE A 1 368 ? -12.721 4.989 -21.865 1.00 80.00 368 ILE A CA 1
ATOM 2878 C C . ILE A 1 368 ? -13.495 6.218 -22.382 1.00 80.00 368 ILE A C 1
ATOM 2880 O O . ILE A 1 368 ? -13.234 7.351 -21.984 1.00 80.00 368 ILE A O 1
ATOM 2884 N N . ALA A 1 369 ? -14.423 6.011 -23.316 1.00 62.94 369 ALA A N 1
ATOM 2885 C CA . ALA A 1 369 ? -15.237 7.090 -23.877 1.00 62.94 369 ALA A CA 1
ATOM 2886 C C . ALA A 1 369 ? -16.444 7.385 -22.963 1.00 62.94 369 ALA A C 1
ATOM 2888 O O . ALA A 1 369 ? -17.296 6.518 -22.766 1.00 62.94 369 ALA A O 1
ATOM 2889 N N . GLY A 1 370 ? -16.507 8.591 -22.385 1.00 57.16 370 GLY A N 1
ATOM 2890 C CA . GLY A 1 370 ? -17.519 8.974 -21.383 1.00 57.16 370 GLY A CA 1
ATOM 2891 C C . GLY A 1 370 ? -18.977 8.908 -21.864 1.00 57.16 370 GLY A C 1
ATOM 2892 O O . GLY A 1 370 ? -19.885 8.774 -21.053 1.00 57.16 370 GLY A O 1
ATOM 2893 N N . ASP A 1 371 ? -19.211 8.936 -23.175 1.00 53.06 371 ASP A N 1
ATOM 2894 C CA . ASP A 1 371 ? -20.517 8.754 -23.820 1.00 53.06 371 ASP A CA 1
ATOM 2895 C C . ASP A 1 371 ? -20.971 7.279 -23.876 1.00 53.06 371 ASP A C 1
ATOM 2897 O O . ASP A 1 371 ? -22.170 6.995 -23.844 1.00 53.06 371 ASP A O 1
ATOM 2901 N N . LYS A 1 372 ? -20.032 6.320 -23.905 1.00 49.31 372 LYS A N 1
ATOM 2902 C CA . LYS A 1 372 ? -20.320 4.873 -23.915 1.00 49.31 372 LYS A CA 1
ATOM 2903 C C . LYS A 1 372 ? -20.635 4.304 -22.530 1.00 49.31 372 LYS A C 1
ATOM 2905 O O . LYS A 1 372 ? -21.337 3.295 -22.455 1.00 49.31 372 LYS A O 1
ATOM 2910 N N . LEU A 1 373 ? -20.165 4.932 -21.446 1.00 54.28 373 LEU A N 1
ATOM 2911 C CA . LEU A 1 373 ? -20.513 4.498 -20.087 1.00 54.28 373 LEU A CA 1
ATOM 2912 C C . LEU A 1 373 ? -21.980 4.794 -19.747 1.00 54.28 373 LEU A C 1
ATOM 2914 O O . LEU A 1 373 ? -22.668 3.916 -19.225 1.00 54.28 373 LEU A O 1
ATOM 2918 N N . GLN A 1 374 ? -22.494 5.962 -20.147 1.00 45.09 374 GLN A N 1
ATOM 2919 C CA . GLN A 1 374 ? -23.858 6.415 -19.833 1.00 45.09 374 GLN A CA 1
ATOM 2920 C C . GLN A 1 374 ? -24.966 5.479 -20.350 1.00 45.09 374 GLN A C 1
ATOM 2922 O O . GLN A 1 374 ? -26.045 5.422 -19.767 1.00 45.09 374 GLN A O 1
ATOM 2927 N N . LEU A 1 375 ? -24.722 4.711 -21.420 1.00 44.16 375 LEU A N 1
ATOM 2928 C CA . LEU A 1 375 ? -25.717 3.809 -22.020 1.00 44.16 375 LEU A CA 1
ATOM 2929 C C . LEU A 1 375 ? -25.797 2.425 -21.340 1.00 44.16 375 LEU A C 1
ATOM 2931 O O . LEU A 1 375 ? -26.823 1.752 -21.455 1.00 44.16 375 LEU A O 1
ATOM 2935 N N . GLY A 1 376 ? -24.747 1.986 -20.632 1.00 47.03 376 GLY A N 1
ATOM 2936 C CA . GLY A 1 376 ? -24.670 0.642 -20.032 1.00 47.03 376 GLY A CA 1
ATOM 2937 C C . GLY A 1 376 ? -25.272 0.543 -18.627 1.00 47.03 376 GLY A C 1
ATOM 2938 O O . GLY A 1 376 ? -25.899 -0.457 -18.269 1.00 47.03 376 GLY A O 1
ATOM 2939 N N . VAL A 1 377 ? -25.154 1.609 -17.833 1.00 50.88 377 VAL A N 1
ATOM 2940 C CA . VAL A 1 377 ? -25.504 1.577 -16.403 1.00 50.88 377 VAL A CA 1
ATOM 2941 C C . VAL A 1 377 ? -27.015 1.385 -16.162 1.00 50.88 377 VAL A C 1
ATOM 2943 O O . VAL A 1 377 ? -27.416 0.796 -15.158 1.00 50.88 377 VAL A O 1
ATOM 2946 N N . PHE A 1 378 ? -27.863 1.732 -17.139 1.00 48.56 378 PHE A N 1
ATOM 2947 C CA . PHE A 1 378 ? -29.327 1.602 -17.070 1.00 48.56 378 PHE A CA 1
ATOM 2948 C C . PHE A 1 378 ? -29.877 0.159 -17.122 1.00 48.56 378 PHE A C 1
ATOM 2950 O O . PHE A 1 378 ? -31.092 -0.023 -17.047 1.00 48.56 378 PHE A O 1
ATOM 2957 N N . ARG A 1 379 ? -29.036 -0.885 -17.238 1.00 50.16 379 ARG A N 1
ATOM 2958 C CA . ARG A 1 379 ? -29.495 -2.293 -17.339 1.00 50.16 379 ARG A CA 1
ATOM 2959 C C . ARG A 1 379 ? -28.830 -3.297 -16.390 1.00 50.16 379 ARG A C 1
ATOM 2961 O O . ARG A 1 379 ? -28.986 -4.498 -16.585 1.00 50.16 379 ARG A O 1
ATOM 2968 N N . GLY A 1 380 ? -28.118 -2.853 -15.352 1.00 56.56 380 GLY A N 1
ATOM 2969 C CA . GLY A 1 380 ? -27.498 -3.794 -14.396 1.00 56.56 380 GLY A CA 1
ATOM 2970 C C . GLY A 1 380 ? -26.049 -4.186 -14.688 1.00 56.56 380 GLY A C 1
ATOM 2971 O O . GLY A 1 380 ? -25.453 -4.927 -13.905 1.00 56.56 380 GLY A O 1
ATOM 2972 N N . SER A 1 381 ? -25.463 -3.701 -15.785 1.00 65.12 381 SER A N 1
ATOM 2973 C CA . SER A 1 381 ? -24.092 -4.042 -16.169 1.00 65.12 381 SER A CA 1
ATOM 2974 C C . SER A 1 381 ? -23.380 -2.897 -16.881 1.00 65.12 381 SER A C 1
ATOM 2976 O O . SER A 1 381 ? -23.861 -2.422 -17.905 1.00 65.12 381 SER A O 1
ATOM 2978 N N . LEU A 1 382 ? -22.205 -2.510 -16.389 1.00 74.50 382 LEU A N 1
ATOM 2979 C CA . LEU A 1 382 ? -21.285 -1.632 -17.109 1.00 74.50 382 LEU A CA 1
ATOM 2980 C C . LEU A 1 382 ? -20.410 -2.480 -18.040 1.00 74.50 382 LEU A C 1
ATOM 2982 O O . LEU A 1 382 ? -19.868 -3.492 -17.603 1.00 74.50 382 LEU A O 1
ATOM 2986 N N . GLU A 1 383 ? -20.251 -2.068 -19.297 1.00 79.81 383 GLU A N 1
ATOM 2987 C CA . GLU A 1 383 ? -19.378 -2.732 -20.271 1.00 79.81 383 GLU A CA 1
ATOM 2988 C C . GLU A 1 383 ? -18.403 -1.736 -20.898 1.00 79.81 383 GLU A C 1
ATOM 2990 O O . GLU A 1 383 ? -18.807 -0.700 -21.420 1.00 79.81 383 GLU A O 1
ATOM 2995 N N . LEU A 1 384 ? -17.122 -2.089 -20.889 1.00 82.88 384 LEU A N 1
ATOM 2996 C CA . LEU A 1 384 ? -16.042 -1.397 -21.578 1.00 82.88 384 LEU A CA 1
ATOM 2997 C C . LEU A 1 384 ? -15.419 -2.364 -22.589 1.00 82.88 384 LEU A C 1
ATOM 2999 O O . LEU A 1 384 ? -15.285 -3.560 -22.322 1.00 82.88 384 LEU A O 1
ATOM 3003 N N . ARG A 1 385 ? -15.061 -1.858 -23.767 1.00 86.56 385 ARG A N 1
ATOM 3004 C CA . ARG A 1 385 ? -14.508 -2.645 -24.876 1.00 86.56 385 ARG A CA 1
ATOM 3005 C C . ARG A 1 385 ? -13.319 -1.928 -25.480 1.00 86.56 385 ARG A C 1
ATOM 3007 O O . ARG A 1 385 ? -13.285 -0.699 -25.461 1.00 86.56 385 ARG A O 1
ATOM 3014 N N . ASP A 1 386 ? -12.405 -2.715 -26.033 1.00 88.38 386 ASP A N 1
ATOM 3015 C CA . ASP A 1 386 ? -11.288 -2.245 -26.856 1.00 88.38 386 ASP A CA 1
ATOM 3016 C C . ASP A 1 386 ? -10.427 -1.170 -26.162 1.00 88.38 386 ASP A C 1
ATOM 3018 O O . ASP A 1 386 ? -9.997 -0.189 -26.774 1.00 88.38 386 ASP A O 1
ATOM 3022 N N . LEU A 1 387 ? -10.180 -1.354 -24.862 1.00 91.25 387 LEU A N 1
ATOM 3023 C CA . LEU A 1 387 ? -9.354 -0.448 -24.063 1.00 91.25 387 LEU A CA 1
ATOM 3024 C C . LEU A 1 387 ? -7.885 -0.627 -24.435 1.00 91.25 387 LEU A C 1
ATOM 3026 O O . LEU A 1 387 ? -7.449 -1.747 -24.698 1.00 91.25 387 LEU A O 1
ATOM 3030 N N . GLN A 1 388 ? -7.117 0.456 -24.419 1.00 94.81 388 GLN A N 1
ATOM 3031 C CA . GLN A 1 388 ? -5.685 0.431 -24.724 1.00 94.81 388 GLN A CA 1
ATOM 3032 C C . GLN A 1 388 ? -4.885 0.578 -23.440 1.00 94.81 388 GLN A C 1
ATOM 3034 O O . GLN A 1 388 ? -5.207 1.429 -22.622 1.00 94.81 388 GLN A O 1
ATOM 3039 N N . VAL A 1 389 ? -3.851 -0.232 -23.242 1.00 95.06 389 VAL A N 1
ATOM 3040 C CA . VAL A 1 389 ? -2.991 -0.114 -22.059 1.00 95.06 389 VAL A CA 1
ATOM 3041 C C . VAL A 1 389 ? -2.045 1.069 -22.234 1.00 95.06 389 VAL A C 1
ATOM 3043 O O . VAL A 1 389 ? -1.388 1.207 -23.265 1.00 95.06 389 VAL A O 1
ATOM 3046 N N . LYS A 1 390 ? -1.972 1.924 -21.213 1.00 94.00 390 LYS A N 1
ATOM 3047 C CA . LYS A 1 390 ? -1.072 3.077 -21.189 1.00 94.00 390 LYS A CA 1
ATOM 3048 C C . LYS A 1 390 ? 0.376 2.636 -21.095 1.00 94.00 390 LYS A C 1
ATOM 3050 O O . LYS A 1 390 ? 0.701 1.697 -20.370 1.00 94.00 390 LYS A O 1
ATOM 3055 N N . ALA A 1 391 ? 1.250 3.380 -21.762 1.00 92.06 391 ALA A N 1
ATOM 3056 C CA . ALA A 1 391 ? 2.687 3.145 -21.756 1.00 92.06 391 ALA A CA 1
ATOM 3057 C C . ALA A 1 391 ? 3.270 3.040 -20.335 1.00 92.06 391 ALA A C 1
ATOM 3059 O O . ALA A 1 391 ? 4.067 2.148 -20.052 1.00 92.06 391 ALA A O 1
ATOM 3060 N N . GLU A 1 392 ? 2.835 3.926 -19.441 1.00 87.38 392 GLU A N 1
ATOM 3061 C CA . GLU A 1 392 ? 3.284 4.027 -18.050 1.00 87.38 392 GLU A CA 1
ATOM 3062 C C . GLU A 1 392 ? 2.604 3.044 -17.078 1.00 87.38 392 GLU A C 1
ATOM 3064 O O . GLU A 1 392 ? 2.983 2.981 -15.906 1.00 87.38 392 GLU A O 1
ATOM 3069 N N . ALA A 1 393 ? 1.598 2.282 -17.524 1.00 90.62 393 ALA A N 1
ATOM 3070 C CA . ALA A 1 393 ? 0.834 1.386 -16.655 1.00 90.62 393 ALA A CA 1
ATOM 3071 C C . ALA A 1 393 ? 1.700 0.356 -15.895 1.00 90.62 393 ALA A C 1
ATOM 3073 O O . ALA A 1 393 ? 1.446 0.166 -14.704 1.00 90.62 393 ALA A O 1
ATOM 3074 N N . PRO A 1 394 ? 2.733 -0.274 -16.500 1.00 87.19 394 PRO A N 1
ATOM 3075 C CA . PRO A 1 394 ? 3.603 -1.214 -15.790 1.00 87.19 394 PRO A CA 1
ATOM 3076 C C . PRO A 1 394 ? 4.313 -0.559 -14.605 1.00 87.19 394 PRO A C 1
ATOM 3078 O O . PRO A 1 394 ? 4.296 -1.105 -13.504 1.00 87.19 394 PRO A O 1
ATOM 3081 N N . SER A 1 395 ? 4.852 0.647 -14.793 1.00 81.25 395 SER A N 1
ATOM 3082 C CA . SER A 1 395 ? 5.557 1.373 -13.736 1.00 81.25 395 SER A CA 1
ATOM 3083 C C . SER A 1 395 ? 4.614 1.774 -12.594 1.00 81.25 395 SER A C 1
ATOM 3085 O O . SER A 1 395 ? 4.971 1.643 -11.428 1.00 81.25 395 SER A O 1
ATOM 3087 N N . LEU A 1 396 ? 3.369 2.169 -12.899 1.00 82.44 396 LEU A N 1
ATOM 3088 C CA . LEU A 1 396 ? 2.344 2.437 -11.875 1.00 82.44 396 LEU A CA 1
ATOM 3089 C C . LEU A 1 396 ? 1.948 1.181 -11.076 1.00 82.44 396 LEU A C 1
ATOM 3091 O O . LEU A 1 396 ? 1.509 1.291 -9.930 1.00 82.44 396 LEU A O 1
ATOM 3095 N N . LEU A 1 397 ? 2.102 -0.005 -11.669 1.00 77.81 397 LEU A N 1
ATOM 3096 C CA . LEU A 1 397 ? 1.846 -1.307 -11.044 1.00 77.81 397 LEU A CA 1
ATOM 3097 C C . LEU A 1 397 ? 3.088 -1.908 -10.357 1.00 77.81 397 LEU A C 1
ATOM 3099 O O . LEU A 1 397 ? 3.007 -3.020 -9.843 1.00 77.81 397 LEU A O 1
ATOM 3103 N N . GLY A 1 398 ? 4.212 -1.182 -10.310 1.00 74.88 398 GLY A N 1
ATOM 3104 C CA . GLY A 1 398 ? 5.451 -1.626 -9.659 1.00 74.88 398 GLY A CA 1
ATOM 3105 C C . GLY A 1 398 ? 6.383 -2.466 -10.541 1.00 74.88 398 GLY A C 1
ATOM 3106 O O . GLY A 1 398 ? 7.338 -3.046 -10.035 1.00 74.88 398 GLY A O 1
ATOM 3107 N N . LEU A 1 399 ? 6.135 -2.542 -11.852 1.00 76.88 399 LEU A N 1
ATOM 3108 C CA . LEU A 1 399 ? 7.057 -3.132 -12.829 1.00 76.88 399 LEU A CA 1
ATOM 3109 C C . LEU A 1 399 ? 7.966 -2.041 -13.406 1.00 76.88 399 LEU A C 1
ATOM 3111 O O . LEU A 1 399 ? 7.779 -1.568 -14.530 1.00 76.88 399 LEU A O 1
ATOM 3115 N N . GLU A 1 400 ? 8.928 -1.605 -12.599 1.00 79.25 400 GLU A N 1
ATOM 3116 C CA . GLU A 1 400 ? 9.909 -0.593 -12.989 1.00 79.25 400 GLU A CA 1
ATOM 3117 C C . GLU A 1 400 ? 10.887 -1.118 -14.051 1.00 79.25 400 GLU A C 1
ATOM 3119 O O . GLU A 1 400 ? 11.098 -2.322 -14.201 1.00 79.25 400 GLU A O 1
ATOM 3124 N N . GLY A 1 401 ? 11.455 -0.205 -14.841 1.00 80.00 401 GLY A N 1
ATOM 3125 C CA . GLY A 1 401 ? 12.371 -0.559 -15.931 1.00 80.00 401 GLY A CA 1
ATOM 3126 C C . GLY A 1 401 ? 11.694 -1.103 -17.194 1.00 80.00 401 GLY A C 1
ATOM 3127 O O . GLY A 1 401 ? 12.387 -1.354 -18.177 1.00 80.00 401 GLY A O 1
ATOM 3128 N N . PHE A 1 402 ? 10.362 -1.216 -17.215 1.00 86.50 402 PHE A N 1
ATOM 3129 C CA . PHE A 1 402 ? 9.582 -1.583 -18.396 1.00 86.50 402 PHE A CA 1
ATOM 3130 C C . PHE A 1 402 ? 8.539 -0.530 -18.743 1.00 86.50 402 PHE A C 1
ATOM 3132 O O . PHE A 1 402 ? 7.979 0.145 -17.877 1.00 86.50 402 PHE A O 1
ATOM 3139 N N . ARG A 1 403 ? 8.232 -0.461 -20.034 1.00 90.50 403 ARG A N 1
ATOM 3140 C CA . ARG A 1 403 ? 7.160 0.349 -20.599 1.00 90.50 403 ARG A CA 1
ATOM 3141 C C . ARG A 1 403 ? 6.250 -0.543 -21.432 1.00 90.50 403 ARG A C 1
ATOM 3143 O O . ARG A 1 403 ? 6.720 -1.474 -22.088 1.00 90.50 403 ARG A O 1
ATOM 3150 N N . ALA A 1 404 ? 4.951 -0.258 -21.433 1.00 93.75 404 ALA A N 1
ATOM 3151 C CA . ALA A 1 404 ? 4.050 -0.900 -22.378 1.00 93.75 404 ALA A CA 1
ATOM 3152 C C . ALA A 1 404 ? 4.277 -0.296 -23.770 1.00 93.75 404 ALA A C 1
ATOM 3154 O O . ALA A 1 404 ? 4.015 0.885 -24.006 1.00 93.75 404 ALA A O 1
ATOM 3155 N N . ARG A 1 405 ? 4.777 -1.118 -24.693 1.00 92.88 405 ARG A N 1
ATOM 3156 C CA . ARG A 1 405 ? 4.898 -0.772 -26.115 1.00 92.88 405 ARG A CA 1
ATOM 3157 C C . ARG A 1 405 ? 3.525 -0.740 -26.777 1.00 92.88 405 ARG A C 1
ATOM 3159 O O . ARG A 1 405 ? 3.263 0.059 -27.670 1.00 92.88 405 ARG A O 1
ATOM 3166 N N . GLY A 1 406 ? 2.662 -1.646 -26.340 1.00 92.31 406 GLY A N 1
ATOM 3167 C CA . GLY A 1 406 ? 1.294 -1.777 -26.794 1.00 92.31 406 GLY A CA 1
ATOM 3168 C C . GLY A 1 406 ? 0.564 -2.811 -25.957 1.00 92.31 406 GLY A C 1
ATOM 3169 O O . GLY A 1 406 ? 1.152 -3.506 -25.127 1.00 92.31 406 GLY A O 1
ATOM 3170 N N . GLY A 1 407 ? -0.735 -2.903 -26.168 1.00 94.06 407 GLY A N 1
ATOM 3171 C CA . GLY A 1 407 ? -1.570 -3.822 -25.426 1.00 94.06 407 GLY A CA 1
ATOM 3172 C C . GLY A 1 407 ? -2.962 -3.269 -25.242 1.00 94.06 407 GLY A C 1
ATOM 3173 O O . GLY A 1 407 ? -3.203 -2.070 -25.381 1.00 94.06 407 GLY A O 1
ATOM 3174 N N . GLY A 1 408 ? -3.886 -4.151 -24.915 1.00 94.62 408 GLY A N 1
ATOM 3175 C CA . GLY A 1 408 ? -5.266 -3.774 -24.735 1.00 94.62 408 GLY A CA 1
ATOM 3176 C C . GLY A 1 408 ? -6.036 -4.762 -23.892 1.00 94.62 408 GLY A C 1
ATOM 3177 O O . GLY A 1 408 ? -5.558 -5.842 -23.544 1.00 94.62 408 GLY A O 1
ATOM 3178 N N . ILE A 1 409 ? -7.252 -4.347 -23.571 1.00 93.38 409 ILE A N 1
ATOM 3179 C CA . ILE A 1 409 ? -8.255 -5.165 -22.912 1.00 93.38 409 ILE A CA 1
ATOM 3180 C C . ILE A 1 409 ? -9.454 -5.202 -23.844 1.00 93.38 409 ILE A C 1
ATOM 3182 O O . ILE A 1 409 ? -10.138 -4.193 -24.027 1.00 93.38 409 ILE A O 1
ATOM 3186 N N . GLY A 1 410 ? -9.706 -6.365 -24.443 1.00 89.56 410 GLY A N 1
ATOM 3187 C CA . GLY A 1 410 ? -10.804 -6.518 -25.397 1.00 89.56 410 GLY A CA 1
ATOM 3188 C C . GLY A 1 410 ? -12.167 -6.246 -24.760 1.00 89.56 410 GLY A C 1
ATOM 3189 O O . GLY A 1 410 ? -13.037 -5.624 -25.372 1.00 89.56 410 GLY A O 1
ATOM 3190 N N . PHE A 1 411 ? -12.363 -6.684 -23.514 1.00 88.31 411 PHE A N 1
ATOM 3191 C CA . PHE A 1 411 ? -13.643 -6.549 -22.827 1.00 88.31 411 PHE A CA 1
ATOM 3192 C C . PHE A 1 411 ? -13.489 -6.485 -21.308 1.00 88.31 411 PHE A C 1
ATOM 3194 O O . PHE A 1 411 ? -12.782 -7.307 -20.735 1.00 88.31 411 PHE A O 1
ATOM 3201 N N . ILE A 1 412 ? -14.211 -5.572 -20.658 1.00 87.25 412 ILE A N 1
ATOM 3202 C CA . ILE A 1 412 ? -14.464 -5.555 -19.213 1.00 87.25 412 ILE A CA 1
ATOM 3203 C C . ILE A 1 412 ? -15.968 -5.391 -19.010 1.00 87.25 412 ILE A C 1
ATOM 3205 O O . ILE A 1 412 ? -16.566 -4.446 -19.512 1.00 87.25 412 ILE A O 1
ATOM 3209 N N . GLN A 1 413 ? -16.584 -6.276 -18.239 1.00 84.75 413 GLN A N 1
ATOM 3210 C CA . GLN A 1 413 ? -17.967 -6.165 -17.806 1.00 84.75 413 GLN A CA 1
ATOM 3211 C C . GLN A 1 413 ? -18.037 -6.213 -16.295 1.00 84.75 413 GLN A C 1
ATOM 3213 O O . GLN A 1 413 ? -17.546 -7.145 -15.667 1.00 84.75 413 GLN A O 1
ATOM 3218 N N . LEU A 1 414 ? -18.721 -5.238 -15.722 1.00 81.06 414 LEU A N 1
ATOM 3219 C CA . LEU A 1 414 ? -19.048 -5.207 -14.316 1.00 81.06 414 LEU A CA 1
ATOM 3220 C C . LEU A 1 414 ? -20.556 -5.391 -14.155 1.00 81.06 414 LEU A C 1
ATOM 3222 O O . LEU A 1 414 ? -21.338 -4.528 -14.544 1.00 81.06 414 LEU A O 1
ATOM 3226 N N . LYS A 1 415 ? -20.967 -6.509 -13.558 1.00 75.75 415 LYS A N 1
ATOM 3227 C CA . LYS A 1 415 ? -22.362 -6.783 -13.200 1.00 75.75 415 LYS A CA 1
ATOM 3228 C C . LYS A 1 415 ? -22.609 -6.334 -11.769 1.00 75.75 415 LYS A C 1
ATOM 3230 O O . LYS A 1 415 ? -22.023 -6.890 -10.836 1.00 75.75 415 LYS A O 1
ATOM 3235 N N . ILE A 1 416 ? -23.484 -5.346 -11.615 1.00 71.75 416 ILE A N 1
ATOM 3236 C CA . ILE A 1 416 ? -23.799 -4.730 -10.328 1.00 71.75 416 ILE A CA 1
ATOM 3237 C C . ILE A 1 416 ? -25.223 -5.137 -9.934 1.00 71.75 416 ILE A C 1
ATOM 3239 O O . ILE A 1 416 ? -26.173 -4.814 -10.653 1.00 71.75 416 ILE A O 1
ATOM 3243 N N . PRO A 1 417 ? -25.415 -5.827 -8.799 1.00 63.25 417 PRO A N 1
ATOM 3244 C CA . PRO A 1 417 ? -26.744 -6.185 -8.327 1.00 63.25 417 PRO A CA 1
ATOM 3245 C C . PRO A 1 417 ? -27.418 -4.976 -7.657 1.00 63.25 417 PRO A C 1
ATOM 3247 O O . PRO A 1 417 ? -27.487 -4.912 -6.434 1.00 63.25 417 PRO A O 1
ATOM 3250 N N . TRP A 1 418 ? -27.939 -4.020 -8.440 1.00 63.91 418 TRP A N 1
ATOM 3251 C CA . TRP A 1 418 ? -28.544 -2.769 -7.930 1.00 63.91 418 TRP A CA 1
ATOM 3252 C C . TRP A 1 418 ? -29.598 -2.992 -6.836 1.00 63.91 418 TRP A C 1
ATOM 3254 O O . TRP A 1 418 ? -29.611 -2.289 -5.832 1.00 63.91 418 TRP A O 1
ATOM 3264 N N . ASN A 1 419 ? -30.425 -4.028 -6.991 1.00 52.75 419 ASN A N 1
ATOM 3265 C CA . ASN A 1 419 ? -31.509 -4.355 -6.056 1.00 52.75 419 ASN A CA 1
ATOM 3266 C C . ASN A 1 419 ? -31.027 -5.093 -4.792 1.00 52.75 419 ASN A C 1
ATOM 3268 O O . ASN A 1 419 ? -31.829 -5.404 -3.918 1.00 52.75 419 ASN A O 1
ATOM 3272 N N . LYS A 1 420 ? -29.733 -5.430 -4.722 1.00 58.16 420 LYS A N 1
ATOM 3273 C CA . LYS A 1 420 ? -29.086 -6.160 -3.627 1.00 58.16 420 LYS A CA 1
ATOM 3274 C C . LYS A 1 420 ? -27.649 -5.665 -3.419 1.00 58.16 420 LYS A C 1
ATOM 3276 O O . LYS A 1 420 ? -26.758 -6.470 -3.209 1.00 58.16 420 LYS A O 1
ATOM 3281 N N . LEU A 1 421 ? -27.373 -4.360 -3.473 1.00 54.88 421 LEU A N 1
ATOM 3282 C CA . LEU A 1 421 ? -25.997 -3.844 -3.306 1.00 54.88 421 LEU A CA 1
ATOM 3283 C C . LEU A 1 421 ? -25.367 -4.205 -1.948 1.00 54.88 421 LEU A C 1
ATOM 3285 O O . LEU A 1 421 ? -24.146 -4.244 -1.819 1.00 54.88 421 LEU A O 1
ATOM 3289 N N . HIS A 1 422 ? -26.194 -4.467 -0.932 1.00 48.50 422 HIS A N 1
ATOM 3290 C CA . HIS A 1 422 ? -25.740 -4.837 0.407 1.00 48.50 422 HIS A CA 1
ATOM 3291 C C . HIS A 1 422 ? -25.421 -6.326 0.580 1.00 48.50 422 HIS A C 1
ATOM 3293 O O . HIS A 1 422 ? -24.665 -6.653 1.490 1.00 48.50 422 HIS A O 1
ATOM 3299 N N . THR A 1 423 ? -25.970 -7.201 -0.267 1.00 51.12 423 THR A N 1
ATOM 3300 C CA . THR A 1 423 ? -25.908 -8.664 -0.086 1.00 51.12 423 THR A CA 1
ATOM 3301 C C . THR A 1 423 ? -25.519 -9.437 -1.354 1.00 51.12 423 THR A C 1
ATOM 3303 O O . THR A 1 423 ? -25.039 -10.565 -1.299 1.00 51.12 423 THR A O 1
ATOM 3306 N N . GLY A 1 424 ? -25.673 -8.822 -2.522 1.00 55.88 424 GLY A N 1
ATOM 3307 C CA . GLY A 1 424 ? -25.433 -9.408 -3.830 1.00 55.88 424 GLY A CA 1
ATOM 3308 C C . GLY A 1 424 ? -23.958 -9.406 -4.226 1.00 55.88 424 GLY A C 1
ATOM 3309 O O . GLY A 1 424 ? -23.223 -8.448 -3.996 1.00 55.88 424 GLY A O 1
ATOM 3310 N N . LYS A 1 425 ? -23.546 -10.483 -4.901 1.00 66.62 425 LYS A N 1
ATOM 3311 C CA . LYS A 1 425 ? -22.191 -10.653 -5.438 1.00 66.62 425 LYS A CA 1
ATOM 3312 C C . LYS A 1 425 ? -21.984 -9.734 -6.643 1.00 66.62 425 LYS A C 1
ATOM 3314 O O . LYS A 1 425 ? -22.709 -9.831 -7.636 1.00 66.62 425 LYS A O 1
ATOM 3319 N N . LEU A 1 426 ? -20.986 -8.862 -6.559 1.00 74.38 426 LEU A N 1
ATOM 3320 C CA . LEU A 1 426 ? -20.556 -8.026 -7.674 1.00 74.38 426 LEU A CA 1
ATOM 3321 C C . LEU A 1 426 ? -19.582 -8.836 -8.528 1.00 74.38 426 LEU A C 1
ATOM 3323 O O . LEU A 1 426 ? -18.661 -9.449 -7.998 1.00 74.38 426 LEU A O 1
ATOM 3327 N N . ARG A 1 427 ? -19.797 -8.880 -9.845 1.00 81.88 427 ARG A N 1
ATOM 3328 C CA . ARG A 1 427 ? -18.986 -9.714 -10.743 1.00 81.88 427 ARG A CA 1
ATOM 3329 C C . ARG A 1 427 ? -18.286 -8.862 -11.785 1.00 81.88 427 ARG A C 1
ATOM 3331 O O . ARG A 1 427 ? -18.955 -8.201 -12.577 1.00 81.88 427 ARG A O 1
ATOM 3338 N N . VAL A 1 428 ? -16.962 -8.921 -11.806 1.00 86.56 428 VAL A N 1
ATOM 3339 C CA . VAL A 1 428 ? -16.111 -8.371 -12.861 1.00 86.56 428 VAL A CA 1
ATOM 3340 C C . VAL A 1 428 ? -15.716 -9.503 -13.794 1.00 86.56 428 VAL A C 1
ATOM 3342 O O . VAL A 1 428 ? -15.208 -10.520 -13.345 1.00 86.56 428 VAL A O 1
ATOM 3345 N N . VAL A 1 429 ? -15.929 -9.323 -15.089 1.00 89.31 429 VAL A N 1
ATOM 3346 C CA . VAL A 1 429 ? -15.456 -10.226 -16.137 1.00 89.31 429 VAL A CA 1
ATOM 3347 C C . VAL A 1 429 ? -14.562 -9.417 -17.059 1.00 89.31 429 VAL A C 1
ATOM 3349 O O . VAL A 1 429 ? -15.055 -8.487 -17.689 1.00 89.31 429 VAL A O 1
ATOM 3352 N N . ALA A 1 430 ? -13.286 -9.762 -17.179 1.00 91.12 430 ALA A N 1
ATOM 3353 C CA . ALA A 1 430 ? -12.408 -9.159 -18.175 1.00 91.12 430 ALA A CA 1
ATOM 3354 C C . ALA A 1 430 ? -11.816 -10.218 -19.106 1.00 91.12 430 ALA A C 1
ATOM 3356 O O . ALA A 1 430 ? -11.498 -11.333 -18.691 1.00 91.12 430 ALA A O 1
ATOM 3357 N N . ARG A 1 431 ? -11.711 -9.893 -20.394 1.00 92.94 431 ARG A N 1
ATOM 3358 C CA . ARG A 1 431 ? -11.256 -10.828 -21.426 1.00 92.94 431 ARG A CA 1
ATOM 3359 C C . ARG A 1 431 ? -10.278 -10.175 -22.385 1.00 92.94 431 ARG A C 1
ATOM 3361 O O . ARG A 1 431 ? -10.493 -9.031 -22.786 1.00 92.94 431 ARG A O 1
ATOM 3368 N N . GLY A 1 432 ? -9.273 -10.947 -22.793 1.00 93.69 432 GLY A N 1
ATOM 3369 C CA . GLY A 1 432 ? -8.288 -10.528 -23.786 1.00 93.69 432 GLY A CA 1
ATOM 3370 C C . GLY A 1 432 ? -7.421 -9.390 -23.263 1.00 93.69 432 GLY A C 1
ATOM 3371 O O . GLY A 1 432 ? -7.402 -8.325 -23.873 1.00 93.69 432 GLY A O 1
ATOM 3372 N N . LEU A 1 433 ? -6.792 -9.588 -22.099 1.00 94.50 433 LEU A N 1
ATOM 3373 C CA . LEU A 1 433 ? -5.782 -8.669 -21.571 1.00 94.50 433 LEU A CA 1
ATOM 3374 C C . LEU A 1 433 ? -4.441 -9.068 -22.176 1.00 94.50 433 LEU A C 1
ATOM 3376 O O . LEU A 1 433 ? -3.819 -10.031 -21.725 1.00 94.50 433 LEU A O 1
ATOM 3380 N N . HIS A 1 434 ? -4.009 -8.339 -23.197 1.00 95.75 434 HIS A N 1
ATOM 3381 C CA . HIS A 1 434 ? -2.745 -8.589 -23.884 1.00 95.75 434 HIS A CA 1
ATOM 3382 C C . HIS A 1 434 ? -1.840 -7.387 -23.698 1.00 95.75 434 HIS A C 1
ATOM 3384 O O . HIS A 1 434 ? -2.248 -6.275 -24.020 1.00 95.75 434 HIS A O 1
ATOM 3390 N N . VAL A 1 435 ? -0.635 -7.589 -23.173 1.00 95.56 435 VAL A N 1
ATOM 3391 C CA . VAL A 1 435 ? 0.318 -6.500 -22.931 1.00 95.56 435 VAL A CA 1
ATOM 3392 C C . VAL A 1 435 ? 1.689 -6.879 -23.460 1.00 95.56 435 VAL A C 1
ATOM 3394 O O . VAL A 1 435 ? 2.237 -7.910 -23.081 1.00 95.56 435 VAL A O 1
ATOM 3397 N N . ASP A 1 436 ? 2.248 -6.009 -24.294 1.00 94.88 436 ASP A N 1
ATOM 3398 C CA . ASP A 1 436 ? 3.617 -6.094 -24.777 1.00 94.88 436 ASP A CA 1
ATOM 3399 C C . ASP A 1 436 ? 4.481 -5.084 -24.026 1.00 94.88 436 ASP A C 1
ATOM 3401 O O . ASP A 1 436 ? 4.325 -3.867 -24.159 1.00 94.88 436 ASP A O 1
ATOM 3405 N N . LEU A 1 437 ? 5.416 -5.606 -23.249 1.00 94.38 437 LEU A N 1
ATOM 3406 C CA . LEU A 1 437 ? 6.371 -4.863 -22.450 1.00 94.38 437 LEU A CA 1
ATOM 3407 C C . LEU A 1 437 ? 7.728 -4.856 -23.147 1.00 94.38 437 LEU A C 1
ATOM 3409 O O . LEU A 1 437 ? 8.213 -5.895 -23.601 1.00 94.38 437 LEU A O 1
ATOM 3413 N N . GLU A 1 438 ? 8.350 -3.685 -23.200 1.00 91.94 438 GLU A N 1
ATOM 3414 C CA . GLU A 1 438 ? 9.734 -3.520 -23.640 1.00 91.94 438 GLU A CA 1
ATOM 3415 C C . GLU A 1 438 ? 10.573 -2.854 -22.540 1.00 91.94 438 GLU A C 1
ATOM 3417 O O . GLU A 1 438 ? 10.026 -2.080 -21.741 1.00 91.94 438 GLU A O 1
ATOM 3422 N N . PRO A 1 439 ? 11.883 -3.151 -22.457 1.00 90.19 439 PRO A N 1
ATOM 3423 C CA . PRO A 1 439 ? 12.767 -2.481 -21.514 1.00 90.19 439 PRO A CA 1
ATOM 3424 C C . PRO A 1 439 ? 12.806 -0.974 -21.773 1.00 90.19 439 PRO A C 1
ATOM 3426 O O . PRO A 1 439 ? 12.945 -0.523 -22.911 1.00 90.19 439 PRO A O 1
ATOM 3429 N N . LEU A 1 440 ? 12.748 -0.187 -20.703 1.00 86.62 440 LEU A N 1
ATOM 3430 C CA . LEU A 1 440 ? 12.759 1.272 -20.777 1.00 86.62 440 LEU A CA 1
ATOM 3431 C C . LEU A 1 440 ? 14.045 1.802 -21.434 1.00 86.62 440 LEU A C 1
ATOM 3433 O O . LEU A 1 440 ? 13.987 2.719 -22.249 1.00 86.62 440 LEU A O 1
ATOM 3437 N N . ALA A 1 441 ? 15.190 1.178 -21.145 1.00 83.38 441 ALA A N 1
ATOM 3438 C CA . ALA A 1 441 ? 16.465 1.512 -21.778 1.00 83.38 441 ALA A CA 1
ATOM 3439 C C . ALA A 1 441 ? 16.423 1.340 -23.310 1.00 83.38 441 ALA A C 1
ATOM 3441 O O . ALA A 1 441 ? 16.972 2.160 -24.042 1.00 83.38 441 ALA A O 1
ATOM 3442 N N . GLU A 1 442 ? 15.719 0.319 -23.816 1.00 87.12 442 GLU A N 1
ATOM 3443 C CA . GLU A 1 442 ? 15.557 0.104 -25.261 1.00 87.12 442 GLU A CA 1
ATOM 3444 C C . GLU A 1 442 ? 14.620 1.130 -25.895 1.00 87.12 442 GLU A C 1
ATOM 3446 O O . GLU A 1 442 ? 14.877 1.601 -27.004 1.00 87.12 442 GLU A O 1
ATOM 3451 N N . ALA A 1 443 ? 13.552 1.504 -25.188 1.00 86.56 443 ALA A N 1
ATOM 3452 C CA . ALA A 1 443 ? 12.629 2.539 -25.641 1.00 86.56 443 ALA A CA 1
ATOM 3453 C C . ALA A 1 443 ? 13.315 3.916 -25.766 1.00 86.56 443 ALA A C 1
ATOM 3455 O O . ALA A 1 443 ? 12.939 4.713 -26.625 1.00 86.56 443 ALA A O 1
ATOM 3456 N N . LEU A 1 444 ? 14.334 4.180 -24.941 1.00 86.56 444 LEU A N 1
ATOM 3457 C CA . LEU A 1 444 ? 15.045 5.461 -24.865 1.00 86.56 444 LEU A CA 1
ATOM 3458 C C . LEU A 1 444 ? 16.387 5.491 -25.611 1.00 86.56 444 LEU A C 1
ATOM 3460 O O . LEU A 1 444 ? 17.023 6.541 -25.671 1.00 86.56 444 LEU A O 1
ATOM 3464 N N . ALA A 1 445 ? 16.808 4.387 -26.233 1.00 81.56 445 ALA A N 1
ATOM 3465 C CA . ALA A 1 445 ? 18.126 4.255 -26.864 1.00 81.56 445 ALA A CA 1
ATOM 3466 C C . ALA A 1 445 ? 18.429 5.289 -27.977 1.00 81.56 445 ALA A C 1
ATOM 3468 O O . ALA A 1 445 ? 19.588 5.476 -28.334 1.00 81.56 445 ALA A O 1
ATOM 3469 N N . GLY A 1 446 ? 17.407 5.948 -28.539 1.00 79.75 446 GLY A N 1
ATOM 3470 C CA . GLY A 1 446 ? 17.540 6.981 -29.579 1.00 79.75 446 GLY A CA 1
ATOM 3471 C C . GLY A 1 446 ? 17.455 8.433 -29.086 1.00 79.75 446 GLY A C 1
ATOM 3472 O O . GLY A 1 446 ? 17.378 9.338 -29.915 1.00 79.75 446 GLY A O 1
ATOM 3473 N N . VAL A 1 447 ? 17.404 8.662 -27.772 1.00 89.00 447 VAL A N 1
ATOM 3474 C CA . VAL A 1 447 ? 17.347 10.001 -27.156 1.00 89.00 447 VAL A CA 1
ATOM 3475 C C . VAL A 1 447 ? 18.769 10.564 -26.980 1.00 89.00 447 VAL A C 1
ATOM 3477 O O . VAL A 1 447 ? 19.711 9.793 -26.845 1.00 89.00 447 VAL A O 1
ATOM 3480 N N . GLU A 1 448 ? 18.944 11.895 -26.996 1.00 83.56 448 GLU A N 1
ATOM 3481 C CA . GLU A 1 448 ? 20.269 12.549 -26.891 1.00 83.56 448 GLU A CA 1
ATOM 3482 C C . GLU A 1 448 ? 21.041 12.172 -25.613 1.00 83.56 448 GLU A C 1
ATOM 3484 O O . GLU A 1 448 ? 22.243 11.927 -25.681 1.00 83.56 448 GLU A O 1
ATOM 3489 N N . ASP A 1 449 ? 20.350 12.074 -24.472 1.00 86.38 449 ASP A N 1
ATOM 3490 C CA . ASP A 1 449 ? 20.889 11.553 -23.208 1.00 86.38 449 ASP A CA 1
ATOM 3491 C C . ASP A 1 449 ? 19.955 10.455 -22.656 1.00 86.38 449 ASP A C 1
ATOM 3493 O O . ASP A 1 449 ? 19.019 10.742 -21.897 1.00 86.38 449 ASP A O 1
ATOM 3497 N N . PRO A 1 450 ? 20.152 9.186 -23.069 1.00 80.06 450 PRO A N 1
ATOM 3498 C CA . PRO A 1 450 ? 19.286 8.075 -22.680 1.00 80.06 450 PRO A CA 1
ATOM 3499 C C . PRO A 1 450 ? 19.289 7.811 -21.174 1.00 80.06 450 PRO A C 1
ATOM 3501 O O . PRO A 1 450 ? 18.247 7.477 -20.614 1.00 80.06 450 PRO A O 1
ATOM 3504 N N . LEU A 1 451 ? 20.438 7.986 -20.511 1.00 77.25 451 LEU A N 1
ATOM 3505 C CA . LEU A 1 451 ? 20.584 7.730 -19.079 1.00 77.25 451 LEU A CA 1
ATOM 3506 C C . LEU A 1 451 ? 19.815 8.777 -18.271 1.00 77.25 451 LEU A C 1
ATOM 3508 O O . LEU A 1 451 ? 19.023 8.429 -17.393 1.00 77.25 451 LEU A O 1
ATOM 3512 N N . GLN A 1 452 ? 19.985 10.060 -18.604 1.00 81.38 452 GLN A N 1
ATOM 3513 C CA . GLN A 1 452 ? 19.243 11.133 -17.950 1.00 81.38 452 GLN A CA 1
ATOM 3514 C C . GLN A 1 452 ? 17.735 11.019 -18.219 1.00 81.38 452 GLN A C 1
ATOM 3516 O O . GLN A 1 452 ? 16.933 11.201 -17.298 1.00 81.38 452 GLN A O 1
ATOM 3521 N N . ALA A 1 453 ? 17.338 10.673 -19.448 1.00 82.50 453 ALA A N 1
ATOM 3522 C CA . ALA A 1 453 ? 15.939 10.442 -19.803 1.00 82.50 453 ALA A CA 1
ATOM 3523 C C . ALA A 1 453 ? 15.332 9.266 -19.018 1.00 82.50 453 ALA A C 1
ATOM 3525 O O . ALA A 1 453 ? 14.219 9.381 -18.500 1.00 82.50 453 ALA A O 1
ATOM 3526 N N . GLN A 1 454 ? 16.081 8.172 -18.859 1.00 82.50 454 GLN A N 1
ATOM 3527 C CA . GLN A 1 454 ? 15.648 6.999 -18.105 1.00 82.50 454 GLN A CA 1
ATOM 3528 C C . GLN A 1 454 ? 15.457 7.324 -16.622 1.00 82.50 454 GLN A C 1
ATOM 3530 O O . GLN A 1 454 ? 14.406 7.018 -16.057 1.00 82.50 454 GLN A O 1
ATOM 3535 N N . VAL A 1 455 ? 16.428 7.999 -15.999 1.00 81.00 455 VAL A N 1
ATOM 3536 C CA . VAL A 1 455 ? 16.328 8.450 -14.600 1.00 81.00 455 VAL A CA 1
ATOM 3537 C C . VAL A 1 455 ? 15.132 9.388 -14.417 1.00 81.00 455 VAL A C 1
ATOM 3539 O O . VAL A 1 455 ? 14.383 9.267 -13.445 1.00 81.00 455 VAL A O 1
ATOM 3542 N N . ALA A 1 456 ? 14.906 10.310 -15.356 1.00 83.12 456 ALA A N 1
ATOM 3543 C CA . ALA A 1 456 ? 13.771 11.224 -15.304 1.00 83.12 456 ALA A CA 1
ATOM 3544 C C . ALA A 1 456 ? 12.418 10.495 -15.414 1.00 83.12 456 ALA A C 1
ATOM 3546 O O . ALA A 1 456 ? 11.487 10.830 -14.673 1.00 83.12 456 ALA A O 1
ATOM 3547 N N . GLU A 1 457 ? 12.299 9.500 -16.299 1.00 81.12 457 GLU A N 1
ATOM 3548 C CA . GLU A 1 457 ? 11.073 8.714 -16.490 1.00 81.12 457 GLU A CA 1
ATOM 3549 C C . GLU A 1 457 ? 10.778 7.819 -15.278 1.00 81.12 457 GLU A C 1
ATOM 3551 O O . GLU A 1 457 ? 9.645 7.827 -14.793 1.00 81.12 457 GLU A O 1
ATOM 3556 N N . LEU A 1 458 ? 11.794 7.164 -14.702 1.00 78.38 458 LEU A N 1
ATOM 3557 C CA . LEU A 1 458 ? 11.661 6.391 -13.460 1.00 78.38 458 LEU A CA 1
ATOM 3558 C C . LEU A 1 458 ? 11.223 7.271 -12.284 1.00 78.38 458 LEU A C 1
ATOM 3560 O O . LEU A 1 458 ? 10.234 6.969 -11.618 1.00 78.38 458 LEU A O 1
ATOM 3564 N N . ARG A 1 459 ? 11.878 8.421 -12.073 1.00 80.38 459 ARG A N 1
ATOM 3565 C CA . ARG A 1 459 ? 11.493 9.377 -11.020 1.00 80.38 459 ARG A CA 1
ATOM 3566 C C . ARG A 1 459 ? 10.066 9.891 -11.206 1.00 80.38 459 ARG A C 1
ATOM 3568 O O . ARG A 1 459 ? 9.322 10.041 -10.238 1.00 80.38 459 ARG A O 1
ATOM 3575 N N . ARG A 1 460 ? 9.664 10.171 -12.450 1.00 81.81 460 ARG A N 1
ATOM 3576 C CA . ARG A 1 460 ? 8.294 10.591 -12.771 1.00 81.81 460 ARG A CA 1
ATOM 3577 C C . ARG A 1 460 ? 7.290 9.479 -12.475 1.00 81.81 460 ARG A C 1
ATOM 3579 O O . ARG A 1 460 ? 6.228 9.777 -11.934 1.00 81.81 460 ARG A O 1
ATOM 3586 N N . ALA A 1 461 ? 7.616 8.234 -12.810 1.00 75.88 461 ALA A N 1
ATOM 3587 C CA . ALA A 1 461 ? 6.774 7.083 -12.523 1.00 75.88 461 ALA A CA 1
ATOM 3588 C C . ALA A 1 461 ? 6.629 6.839 -11.011 1.00 75.88 461 ALA A C 1
ATOM 3590 O O . ALA A 1 461 ? 5.491 6.720 -10.556 1.00 75.88 461 ALA A O 1
ATOM 3591 N N . LYS A 1 462 ? 7.730 6.871 -10.235 1.00 74.38 462 LYS A N 1
ATOM 3592 C CA . LYS A 1 462 ? 7.712 6.729 -8.762 1.00 74.38 462 LYS A CA 1
ATOM 3593 C C . LYS A 1 462 ? 6.817 7.802 -8.135 1.00 74.38 462 LYS A C 1
ATOM 3595 O O . LYS A 1 462 ? 5.855 7.462 -7.450 1.00 74.38 462 LYS A O 1
ATOM 3600 N N . ARG A 1 463 ? 7.021 9.085 -8.478 1.00 78.88 463 ARG A N 1
ATOM 3601 C CA . ARG A 1 463 ? 6.162 10.191 -8.002 1.00 78.88 463 ARG A CA 1
ATOM 3602 C C . ARG A 1 463 ? 4.688 9.979 -8.333 1.00 78.88 463 ARG A C 1
ATOM 3604 O O . ARG A 1 463 ? 3.841 10.081 -7.457 1.00 78.88 463 ARG A O 1
ATOM 3611 N N . ARG A 1 464 ? 4.371 9.636 -9.582 1.00 78.19 464 ARG A N 1
ATOM 3612 C CA . ARG A 1 464 ? 2.981 9.461 -10.026 1.00 78.19 464 ARG A CA 1
ATOM 3613 C C . ARG A 1 464 ? 2.307 8.258 -9.365 1.00 78.19 464 ARG A C 1
ATOM 3615 O O . ARG A 1 464 ? 1.113 8.306 -9.085 1.00 78.19 464 ARG A O 1
ATOM 3622 N N . ALA A 1 465 ? 3.054 7.186 -9.108 1.00 75.38 465 ALA A N 1
ATOM 3623 C CA . ALA A 1 465 ? 2.561 6.027 -8.376 1.00 75.38 465 ALA A CA 1
ATOM 3624 C C . ALA A 1 465 ? 2.295 6.368 -6.900 1.00 75.38 465 ALA A C 1
ATOM 3626 O O . ALA A 1 465 ? 1.276 5.941 -6.357 1.00 75.38 465 ALA A O 1
ATOM 3627 N N . VAL A 1 466 ? 3.159 7.175 -6.272 1.00 72.31 466 VAL A N 1
ATOM 3628 C CA . VAL A 1 466 ? 2.950 7.708 -4.915 1.00 72.31 466 VAL A CA 1
ATOM 3629 C C . VAL A 1 466 ? 1.723 8.614 -4.868 1.00 72.31 466 VAL A C 1
ATOM 3631 O O . VAL A 1 466 ? 0.844 8.380 -4.049 1.00 72.31 466 VAL A O 1
ATOM 3634 N N . GLU A 1 467 ? 1.597 9.579 -5.781 1.00 78.44 467 GLU A N 1
ATOM 3635 C CA . GLU A 1 467 ? 0.424 10.459 -5.881 1.00 78.44 467 GLU A CA 1
ATOM 3636 C C . GLU A 1 467 ? -0.874 9.664 -6.069 1.00 78.44 467 GLU A C 1
ATOM 3638 O O . GLU A 1 467 ? -1.875 9.935 -5.406 1.00 78.44 467 GLU A O 1
ATOM 3643 N N . LEU A 1 468 ? -0.861 8.653 -6.945 1.00 76.81 468 LEU A N 1
ATOM 3644 C CA . LEU A 1 468 ? -2.022 7.805 -7.198 1.00 76.81 468 LEU A CA 1
ATOM 3645 C C . LEU A 1 468 ? -2.417 7.006 -5.949 1.00 76.81 468 LEU A C 1
ATOM 3647 O O . LEU A 1 468 ? -3.598 6.956 -5.607 1.00 76.81 468 LEU A O 1
ATOM 3651 N N . ARG A 1 469 ? -1.443 6.410 -5.251 1.00 68.75 469 ARG A N 1
ATOM 3652 C CA . ARG A 1 469 ? -1.685 5.668 -4.005 1.00 68.75 469 ARG A CA 1
ATOM 3653 C C . ARG A 1 469 ? -2.137 6.590 -2.882 1.00 68.75 469 ARG A C 1
ATOM 3655 O O . ARG A 1 469 ? -3.090 6.254 -2.195 1.00 68.75 469 ARG A O 1
ATOM 3662 N N . ALA A 1 470 ? -1.519 7.758 -2.728 1.00 67.62 470 ALA A N 1
ATOM 3663 C CA . ALA A 1 470 ? -1.902 8.759 -1.740 1.00 67.62 470 ALA A CA 1
ATOM 3664 C C . ALA A 1 470 ? -3.329 9.265 -1.982 1.00 67.62 470 ALA A C 1
ATOM 3666 O O . ALA A 1 470 ? -4.102 9.366 -1.036 1.00 67.62 470 ALA A O 1
ATOM 3667 N N . ALA A 1 471 ? -3.721 9.502 -3.238 1.00 66.88 471 ALA A N 1
ATOM 3668 C CA . ALA A 1 471 ? -5.094 9.862 -3.588 1.00 66.88 471 ALA A CA 1
ATOM 3669 C C . ALA A 1 471 ? -6.088 8.739 -3.244 1.00 66.88 471 ALA A C 1
ATOM 3671 O O . ALA A 1 471 ? -7.119 8.997 -2.629 1.00 66.88 471 ALA A O 1
ATOM 3672 N N . GLN A 1 472 ? -5.757 7.486 -3.570 1.00 64.50 472 GLN A N 1
ATOM 3673 C CA . GLN A 1 472 ? -6.588 6.321 -3.241 1.00 64.50 472 GLN A CA 1
ATOM 3674 C C . GLN A 1 472 ? -6.688 6.087 -1.723 1.00 64.50 472 GLN A C 1
ATOM 3676 O O . GLN A 1 472 ? -7.761 5.767 -1.214 1.00 64.50 472 GLN A O 1
ATOM 3681 N N . VAL A 1 473 ? -5.590 6.274 -0.984 1.00 58.91 473 VAL A N 1
ATOM 3682 C CA . VAL A 1 473 ? -5.527 6.149 0.481 1.00 58.91 473 VAL A CA 1
ATOM 3683 C C . VAL A 1 473 ? -6.270 7.296 1.155 1.00 58.91 473 VAL A C 1
ATOM 3685 O O . VAL A 1 473 ? -6.999 7.043 2.101 1.00 58.91 473 VAL A O 1
ATOM 3688 N N . ALA A 1 474 ? -6.161 8.533 0.668 1.00 56.88 474 ALA A N 1
ATOM 3689 C CA . ALA A 1 474 ? -6.916 9.672 1.190 1.00 56.88 474 ALA A CA 1
ATOM 3690 C C . ALA A 1 474 ? -8.432 9.504 0.974 1.00 56.88 474 ALA A C 1
ATOM 3692 O O . ALA A 1 474 ? -9.221 9.847 1.853 1.00 56.88 474 ALA A O 1
ATOM 3693 N N . GLU A 1 475 ? -8.846 8.927 -0.159 1.00 53.91 475 GLU A N 1
ATOM 3694 C CA . GLU A 1 475 ? -10.250 8.587 -0.434 1.00 53.91 475 GLU A CA 1
ATOM 3695 C C . GLU A 1 475 ? -10.761 7.440 0.458 1.00 53.91 475 GLU A C 1
ATOM 3697 O O . GLU A 1 475 ? -11.890 7.491 0.946 1.00 53.91 475 GLU A O 1
ATOM 3702 N N . LEU A 1 476 ? -9.935 6.420 0.720 1.00 48.44 476 LEU A N 1
ATOM 3703 C CA . LEU A 1 476 ? -10.274 5.305 1.617 1.00 48.44 476 LEU A CA 1
ATOM 3704 C C . LEU A 1 476 ? -10.137 5.660 3.112 1.00 48.44 476 LEU A C 1
ATOM 3706 O O . LEU A 1 476 ? -10.780 5.031 3.953 1.00 48.44 476 LEU A O 1
ATOM 3710 N N . GLY A 1 477 ? -9.298 6.647 3.430 1.00 41.22 477 GLY A N 1
ATOM 3711 C CA . GLY A 1 477 ? -8.856 7.058 4.763 1.00 41.22 477 GLY A CA 1
ATOM 3712 C C . GLY A 1 477 ? -9.556 8.298 5.315 1.00 41.22 477 GLY A C 1
ATOM 3713 O O . GLY A 1 477 ? -9.256 8.708 6.432 1.00 41.22 477 GLY A O 1
ATOM 3714 N N . GLN A 1 478 ? -10.540 8.865 4.610 1.00 39.22 478 GLN A N 1
ATOM 3715 C CA . GLN A 1 478 ? -11.395 9.954 5.109 1.00 39.22 478 GLN A CA 1
ATOM 3716 C C . GLN A 1 478 ? -12.356 9.526 6.248 1.00 39.22 478 GLN A C 1
ATOM 3718 O O . GLN A 1 478 ? -13.470 10.035 6.357 1.00 39.22 478 GLN A O 1
ATOM 3723 N N . GLN A 1 479 ? -11.939 8.586 7.103 1.00 38.34 479 GLN A N 1
ATOM 3724 C CA . GLN A 1 479 ? -12.652 8.117 8.289 1.00 38.34 479 GLN A CA 1
ATOM 3725 C C . GLN A 1 479 ? -11.689 7.608 9.379 1.00 38.34 479 GLN A C 1
ATOM 3727 O O . GLN A 1 479 ? -11.566 6.400 9.538 1.00 38.34 479 GLN A O 1
ATOM 3732 N N . VAL A 1 480 ? -11.077 8.515 10.156 1.00 29.23 480 VAL A N 1
ATOM 3733 C CA . VAL A 1 480 ? -10.951 8.416 11.633 1.00 29.23 480 VAL A CA 1
ATOM 3734 C C . VAL A 1 480 ? -10.860 9.842 12.213 1.00 29.23 480 VAL A C 1
ATOM 3736 O O . VAL A 1 480 ? -9.824 10.294 12.685 1.00 29.23 480 VAL A O 1
ATOM 3739 N N . SER A 1 481 ? -11.953 10.596 12.150 1.00 26.34 481 SER A N 1
ATOM 3740 C CA . SER A 1 481 ? -12.166 11.753 13.028 1.00 26.34 481 SER A CA 1
ATOM 3741 C C . SER A 1 481 ? -13.628 11.702 13.456 1.00 26.34 481 SER A C 1
ATOM 3743 O O . SER A 1 481 ? -14.499 11.797 12.589 1.00 26.34 481 SER A O 1
ATOM 3745 N N . PRO A 1 482 ? -13.928 11.453 14.738 1.00 31.94 482 PRO A N 1
ATOM 3746 C CA . PRO A 1 482 ? -15.285 11.468 15.241 1.00 31.94 482 PRO A CA 1
ATOM 3747 C C . PRO A 1 482 ? -15.591 12.845 15.834 1.00 31.94 482 PRO A C 1
ATOM 3749 O O . PRO A 1 482 ? -15.807 12.928 17.027 1.00 31.94 482 PRO A O 1
ATOM 3752 N N . ASP A 1 483 ? -15.561 13.913 15.035 1.00 31.81 483 ASP A N 1
ATOM 3753 C CA . ASP A 1 483 ? -16.429 15.074 15.276 1.00 31.81 483 ASP A CA 1
ATOM 3754 C C . ASP A 1 483 ? -16.312 16.089 14.137 1.00 31.81 483 ASP A C 1
ATOM 3756 O O . ASP A 1 483 ? -15.297 16.756 13.980 1.00 31.81 483 ASP A O 1
ATOM 3760 N N . ASP A 1 484 ? -17.342 16.147 13.298 1.00 28.17 484 ASP A N 1
ATOM 3761 C CA . ASP A 1 484 ? -17.769 17.367 12.612 1.00 28.17 484 ASP A CA 1
ATOM 3762 C C . ASP A 1 484 ? -19.046 17.038 11.831 1.00 28.17 484 ASP A C 1
ATOM 3764 O O . ASP A 1 484 ? -19.045 16.332 10.816 1.00 28.17 484 ASP A O 1
ATOM 3768 N N . GLY A 1 485 ? -20.176 17.562 12.308 1.00 35.22 485 GLY A N 1
ATOM 3769 C CA . GLY A 1 485 ? -21.527 17.333 11.782 1.00 35.22 485 GLY A CA 1
ATOM 3770 C C . GLY A 1 485 ? -21.806 17.890 10.378 1.00 35.22 485 GLY A C 1
ATOM 3771 O O . GLY A 1 485 ? -22.959 18.158 10.046 1.00 35.22 485 GLY A O 1
ATOM 3772 N N . ARG A 1 486 ? -20.793 18.092 9.526 1.00 34.19 486 ARG A N 1
ATOM 3773 C CA . ARG A 1 486 ? -20.963 18.547 8.137 1.00 34.19 486 ARG A CA 1
ATOM 3774 C C . ARG A 1 486 ? -19.981 17.875 7.178 1.00 34.19 486 ARG A C 1
ATOM 3776 O O . ARG A 1 486 ? -19.060 18.515 6.684 1.00 34.19 486 ARG A O 1
ATOM 3783 N N . ARG A 1 487 ? -20.248 16.603 6.859 1.00 34.25 487 ARG A N 1
ATOM 3784 C CA . ARG A 1 487 ? -20.034 15.953 5.541 1.00 34.25 487 ARG A CA 1
ATOM 3785 C C . ARG A 1 487 ? -20.571 14.518 5.600 1.00 34.25 487 ARG A C 1
ATOM 3787 O O . ARG A 1 487 ? -19.846 13.570 5.873 1.00 34.25 487 ARG A O 1
ATOM 3794 N N . GLN A 1 488 ? -21.869 14.360 5.348 1.00 37.09 488 GLN A N 1
ATOM 3795 C CA . GLN A 1 488 ? -22.541 13.052 5.350 1.00 37.09 488 GLN A CA 1
ATOM 3796 C C . GLN A 1 488 ? -22.281 12.238 4.057 1.00 37.09 488 GLN A C 1
ATOM 3798 O O . GLN A 1 488 ? -22.590 11.049 4.004 1.00 37.09 488 GLN A O 1
ATOM 3803 N N . ASP A 1 489 ? -21.646 12.841 3.041 1.00 38.56 489 ASP A N 1
ATOM 3804 C CA . ASP A 1 489 ? -21.573 12.290 1.678 1.00 38.56 489 ASP A CA 1
ATOM 3805 C C . ASP A 1 489 ? -20.433 11.274 1.426 1.00 38.56 489 ASP A C 1
ATOM 3807 O O . ASP A 1 489 ? -20.575 10.399 0.572 1.00 38.56 489 ASP A O 1
ATOM 3811 N N . SER A 1 490 ? -19.312 11.310 2.161 1.00 40.31 490 SER A N 1
ATOM 3812 C CA . SER A 1 490 ? -18.157 10.422 1.889 1.00 40.31 490 SER A CA 1
ATOM 3813 C C . SER A 1 490 ? -18.245 9.051 2.580 1.00 40.31 490 SER A C 1
ATOM 3815 O O . SER A 1 490 ? -17.758 8.047 2.055 1.00 40.31 490 SER A O 1
ATOM 3817 N N . GLY A 1 491 ? -18.931 8.957 3.725 1.00 42.09 491 GLY A N 1
ATOM 3818 C CA . GLY A 1 491 ? -19.008 7.719 4.511 1.00 42.09 491 GLY A CA 1
ATOM 3819 C C . GLY A 1 491 ? -19.864 6.611 3.889 1.00 42.09 491 GLY A C 1
ATOM 3820 O O . GLY A 1 491 ? -19.621 5.425 4.129 1.00 42.09 491 GLY A O 1
ATOM 3821 N N . TYR A 1 492 ? -20.854 6.965 3.066 1.00 46.88 492 TYR A N 1
ATOM 3822 C CA . TYR A 1 492 ? -21.644 5.988 2.311 1.00 46.88 492 TYR A CA 1
ATOM 3823 C C . TYR A 1 492 ? -20.799 5.301 1.230 1.00 46.88 492 TYR A C 1
ATOM 3825 O O . TYR A 1 492 ? -20.815 4.074 1.134 1.00 46.88 492 TYR A O 1
ATOM 3833 N N . LEU A 1 493 ? -20.008 6.073 0.476 1.00 51.25 493 LEU A N 1
ATOM 3834 C CA . LEU A 1 493 ? -19.163 5.556 -0.602 1.00 51.25 493 LEU A CA 1
ATOM 3835 C C . LEU A 1 493 ? -18.059 4.636 -0.084 1.00 51.25 493 LEU A C 1
ATOM 3837 O O . LEU A 1 493 ? -17.841 3.584 -0.673 1.00 51.25 493 LEU A O 1
ATOM 3841 N N . VAL A 1 494 ? -17.425 4.959 1.046 1.00 52.97 494 VAL A N 1
ATOM 3842 C CA . VAL A 1 494 ? -16.395 4.100 1.661 1.00 52.97 494 VAL A CA 1
ATOM 3843 C C . VAL A 1 494 ? -16.990 2.781 2.171 1.00 52.97 494 VAL A C 1
ATOM 3845 O O . VAL A 1 494 ? -16.424 1.708 1.948 1.00 52.97 494 VAL A O 1
ATOM 3848 N N . ARG A 1 495 ? -18.173 2.819 2.802 1.00 54.62 495 ARG A N 1
ATOM 3849 C CA . ARG A 1 495 ? -18.887 1.599 3.224 1.00 54.62 495 ARG A CA 1
ATOM 3850 C C . ARG A 1 495 ? -19.342 0.761 2.031 1.00 54.62 495 ARG A C 1
ATOM 3852 O O . ARG A 1 495 ? -19.253 -0.465 2.086 1.00 54.62 495 ARG A O 1
ATOM 3859 N N . LEU A 1 496 ? -19.799 1.404 0.957 1.00 56.59 496 LEU A N 1
ATOM 3860 C CA . LEU A 1 496 ? -20.164 0.750 -0.296 1.00 56.59 496 LEU A CA 1
ATOM 3861 C C . LEU A 1 496 ? -18.936 0.116 -0.965 1.00 56.59 496 LEU A C 1
ATOM 3863 O O . LEU A 1 496 ? -18.980 -1.063 -1.291 1.00 56.59 496 LEU A O 1
ATOM 3867 N N . LEU A 1 497 ? -17.821 0.842 -1.076 1.00 59.88 497 LEU A N 1
ATOM 3868 C CA . LEU A 1 497 ? -16.528 0.364 -1.576 1.00 59.88 497 LEU A CA 1
ATOM 3869 C C . LEU A 1 497 ? -16.035 -0.866 -0.823 1.00 59.88 497 LEU A C 1
ATOM 3871 O O . LEU A 1 497 ? -15.688 -1.872 -1.434 1.00 59.88 497 LEU A O 1
ATOM 3875 N N . ARG A 1 498 ? -16.043 -0.812 0.510 1.00 61.78 498 ARG A N 1
ATOM 3876 C CA . ARG A 1 498 ? -15.615 -1.933 1.352 1.00 61.78 498 ARG A CA 1
ATOM 3877 C C . ARG A 1 498 ? -16.510 -3.157 1.152 1.00 61.78 498 ARG A C 1
ATOM 3879 O O . ARG A 1 498 ? -16.005 -4.265 1.006 1.00 61.78 498 ARG A O 1
ATOM 3886 N N . LYS A 1 499 ? -17.831 -2.966 1.064 1.00 61.19 499 LYS A N 1
ATOM 3887 C CA . LYS A 1 499 ? -18.780 -4.051 0.754 1.00 61.19 499 LYS A CA 1
ATOM 3888 C C . LYS A 1 499 ? -18.578 -4.612 -0.656 1.00 61.19 499 LYS A C 1
ATOM 3890 O O . LYS A 1 499 ? -18.637 -5.826 -0.828 1.00 61.19 499 LYS A O 1
ATOM 3895 N N . ILE A 1 500 ? -18.290 -3.756 -1.639 1.00 66.12 500 ILE A N 1
ATOM 3896 C CA . ILE A 1 500 ? -17.938 -4.164 -3.003 1.00 66.12 500 ILE A CA 1
ATOM 3897 C C . ILE A 1 500 ? -16.668 -5.021 -2.974 1.00 66.12 500 ILE A C 1
ATOM 3899 O O . ILE A 1 500 ? -16.687 -6.126 -3.499 1.00 66.12 500 ILE A O 1
ATOM 3903 N N . LEU A 1 501 ? -15.596 -4.569 -2.316 1.00 66.62 501 LEU A N 1
ATOM 3904 C CA . LEU A 1 501 ? -14.324 -5.297 -2.222 1.00 66.62 501 LEU A CA 1
ATOM 3905 C C . LEU A 1 501 ? -14.451 -6.643 -1.499 1.00 66.62 501 LEU A C 1
ATOM 3907 O O . LEU A 1 501 ? -13.798 -7.611 -1.904 1.00 66.62 501 LEU A O 1
ATOM 3911 N N . ASN A 1 502 ? -15.307 -6.715 -0.477 1.00 64.62 502 ASN A N 1
ATOM 3912 C CA . ASN A 1 502 ? -15.587 -7.948 0.255 1.00 64.62 502 ASN A CA 1
ATOM 3913 C C . ASN A 1 502 ? -16.406 -8.946 -0.573 1.00 64.62 502 ASN A C 1
ATOM 3915 O O . ASN A 1 502 ? -16.228 -10.145 -0.401 1.00 64.62 502 ASN A O 1
ATOM 3919 N N . ASN A 1 503 ? -17.234 -8.483 -1.515 1.00 68.19 503 ASN A N 1
ATOM 3920 C CA . ASN A 1 503 ? -18.153 -9.326 -2.294 1.00 68.19 503 ASN A CA 1
ATOM 3921 C C . ASN A 1 503 ? -17.854 -9.362 -3.806 1.00 68.19 503 ASN A C 1
ATOM 3923 O O . ASN A 1 503 ? -18.714 -9.771 -4.594 1.00 68.19 503 ASN A O 1
ATOM 3927 N N . ILE A 1 504 ? -16.657 -8.930 -4.221 1.00 78.12 504 ILE A N 1
ATOM 3928 C CA . ILE A 1 504 ? -16.233 -8.911 -5.626 1.00 78.12 504 ILE A CA 1
ATOM 3929 C C . ILE A 1 504 ? -15.721 -10.281 -6.078 1.00 78.12 504 ILE A C 1
ATOM 3931 O O . ILE A 1 504 ? -14.738 -10.807 -5.559 1.00 78.12 504 ILE A O 1
ATOM 3935 N N . HIS A 1 505 ? -16.366 -10.814 -7.108 1.00 85.31 505 HIS A N 1
ATOM 3936 C CA . HIS A 1 505 ? -15.912 -11.954 -7.891 1.00 85.31 505 HIS A CA 1
ATOM 3937 C C . HIS A 1 505 ? -15.247 -11.424 -9.166 1.00 85.31 505 HIS A C 1
ATOM 3939 O O . HIS A 1 505 ? -15.858 -10.628 -9.881 1.00 85.31 505 HIS A O 1
ATOM 3945 N N . ILE A 1 506 ? -14.018 -11.848 -9.461 1.00 89.62 506 ILE A N 1
ATOM 3946 C CA . ILE A 1 506 ? -13.303 -11.476 -10.691 1.00 89.62 506 ILE A CA 1
ATOM 3947 C C . ILE A 1 506 ? -13.062 -12.713 -11.562 1.00 89.62 506 ILE A C 1
ATOM 3949 O O . ILE A 1 506 ? -12.443 -13.665 -11.107 1.00 89.62 506 ILE A O 1
ATOM 3953 N N . ASP A 1 507 ? -13.494 -12.664 -12.818 1.00 91.75 507 ASP A N 1
ATOM 3954 C CA . ASP A 1 507 ? -13.166 -13.633 -13.862 1.00 91.75 507 ASP A CA 1
ATOM 3955 C C . ASP A 1 507 ? -12.286 -12.966 -14.918 1.00 91.75 507 ASP A C 1
ATOM 3957 O O . ASP A 1 507 ? -12.751 -12.088 -15.651 1.00 91.75 507 ASP A O 1
ATOM 3961 N N . LEU A 1 508 ? -11.034 -13.395 -15.040 1.00 93.56 508 LEU A N 1
ATOM 3962 C CA . LEU A 1 508 ? -10.158 -13.015 -16.144 1.00 93.56 508 LEU A CA 1
ATOM 3963 C C . LEU A 1 508 ? -9.960 -14.208 -17.079 1.00 93.56 508 LEU A C 1
ATOM 3965 O O . LEU A 1 508 ? -9.717 -15.330 -16.630 1.00 93.56 508 LEU A O 1
ATOM 3969 N N . SER A 1 509 ? -10.023 -13.965 -18.385 1.00 94.62 509 SER A N 1
ATOM 3970 C CA . SER A 1 509 ? -9.723 -14.985 -19.393 1.00 94.62 509 SER A CA 1
ATOM 3971 C C . SER A 1 509 ? -8.867 -14.438 -20.525 1.00 94.62 509 SER A C 1
ATOM 3973 O O . SER A 1 509 ? -9.076 -13.296 -20.938 1.00 94.62 509 SER A O 1
ATOM 3975 N N . ASP A 1 510 ? -7.995 -15.279 -21.083 1.00 94.12 510 ASP A N 1
ATOM 3976 C CA . ASP A 1 510 ? -7.057 -14.904 -22.152 1.00 94.12 510 ASP A CA 1
ATOM 3977 C C . ASP A 1 510 ? -6.167 -13.721 -21.728 1.00 94.12 510 ASP A C 1
ATOM 3979 O O . ASP A 1 510 ? -6.212 -12.634 -22.307 1.00 94.12 510 ASP A O 1
ATOM 3983 N N . LEU A 1 511 ? -5.397 -13.930 -20.654 1.00 94.00 511 LEU A N 1
ATOM 3984 C CA . LEU A 1 511 ? -4.359 -13.005 -20.213 1.00 94.00 511 LEU A CA 1
ATOM 3985 C C . LEU A 1 511 ? -3.026 -13.422 -20.830 1.00 94.00 511 LEU A C 1
ATOM 3987 O O . LEU A 1 511 ? -2.582 -14.561 -20.662 1.00 94.00 511 LEU A O 1
ATOM 3991 N N . ARG A 1 512 ? -2.379 -12.484 -21.523 1.00 93.44 512 ARG A N 1
ATOM 3992 C CA . ARG A 1 512 ? -1.049 -12.663 -22.105 1.00 93.44 512 ARG A CA 1
ATOM 3993 C C . ARG A 1 512 ? -0.182 -11.447 -21.831 1.00 93.44 512 ARG A C 1
ATOM 3995 O O . ARG A 1 512 ? -0.552 -10.328 -22.173 1.00 93.44 512 ARG A O 1
ATOM 4002 N N . ILE A 1 513 ? 0.979 -11.669 -21.231 1.00 92.88 513 ILE A N 1
ATOM 4003 C CA . ILE A 1 513 ? 1.982 -10.625 -21.019 1.00 92.88 513 ILE A CA 1
ATOM 4004 C C . ILE A 1 513 ? 3.257 -11.070 -21.720 1.00 92.88 513 ILE A C 1
ATOM 4006 O O . ILE A 1 513 ? 3.826 -12.105 -21.382 1.00 92.88 513 ILE A O 1
ATOM 4010 N N . THR A 1 514 ? 3.699 -10.290 -22.696 1.00 92.81 514 THR A N 1
ATOM 4011 C CA . THR A 1 514 ? 4.940 -10.529 -23.426 1.00 92.81 514 THR A CA 1
ATOM 4012 C C . THR A 1 514 ? 5.974 -9.514 -22.981 1.00 92.81 514 THR A C 1
ATOM 4014 O O . THR A 1 514 ? 5.781 -8.322 -23.171 1.00 92.81 514 THR A O 1
ATOM 4017 N N . PHE A 1 515 ? 7.100 -9.970 -22.455 1.00 89.25 515 PHE A N 1
ATOM 4018 C CA . PHE A 1 515 ? 8.299 -9.156 -22.296 1.00 89.25 515 PHE A CA 1
ATOM 4019 C C . PHE A 1 515 ? 9.189 -9.406 -23.509 1.00 89.25 515 PHE A C 1
ATOM 4021 O O . PHE A 1 515 ? 9.521 -10.555 -23.793 1.00 89.25 515 PHE A O 1
ATOM 4028 N N . ALA A 1 516 ? 9.554 -8.364 -24.247 1.00 87.25 516 ALA A N 1
ATOM 4029 C CA . ALA A 1 516 ? 10.377 -8.487 -25.444 1.00 87.25 516 ALA A CA 1
ATOM 4030 C C . ALA A 1 516 ? 11.578 -7.542 -25.375 1.00 87.25 516 ALA A C 1
ATOM 4032 O O . ALA A 1 516 ? 11.402 -6.328 -25.323 1.00 87.25 516 ALA A O 1
ATOM 4033 N N . SER A 1 517 ? 12.783 -8.108 -25.449 1.00 83.88 517 SER A N 1
ATOM 4034 C CA . SER A 1 517 ? 14.025 -7.373 -25.690 1.00 83.88 517 SER A CA 1
ATOM 4035 C C . SER A 1 517 ? 14.421 -7.517 -27.156 1.00 83.88 517 SER A C 1
ATOM 4037 O O . SER A 1 517 ? 14.696 -8.621 -27.643 1.00 83.88 517 SER A O 1
ATOM 4039 N N . ARG A 1 518 ? 14.456 -6.393 -27.875 1.00 80.56 518 ARG A N 1
ATOM 4040 C CA . ARG A 1 518 ? 14.905 -6.340 -29.273 1.00 80.56 518 ARG A CA 1
ATOM 4041 C C . ARG A 1 518 ? 16.421 -6.414 -29.361 1.00 80.56 518 ARG A C 1
ATOM 4043 O O . ARG A 1 518 ? 16.935 -7.049 -30.276 1.00 80.56 518 ARG A O 1
ATOM 4050 N N . LEU A 1 519 ? 17.129 -5.813 -28.404 1.00 76.12 519 LEU A N 1
ATOM 4051 C CA . LEU A 1 519 ? 18.591 -5.861 -28.366 1.00 76.12 519 LEU A CA 1
ATOM 4052 C C . LEU A 1 519 ? 19.101 -7.288 -28.142 1.00 76.12 519 LEU A C 1
ATOM 4054 O O . LEU A 1 519 ? 20.074 -7.700 -28.770 1.00 76.12 519 LEU A O 1
ATOM 4058 N N . GLN A 1 520 ? 18.427 -8.063 -27.289 1.00 72.62 520 GLN A N 1
ATOM 4059 C CA . GLN A 1 520 ? 18.846 -9.425 -26.945 1.00 72.62 520 GLN A CA 1
ATOM 4060 C C . GLN A 1 520 ? 18.144 -10.510 -27.772 1.00 72.62 520 GLN A C 1
ATOM 4062 O O . GLN A 1 520 ? 18.440 -11.691 -27.593 1.00 72.62 520 GLN A O 1
ATOM 4067 N N . ASN A 1 521 ? 17.239 -10.139 -28.691 1.00 80.56 521 ASN A N 1
ATOM 4068 C CA . ASN A 1 521 ? 16.402 -11.071 -29.460 1.00 80.56 521 ASN A CA 1
ATOM 4069 C C . ASN A 1 521 ? 15.723 -12.133 -28.571 1.00 80.56 521 ASN A C 1
ATOM 4071 O O . ASN A 1 521 ? 15.634 -13.311 -28.940 1.00 80.56 521 ASN A O 1
ATOM 4075 N N . LEU A 1 522 ? 15.274 -11.705 -27.388 1.00 81.06 522 LEU A N 1
ATOM 4076 C CA . LEU A 1 522 ? 14.679 -12.542 -26.352 1.00 81.06 522 LEU A CA 1
ATOM 4077 C C . LEU A 1 522 ? 13.233 -12.107 -26.112 1.00 81.06 522 LEU A C 1
ATOM 4079 O O . LEU A 1 522 ? 12.954 -10.919 -25.942 1.00 81.06 522 LEU A O 1
ATOM 4083 N N . SER A 1 523 ? 12.322 -13.072 -26.038 1.00 84.00 523 SER A N 1
ATOM 4084 C CA . SER A 1 523 ? 10.958 -12.849 -25.570 1.00 84.00 523 SER A CA 1
ATOM 4085 C C . SER A 1 523 ? 10.571 -13.827 -24.467 1.00 84.00 523 SER A C 1
ATOM 4087 O O . SER A 1 523 ? 10.901 -15.013 -24.515 1.00 84.00 523 SER A O 1
ATOM 4089 N N . LEU A 1 524 ? 9.847 -13.328 -23.473 1.00 83.06 524 LEU A N 1
ATOM 4090 C CA . LEU A 1 524 ? 9.219 -14.107 -22.417 1.00 83.06 524 LEU A CA 1
ATOM 4091 C C . LEU A 1 524 ? 7.711 -13.881 -22.497 1.00 83.06 524 LEU A C 1
ATOM 4093 O O . LEU A 1 524 ? 7.248 -12.750 -22.393 1.00 83.06 524 LEU A O 1
ATOM 4097 N N . HIS A 1 525 ? 6.944 -14.946 -22.670 1.00 84.88 525 HIS A N 1
ATOM 4098 C CA . HIS A 1 525 ? 5.492 -14.906 -22.752 1.00 84.88 525 HIS A CA 1
ATOM 4099 C C . HIS A 1 525 ? 4.912 -15.575 -21.513 1.00 84.88 525 HIS A C 1
ATOM 4101 O O . HIS A 1 525 ? 5.131 -16.764 -21.285 1.00 84.88 525 HIS A O 1
ATOM 4107 N N . LEU A 1 526 ? 4.183 -14.809 -20.714 1.00 86.44 526 LEU A N 1
ATOM 4108 C CA . LEU A 1 526 ? 3.327 -15.321 -19.657 1.00 86.44 526 LEU A CA 1
ATOM 4109 C C . LEU A 1 526 ? 1.925 -15.494 -20.230 1.00 86.44 526 LEU A C 1
ATOM 4111 O O . LEU A 1 526 ? 1.334 -14.533 -20.724 1.00 86.44 526 LEU A O 1
ATOM 4115 N N . GLU A 1 527 ? 1.394 -16.706 -20.136 1.00 88.06 527 GLU A N 1
ATOM 4116 C CA . GLU A 1 527 ? 0.042 -17.041 -20.570 1.00 88.06 527 GLU A CA 1
ATOM 4117 C C . GLU A 1 527 ? -0.765 -17.535 -19.374 1.00 88.06 527 GLU A C 1
ATOM 4119 O O . GLU A 1 527 ? -0.360 -18.461 -18.672 1.00 88.06 527 GLU A O 1
ATOM 4124 N N . LEU A 1 528 ? -1.918 -16.912 -19.144 1.00 89.81 528 LEU A N 1
ATOM 4125 C CA . LEU A 1 528 ? -2.872 -17.323 -18.123 1.00 89.81 528 LEU A CA 1
ATOM 4126 C C . LEU A 1 528 ? -4.271 -17.387 -18.752 1.00 89.81 528 LEU A C 1
ATOM 4128 O O . LEU A 1 528 ? -4.974 -16.373 -18.831 1.00 89.81 528 LEU A O 1
ATOM 4132 N N . PRO A 1 529 ? -4.685 -18.573 -19.233 1.00 90.56 529 PRO A N 1
ATOM 4133 C CA . PRO A 1 529 ? -5.975 -18.755 -19.889 1.00 90.56 529 PRO A CA 1
ATOM 4134 C C . PRO A 1 529 ? -7.170 -18.398 -19.007 1.00 90.56 529 PRO A C 1
ATOM 4136 O O . PRO A 1 529 ? -8.149 -17.844 -19.510 1.00 90.56 529 PRO A O 1
ATOM 4139 N N . SER A 1 530 ? -7.099 -18.700 -17.707 1.00 92.12 530 SER A N 1
ATOM 4140 C CA . SER A 1 530 ? -8.173 -18.409 -16.759 1.00 92.12 530 SER A CA 1
ATOM 4141 C C . SER A 1 530 ? -7.630 -18.099 -15.365 1.00 92.12 530 SER A C 1
ATOM 4143 O O . SER A 1 530 ? -6.851 -18.868 -14.798 1.00 92.12 530 SER A O 1
ATOM 4145 N N . LEU A 1 531 ? -8.085 -16.968 -14.823 1.00 92.06 531 LEU A N 1
ATOM 4146 C CA . LEU A 1 531 ? -7.954 -16.595 -13.420 1.00 92.06 531 LEU A CA 1
ATOM 4147 C C . LEU A 1 531 ? -9.343 -16.287 -12.862 1.00 92.06 531 LEU A C 1
ATOM 4149 O O . LEU A 1 531 ? -10.015 -15.379 -13.343 1.00 92.06 531 LEU A O 1
ATOM 4153 N N . GLU A 1 532 ? -9.747 -17.016 -11.834 1.00 91.56 532 GLU A N 1
ATOM 4154 C CA . GLU A 1 532 ? -10.991 -16.782 -11.098 1.00 91.56 532 GLU A CA 1
ATOM 4155 C C . GLU A 1 532 ? -10.645 -16.350 -9.672 1.00 91.56 532 GLU A C 1
ATOM 4157 O O . GLU A 1 532 ? -9.822 -16.988 -9.023 1.00 91.56 532 GLU A O 1
ATOM 4162 N N . VAL A 1 533 ? -11.239 -15.262 -9.186 1.00 90.12 533 VAL A N 1
ATOM 4163 C CA . VAL A 1 533 ? -11.051 -14.735 -7.829 1.00 90.12 533 VAL A CA 1
ATOM 4164 C C . VAL A 1 533 ? -12.399 -14.702 -7.126 1.00 90.12 533 VAL A C 1
ATOM 4166 O O . VAL A 1 533 ? -13.298 -13.962 -7.527 1.00 90.12 533 VAL A O 1
ATOM 4169 N N . LEU A 1 534 ? -12.514 -15.471 -6.051 1.00 85.56 534 LEU A N 1
ATOM 4170 C CA . LEU A 1 534 ? -13.725 -15.657 -5.263 1.00 85.56 534 LEU A CA 1
ATOM 4171 C C . LEU A 1 534 ? -13.541 -15.066 -3.870 1.00 85.56 534 LEU A C 1
ATOM 4173 O O . LEU A 1 534 ? -12.523 -15.312 -3.230 1.00 85.56 534 LEU A O 1
ATOM 4177 N N . SER A 1 535 ? -14.542 -14.343 -3.372 1.00 80.31 535 SER A N 1
ATOM 4178 C CA . SER A 1 535 ? -14.633 -14.022 -1.945 1.00 80.31 535 SER A CA 1
ATOM 4179 C C . SER A 1 535 ? -15.133 -15.233 -1.154 1.00 80.31 535 SER A C 1
ATOM 4181 O O . SER A 1 535 ? -16.098 -15.885 -1.562 1.00 80.31 535 SER A O 1
ATOM 4183 N N . THR A 1 536 ? -14.501 -15.517 -0.017 1.00 76.38 536 THR A N 1
ATOM 4184 C CA . THR A 1 536 ? -14.853 -16.620 0.891 1.00 76.38 536 THR A CA 1
ATOM 4185 C C . THR A 1 536 ? -14.952 -16.134 2.335 1.00 76.38 536 THR A C 1
ATOM 4187 O O . THR A 1 536 ? -14.758 -14.954 2.621 1.00 76.38 536 THR A O 1
ATOM 4190 N N . ASP A 1 537 ? -15.291 -17.037 3.252 1.00 76.25 537 ASP A N 1
ATOM 4191 C CA . ASP A 1 537 ? -15.100 -16.828 4.686 1.00 76.25 537 ASP A CA 1
ATOM 4192 C C . ASP A 1 537 ? -13.732 -17.383 5.131 1.00 76.25 537 ASP A C 1
ATOM 4194 O O . ASP A 1 537 ? -12.927 -17.853 4.317 1.00 76.25 537 ASP A O 1
ATOM 4198 N N . GLN A 1 538 ? -13.493 -17.362 6.442 1.00 76.62 538 GLN A N 1
ATOM 4199 C CA . GLN A 1 538 ? -12.297 -17.902 7.095 1.00 76.62 538 GLN A CA 1
ATOM 4200 C C . GLN A 1 538 ? -12.038 -19.397 6.852 1.00 76.62 538 GLN A C 1
ATOM 4202 O O . GLN A 1 538 ? -10.948 -19.884 7.140 1.00 76.62 538 GLN A O 1
ATOM 4207 N N . THR A 1 539 ? -13.013 -20.144 6.325 1.00 75.50 539 THR A N 1
ATOM 4208 C CA . THR A 1 539 ? -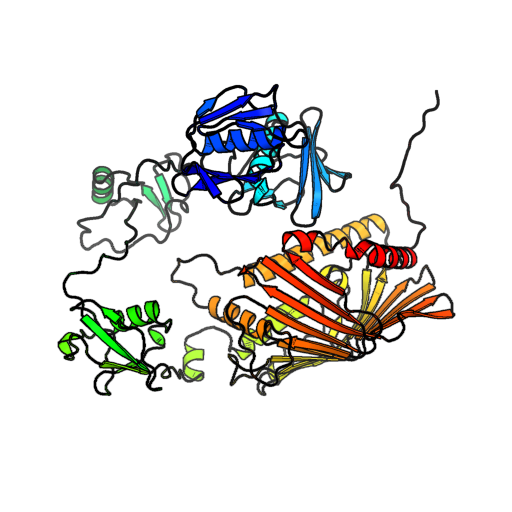12.853 -21.567 6.000 1.00 75.50 539 THR A CA 1
ATOM 4209 C C . THR A 1 539 ? -12.277 -21.797 4.603 1.00 75.50 539 THR A C 1
ATOM 4211 O O . THR A 1 539 ? -11.932 -22.934 4.276 1.00 75.50 539 THR A O 1
ATOM 4214 N N . PHE A 1 540 ? -12.189 -20.748 3.769 1.00 76.81 540 PHE A N 1
ATOM 4215 C CA . PHE A 1 540 ? -11.788 -20.810 2.354 1.00 76.81 540 PHE A CA 1
ATOM 4216 C C . PHE A 1 540 ? -12.592 -21.811 1.512 1.00 76.81 540 PHE A C 1
ATOM 4218 O O . PHE A 1 540 ? -12.159 -22.237 0.435 1.00 76.81 540 PHE A O 1
ATOM 4225 N N . ARG A 1 541 ? -13.776 -22.205 1.993 1.00 73.12 541 ARG A N 1
ATOM 4226 C CA . ARG A 1 541 ? -14.690 -23.061 1.245 1.00 73.12 541 ARG A CA 1
ATOM 4227 C C . ARG A 1 541 ? -15.514 -22.210 0.298 1.00 73.12 541 ARG A C 1
ATOM 4229 O O . ARG A 1 541 ? -16.066 -21.176 0.668 1.00 73.12 541 ARG A O 1
ATOM 4236 N N . GLU A 1 542 ? -15.604 -22.677 -0.937 1.00 69.19 542 GLU A N 1
ATOM 4237 C CA . GLU A 1 542 ? -16.468 -22.080 -1.943 1.00 69.19 542 GLU A CA 1
ATOM 4238 C C . GLU A 1 542 ? -17.922 -22.282 -1.508 1.00 69.19 542 GLU A C 1
ATOM 4240 O O . GLU A 1 542 ? -18.411 -23.409 -1.422 1.00 69.19 542 GLU A O 1
ATOM 4245 N N . SER A 1 543 ? -18.609 -21.185 -1.190 1.00 57.69 543 SER A N 1
ATOM 4246 C CA . SER A 1 543 ? -20.025 -21.211 -0.839 1.00 57.69 543 SER A CA 1
ATOM 4247 C C . SER A 1 543 ? -20.856 -20.578 -1.949 1.00 57.69 543 SER A C 1
ATOM 4249 O O . SER A 1 543 ? -20.605 -19.457 -2.408 1.00 57.69 543 SER A O 1
ATOM 4251 N N . LEU A 1 544 ? -21.899 -21.297 -2.365 1.00 50.53 544 LEU A N 1
ATOM 4252 C CA . LEU A 1 544 ? -22.919 -20.780 -3.277 1.00 50.53 544 LEU A CA 1
ATOM 4253 C C . LEU A 1 544 ? -23.774 -19.685 -2.609 1.00 50.53 544 LEU A C 1
ATOM 4255 O O . LEU A 1 544 ? -24.340 -18.852 -3.317 1.00 50.53 544 LEU A O 1
ATOM 4259 N N . ALA A 1 545 ? -23.814 -19.638 -1.272 1.00 50.16 545 ALA A N 1
ATOM 4260 C CA . ALA A 1 545 ? -24.561 -18.653 -0.492 1.00 50.16 545 ALA A CA 1
ATOM 4261 C C . ALA A 1 545 ? -23.850 -17.284 -0.408 1.00 50.16 545 ALA A C 1
ATOM 4263 O O . ALA A 1 545 ? -22.697 -17.130 -0.830 1.00 50.16 545 ALA A O 1
ATOM 4264 N N . GLU A 1 546 ? -24.567 -16.272 0.089 1.00 52.28 546 GLU A N 1
ATOM 4265 C CA . GLU A 1 546 ? -24.000 -14.967 0.448 1.00 52.28 546 GLU A CA 1
ATOM 4266 C C . GLU A 1 546 ? -22.988 -15.164 1.586 1.00 52.28 546 GLU A C 1
ATOM 4268 O O . GLU A 1 546 ? -23.272 -15.840 2.574 1.00 52.28 546 GLU A O 1
ATOM 4273 N N . VAL A 1 547 ? -21.776 -14.640 1.405 1.00 52.72 547 VAL A N 1
ATOM 4274 C CA . VAL A 1 547 ? -20.693 -14.767 2.380 1.00 52.72 547 VAL A CA 1
ATOM 4275 C C . VAL A 1 547 ? -20.684 -13.495 3.215 1.00 52.72 547 VAL A C 1
ATOM 4277 O O . VAL A 1 547 ? -20.285 -12.436 2.737 1.00 52.72 547 VAL A O 1
ATOM 4280 N N . THR A 1 548 ? -21.130 -13.591 4.463 1.00 48.00 548 THR A N 1
ATOM 4281 C CA . THR A 1 548 ? -21.091 -12.470 5.404 1.00 48.00 548 THR A CA 1
ATOM 4282 C C . THR A 1 548 ? -19.854 -12.615 6.279 1.00 48.00 548 THR A C 1
ATOM 4284 O O . THR A 1 548 ? -19.838 -13.412 7.212 1.00 48.00 548 THR A O 1
ATOM 4287 N N . VAL A 1 549 ? -18.799 -11.860 5.975 1.00 48.81 549 VAL A N 1
ATOM 4288 C CA . VAL A 1 549 ? -17.624 -11.772 6.853 1.00 48.81 549 VAL A CA 1
ATOM 4289 C C . VAL A 1 549 ? -17.889 -10.685 7.893 1.00 48.81 549 VAL A C 1
ATOM 4291 O O . VAL A 1 549 ? -18.131 -9.529 7.544 1.00 48.81 549 VAL A O 1
ATOM 4294 N N . SER A 1 550 ? -17.889 -11.050 9.174 1.00 43.09 550 SER A N 1
ATOM 4295 C CA . SER A 1 550 ? -18.012 -10.105 10.285 1.00 43.09 550 SER A CA 1
ATOM 4296 C C . SER A 1 550 ? -16.728 -9.281 10.440 1.00 43.09 550 SER A C 1
ATOM 4298 O O . SER A 1 550 ? -15.638 -9.845 10.514 1.00 43.09 550 SER A O 1
ATOM 4300 N N . GLY A 1 551 ? -16.849 -7.955 10.540 1.00 50.97 551 GLY A N 1
ATOM 4301 C CA . GLY A 1 551 ? -15.720 -7.058 10.816 1.00 50.97 551 GLY A CA 1
ATOM 4302 C C . GLY A 1 551 ? -14.984 -6.556 9.567 1.00 50.97 551 GLY A C 1
ATOM 4303 O O . GLY A 1 551 ? -15.590 -6.315 8.525 1.00 50.97 551 GLY A O 1
ATOM 4304 N N . GLN A 1 552 ? -13.674 -6.318 9.697 1.00 55.94 552 GLN A N 1
ATOM 4305 C CA . GLN A 1 552 ? -12.821 -5.751 8.638 1.00 55.94 552 GLN A CA 1
ATOM 4306 C C . GLN A 1 552 ? -12.024 -6.811 7.853 1.00 55.94 552 GLN A C 1
ATO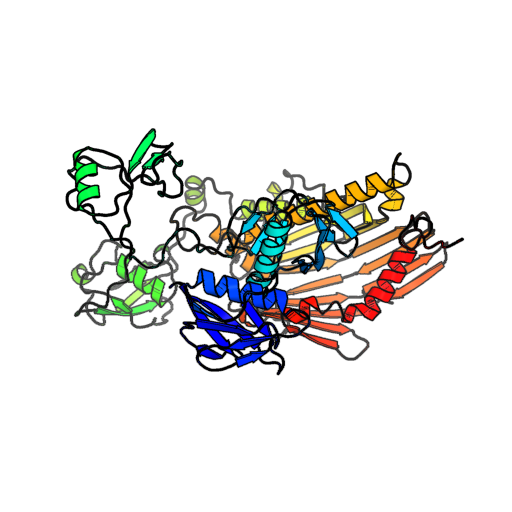M 4308 O O . GLN A 1 552 ? -11.187 -6.463 7.021 1.00 55.94 552 GLN A O 1
ATOM 4313 N N . SER A 1 553 ? -12.259 -8.093 8.127 1.00 62.25 553 SER A N 1
ATOM 4314 C CA . SER A 1 553 ? -11.502 -9.193 7.535 1.00 62.25 553 SER A CA 1
ATOM 4315 C C . SER A 1 553 ? -11.905 -9.455 6.082 1.00 62.25 553 SER A C 1
ATOM 4317 O O . SER A 1 553 ? -13.065 -9.298 5.698 1.00 62.25 553 SER A O 1
ATOM 4319 N N . LEU A 1 554 ? -10.940 -9.885 5.274 1.00 72.62 554 LEU A N 1
ATOM 4320 C CA . LEU A 1 554 ? -11.099 -10.224 3.864 1.00 72.62 554 LEU A CA 1
ATOM 4321 C C . LEU A 1 554 ? -10.541 -11.626 3.637 1.00 72.62 554 LEU A C 1
ATOM 4323 O O . LEU A 1 554 ? -9.396 -11.880 3.994 1.00 72.62 554 LEU A O 1
ATOM 4327 N N . TYR A 1 555 ? -11.305 -12.505 2.993 1.00 78.12 555 TYR A N 1
ATOM 4328 C CA . TYR A 1 555 ? -10.832 -13.828 2.585 1.00 78.12 555 TYR A CA 1
ATOM 4329 C C . TYR A 1 555 ? -11.154 -14.037 1.107 1.00 78.12 555 TYR A C 1
ATOM 4331 O O . TYR A 1 555 ? -12.275 -13.781 0.662 1.00 78.12 555 TYR A O 1
ATOM 4339 N N . LYS A 1 556 ? -10.157 -14.463 0.333 1.00 84.62 556 LYS A N 1
ATOM 4340 C CA . LYS A 1 556 ? -10.267 -14.725 -1.099 1.00 84.62 556 LYS A CA 1
ATOM 4341 C C . LYS A 1 556 ? -9.597 -16.032 -1.479 1.00 84.62 556 LYS A C 1
ATOM 4343 O O . LYS A 1 556 ? -8.593 -16.433 -0.897 1.00 84.62 556 LYS A O 1
ATOM 4348 N N . VAL A 1 557 ? -10.125 -16.662 -2.516 1.00 84.50 557 VAL A N 1
ATOM 4349 C CA . VAL A 1 557 ? -9.511 -17.803 -3.189 1.00 84.50 557 VAL A CA 1
ATOM 4350 C C . VAL A 1 557 ? -9.327 -17.442 -4.654 1.00 84.50 557 VAL A C 1
ATOM 4352 O O . VAL A 1 557 ? -10.250 -16.943 -5.288 1.00 84.50 557 VAL A O 1
ATOM 4355 N N . LEU A 1 558 ? -8.129 -17.670 -5.181 1.00 88.94 558 LEU A N 1
ATOM 4356 C CA . LEU A 1 558 ? -7.794 -17.475 -6.579 1.00 88.94 558 LEU A CA 1
ATOM 4357 C C . LEU A 1 558 ? -7.520 -18.836 -7.219 1.00 88.94 558 LEU A C 1
ATOM 4359 O O . LEU A 1 558 ? -6.741 -19.625 -6.685 1.00 88.94 558 LEU A O 1
ATOM 4363 N N . HIS A 1 559 ? -8.117 -19.094 -8.377 1.00 86.12 559 HIS A N 1
ATOM 4364 C CA . HIS A 1 559 ? -7.862 -20.274 -9.195 1.00 86.12 559 HIS A CA 1
ATOM 4365 C C . HIS A 1 559 ? -7.163 -19.849 -10.479 1.00 86.12 559 HIS A C 1
ATOM 4367 O O . HIS A 1 559 ? -7.752 -19.170 -11.315 1.00 86.12 559 HIS A O 1
ATOM 4373 N N . LEU A 1 560 ? -5.912 -20.266 -10.631 1.00 85.94 560 LEU A N 1
ATOM 4374 C CA . LEU A 1 560 ? -5.123 -20.099 -11.840 1.00 85.94 560 LEU A CA 1
ATOM 4375 C C . LEU A 1 560 ? -5.198 -21.410 -12.613 1.00 85.94 560 LEU A C 1
ATOM 4377 O O . LEU A 1 560 ? -4.803 -22.453 -12.088 1.00 85.94 560 LEU A O 1
ATOM 4381 N N . ARG A 1 561 ? -5.694 -21.376 -13.848 1.00 85.69 561 ARG A N 1
ATOM 4382 C CA . ARG A 1 561 ? -5.737 -22.561 -14.711 1.00 85.69 561 ARG A CA 1
ATOM 4383 C C . ARG A 1 561 ? -4.739 -22.404 -15.838 1.00 85.69 561 ARG A C 1
ATOM 4385 O O . ARG A 1 561 ? -4.756 -21.391 -16.534 1.00 85.69 561 ARG A O 1
ATOM 4392 N N . ASP A 1 562 ? -3.907 -23.427 -15.994 1.00 82.56 562 ASP A N 1
ATOM 4393 C CA . ASP A 1 562 ? -2.963 -23.570 -17.103 1.00 82.56 562 ASP A CA 1
ATOM 4394 C C . ASP A 1 562 ? -1.991 -22.388 -17.254 1.00 82.56 562 ASP A C 1
ATOM 4396 O O . ASP A 1 562 ? -1.660 -21.985 -18.367 1.00 82.56 562 ASP A O 1
ATOM 4400 N N . LEU A 1 563 ? -1.509 -21.838 -16.130 1.00 81.38 563 LEU A N 1
ATOM 4401 C CA . LEU A 1 563 ? -0.460 -20.818 -16.132 1.00 81.38 563 LEU A CA 1
ATOM 4402 C C . LEU A 1 563 ? 0.790 -21.384 -16.804 1.00 81.38 563 LEU A C 1
ATOM 4404 O O . LEU A 1 563 ? 1.343 -22.386 -16.343 1.00 81.38 563 LEU A O 1
ATOM 4408 N N . ALA A 1 564 ? 1.261 -20.716 -17.848 1.00 76.31 564 ALA A N 1
ATOM 4409 C CA . ALA A 1 564 ? 2.459 -21.097 -18.572 1.00 76.31 564 ALA A CA 1
ATOM 4410 C C . ALA A 1 564 ? 3.402 -19.907 -18.736 1.00 76.31 564 ALA A C 1
ATOM 4412 O O . ALA A 1 564 ? 2.983 -18.754 -18.840 1.00 76.31 564 ALA A O 1
ATOM 4413 N N . VAL A 1 565 ? 4.698 -20.207 -18.786 1.00 76.81 565 VAL A N 1
ATOM 4414 C CA . VAL A 1 565 ? 5.733 -19.236 -19.140 1.00 76.81 565 VAL A CA 1
ATOM 4415 C C . VAL A 1 565 ? 6.580 -19.834 -20.248 1.00 76.81 565 VAL A C 1
ATOM 4417 O O . VAL A 1 565 ? 7.210 -20.876 -20.063 1.00 76.81 565 VAL A O 1
ATOM 4420 N N . LEU A 1 566 ? 6.610 -19.172 -21.396 1.00 78.00 566 LEU A N 1
ATOM 4421 C CA . LEU A 1 566 ? 7.401 -19.551 -22.558 1.00 78.00 566 LEU A CA 1
ATOM 4422 C C . LEU A 1 566 ? 8.542 -18.549 -22.732 1.00 78.00 566 LEU A C 1
ATOM 4424 O O . LEU A 1 566 ? 8.305 -17.347 -22.716 1.00 78.00 566 LEU A O 1
ATOM 4428 N N . ALA A 1 567 ? 9.766 -19.021 -22.941 1.00 77.44 567 ALA A N 1
ATOM 4429 C CA . ALA A 1 567 ? 10.864 -18.170 -23.389 1.00 77.44 567 ALA A CA 1
ATOM 4430 C C . ALA A 1 567 ? 11.227 -18.525 -24.828 1.00 77.44 567 ALA A C 1
ATOM 4432 O O . ALA A 1 567 ? 11.277 -19.705 -25.184 1.00 77.44 567 ALA A O 1
ATOM 4433 N N . SER A 1 568 ? 11.504 -17.516 -25.647 1.00 80.62 568 SER A N 1
ATOM 4434 C CA . SER A 1 568 ? 12.007 -17.688 -27.004 1.00 80.62 568 SER A CA 1
ATOM 4435 C C . SER A 1 568 ? 13.236 -16.815 -27.228 1.00 80.62 568 SER A C 1
ATOM 4437 O O . SER A 1 568 ? 13.232 -15.635 -26.891 1.00 80.62 568 SER A O 1
ATOM 4439 N N . ALA A 1 569 ? 14.295 -17.405 -27.780 1.00 76.31 569 ALA A N 1
ATOM 4440 C CA . ALA A 1 569 ? 15.503 -16.696 -28.180 1.00 76.31 569 ALA A CA 1
ATOM 4441 C C . ALA A 1 569 ? 15.857 -17.089 -29.616 1.00 76.31 569 ALA A C 1
ATOM 4443 O O . ALA A 1 569 ? 15.992 -18.279 -29.919 1.00 76.31 569 ALA A O 1
ATOM 4444 N N . SER A 1 570 ? 16.000 -16.101 -30.504 1.00 59.31 570 SER A N 1
ATOM 4445 C CA . SER A 1 570 ? 16.561 -16.270 -31.856 1.00 59.31 570 SER A CA 1
ATOM 4446 C C . SER A 1 570 ? 16.039 -17.500 -32.626 1.00 59.31 570 SER A C 1
ATOM 4448 O O . SER A 1 570 ? 16.832 -18.210 -33.243 1.00 59.31 570 SER A O 1
ATOM 4450 N N . SER A 1 571 ? 14.718 -17.753 -32.590 1.00 55.75 571 SER A N 1
ATOM 4451 C CA . SER A 1 571 ? 13.958 -18.865 -33.223 1.00 55.75 571 SER A CA 1
ATOM 4452 C C . SER A 1 571 ? 13.861 -20.221 -32.496 1.00 55.75 571 SER A C 1
ATOM 4454 O O . SER A 1 571 ? 13.179 -21.117 -32.994 1.00 55.75 571 SER A O 1
ATOM 4456 N N . ARG A 1 572 ? 14.444 -20.390 -31.300 1.00 57.91 572 ARG A N 1
ATOM 4457 C CA . ARG A 1 572 ? 14.188 -21.558 -30.431 1.00 57.91 572 ARG A CA 1
ATOM 4458 C C . ARG A 1 572 ? 13.370 -21.132 -29.215 1.00 57.91 572 ARG A C 1
ATOM 4460 O O . ARG A 1 572 ? 13.793 -20.255 -28.467 1.00 57.91 572 ARG A O 1
ATOM 4467 N N . GLY A 1 573 ? 12.207 -21.754 -29.031 1.00 64.25 573 GLY A N 1
ATOM 4468 C CA . GLY A 1 573 ? 11.313 -21.510 -27.899 1.00 64.25 573 GLY A CA 1
ATOM 4469 C C . GLY A 1 573 ? 11.113 -22.756 -27.045 1.00 64.25 573 GLY A C 1
ATOM 4470 O O . GLY A 1 573 ? 11.148 -23.875 -27.557 1.00 64.25 573 GLY A O 1
ATOM 4471 N N . GLY A 1 574 ? 10.908 -22.564 -25.747 1.00 70.25 574 GLY A N 1
ATOM 4472 C CA . GLY A 1 574 ? 10.615 -23.639 -24.807 1.00 70.25 574 GLY A CA 1
ATOM 4473 C C . GLY A 1 574 ? 9.876 -23.128 -23.577 1.00 70.25 574 GLY A C 1
ATOM 4474 O O . GLY A 1 574 ? 9.934 -21.943 -23.244 1.00 70.25 574 GLY A O 1
ATOM 4475 N N . TYR A 1 575 ? 9.166 -24.029 -22.900 1.00 64.25 575 TYR A N 1
ATOM 4476 C CA . TYR A 1 575 ? 8.515 -23.703 -21.637 1.00 64.25 575 TYR A CA 1
ATOM 4477 C C . TYR A 1 575 ? 9.569 -23.510 -20.543 1.00 64.25 575 TYR A C 1
ATOM 4479 O O . TYR A 1 575 ? 10.350 -24.413 -20.251 1.00 64.25 575 TYR A O 1
ATOM 4487 N N . VAL A 1 576 ? 9.567 -22.327 -19.933 1.00 65.38 576 VAL A N 1
ATOM 4488 C CA . VAL A 1 576 ? 10.220 -22.063 -18.644 1.00 65.38 576 VAL A CA 1
ATOM 4489 C C . VAL A 1 576 ? 9.352 -22.617 -17.516 1.00 65.38 576 VAL A C 1
ATOM 4491 O O . VAL A 1 576 ? 9.868 -23.206 -16.571 1.00 65.38 576 VAL A O 1
ATOM 4494 N N . LEU A 1 577 ? 8.033 -22.462 -17.651 1.00 60.31 577 LEU A N 1
ATOM 4495 C CA . LEU A 1 577 ? 7.020 -23.090 -16.816 1.00 60.31 577 LEU A CA 1
ATOM 4496 C C . LEU A 1 577 ? 6.000 -23.751 -17.741 1.00 60.31 577 LEU A C 1
ATOM 4498 O O . LEU A 1 577 ? 5.343 -23.068 -18.528 1.00 60.31 577 LEU A O 1
ATOM 4502 N N . SER A 1 578 ? 5.885 -25.076 -17.665 1.00 66.94 578 SER A N 1
ATOM 4503 C CA . SER A 1 578 ? 4.825 -25.803 -18.364 1.00 66.94 578 SER A CA 1
ATOM 4504 C C . SER A 1 578 ? 3.453 -25.408 -17.809 1.00 66.94 578 SER A C 1
ATOM 4506 O O . SER A 1 578 ? 3.376 -25.105 -16.615 1.00 66.94 578 SER A O 1
ATOM 4508 N N . PRO A 1 579 ? 2.379 -25.462 -18.618 1.00 72.50 579 PRO A N 1
ATOM 4509 C CA . PRO A 1 579 ? 1.027 -25.155 -18.165 1.00 72.50 579 PRO A CA 1
ATOM 4510 C C . PRO A 1 579 ? 0.701 -25.863 -16.850 1.00 72.50 579 PRO A C 1
ATOM 4512 O O . PRO A 1 579 ? 0.741 -27.091 -16.766 1.00 72.50 579 PRO A O 1
ATOM 4515 N N . THR A 1 580 ? 0.445 -25.075 -15.809 1.00 69.38 580 THR A N 1
ATOM 4516 C CA . THR A 1 580 ? 0.229 -25.576 -14.453 1.00 69.38 580 THR A CA 1
ATOM 4517 C C . THR A 1 580 ? -0.973 -24.879 -13.838 1.00 69.38 580 THR A C 1
ATOM 4519 O O . THR A 1 580 ? -1.107 -23.659 -13.908 1.00 69.38 580 THR A O 1
ATOM 4522 N N . SER A 1 581 ? -1.849 -25.659 -13.208 1.00 76.81 581 SER A N 1
ATOM 4523 C CA . SER A 1 581 ? -2.968 -25.123 -12.437 1.00 76.81 581 SER A CA 1
ATOM 4524 C C . SER A 1 581 ? -2.584 -24.967 -10.967 1.00 76.81 581 SER A C 1
ATOM 4526 O O . SER A 1 581 ? -1.935 -25.844 -10.386 1.00 76.81 581 SER A O 1
ATOM 4528 N N . ALA A 1 582 ? -2.997 -23.854 -10.368 1.00 72.62 582 ALA A N 1
ATOM 4529 C CA . ALA A 1 582 ? -2.722 -23.528 -8.978 1.00 72.62 582 ALA A CA 1
ATOM 4530 C C . ALA A 1 582 ? -3.931 -22.876 -8.300 1.00 72.62 582 ALA A C 1
ATOM 4532 O O . ALA A 1 582 ? -4.739 -22.194 -8.934 1.00 72.62 582 ALA A O 1
ATOM 4533 N N . ARG A 1 583 ? -4.031 -23.061 -6.987 1.00 78.00 583 ARG A N 1
ATOM 4534 C CA . ARG A 1 583 ? -4.997 -22.392 -6.120 1.00 78.00 583 ARG A CA 1
ATOM 4535 C C . ARG A 1 583 ? -4.241 -21.563 -5.089 1.00 78.00 583 ARG A C 1
ATOM 4537 O O . ARG A 1 583 ? -3.337 -22.068 -4.431 1.00 78.00 583 ARG A O 1
ATOM 4544 N N . LEU A 1 584 ? -4.621 -20.301 -4.936 1.00 77.38 584 LEU A N 1
ATOM 4545 C CA . LEU A 1 584 ? -4.086 -19.399 -3.920 1.00 77.38 584 LEU A CA 1
ATOM 4546 C C . LEU A 1 584 ? -5.204 -19.017 -2.952 1.00 77.38 584 LEU A C 1
ATOM 4548 O O . LEU A 1 584 ? -6.269 -18.584 -3.374 1.00 77.38 584 LEU A O 1
ATOM 4552 N N . GLN A 1 585 ? -4.971 -19.163 -1.657 1.00 76.94 585 GLN A N 1
ATOM 4553 C CA . GLN A 1 585 ? -5.856 -18.667 -0.608 1.00 76.94 585 GLN A CA 1
ATOM 4554 C C . GLN A 1 585 ? -5.221 -17.419 -0.003 1.00 76.94 585 GLN A C 1
ATOM 4556 O O . GLN A 1 585 ? -4.048 -17.450 0.362 1.00 76.94 585 GLN A O 1
ATOM 4561 N N . LEU A 1 586 ? -5.986 -16.337 0.083 1.00 78.88 586 LEU A N 1
ATOM 4562 C CA . LEU A 1 586 ? -5.565 -15.042 0.599 1.00 78.88 586 LEU A CA 1
ATOM 4563 C C . LEU A 1 586 ? -6.491 -14.639 1.738 1.00 78.88 586 LEU A C 1
ATOM 4565 O O . LEU A 1 586 ? -7.699 -14.566 1.533 1.00 78.88 586 LEU A O 1
ATOM 4569 N N . ALA A 1 587 ? -5.953 -14.324 2.911 1.00 71.25 587 ALA A N 1
ATOM 4570 C CA . ALA A 1 587 ? -6.720 -13.618 3.927 1.00 71.25 587 ALA A CA 1
ATOM 4571 C C . ALA A 1 587 ? -5.980 -12.431 4.503 1.00 71.25 587 ALA A C 1
ATOM 4573 O O . ALA A 1 587 ? -4.765 -12.451 4.645 1.00 71.25 587 ALA A O 1
ATOM 4574 N N . HIS A 1 588 ? -6.755 -11.421 4.860 1.00 68.69 588 HIS A N 1
ATOM 4575 C CA . HIS A 1 588 ? -6.324 -10.262 5.609 1.00 68.69 588 HIS A CA 1
ATOM 4576 C C . HIS A 1 588 ? -7.247 -10.134 6.817 1.00 68.69 588 HIS A C 1
ATOM 4578 O O . HIS A 1 588 ? -8.455 -9.956 6.653 1.00 68.69 588 HIS A O 1
ATOM 4584 N N . VAL A 1 589 ? -6.689 -10.260 8.019 1.00 64.62 589 VAL A N 1
ATOM 4585 C CA . VAL A 1 589 ? -7.439 -10.216 9.280 1.00 64.62 589 VAL A CA 1
ATOM 4586 C C . VAL A 1 589 ? -6.870 -9.079 10.132 1.00 64.62 589 VAL A C 1
ATOM 4588 O O . VAL A 1 589 ? -5.867 -9.275 10.820 1.00 64.62 589 VAL A O 1
ATOM 4591 N N . PRO A 1 590 ? -7.471 -7.873 10.080 1.00 52.00 590 PRO A N 1
ATOM 4592 C CA . PRO A 1 590 ? -6.933 -6.689 10.755 1.00 52.00 590 PRO A CA 1
ATOM 4593 C C . PRO A 1 590 ? -6.814 -6.825 12.274 1.00 52.00 590 PRO A C 1
ATOM 4595 O O . PRO A 1 590 ? -5.863 -6.304 12.848 1.00 52.00 590 PRO A O 1
ATOM 4598 N N . SER A 1 591 ? -7.742 -7.543 12.920 1.00 49.62 591 SER A N 1
ATOM 4599 C CA . SER A 1 591 ? -7.709 -7.784 14.373 1.00 49.62 591 SER A CA 1
ATOM 4600 C C . SER A 1 591 ? -6.459 -8.541 14.810 1.00 49.62 591 SER A C 1
ATOM 4602 O O . SER A 1 591 ? -5.919 -8.281 15.881 1.00 49.62 591 SER A O 1
ATOM 4604 N N . ASP A 1 592 ? -5.989 -9.439 13.949 1.00 46.12 592 ASP A N 1
ATOM 4605 C CA . ASP A 1 592 ? -4.900 -10.362 14.248 1.00 46.12 592 ASP A CA 1
ATOM 4606 C C . ASP A 1 592 ? -3.590 -9.885 13.606 1.00 46.12 592 ASP A C 1
ATOM 4608 O O . ASP A 1 592 ? -2.552 -10.519 13.767 1.00 46.12 592 ASP A O 1
ATOM 4612 N N . GLN A 1 593 ? -3.638 -8.779 12.849 1.00 46.47 593 GLN A N 1
ATOM 4613 C CA . GLN A 1 593 ? -2.539 -8.276 12.024 1.00 46.47 593 GLN A CA 1
ATOM 4614 C C . GLN A 1 593 ? -1.926 -9.376 11.141 1.00 46.47 593 GLN A C 1
ATOM 4616 O O . GLN A 1 593 ? -0.709 -9.439 10.967 1.00 46.47 593 GLN A O 1
ATOM 4621 N N . THR A 1 594 ? -2.747 -10.282 10.603 1.00 41.28 594 THR A N 1
ATOM 4622 C CA . THR A 1 594 ? -2.267 -11.409 9.792 1.00 41.28 594 THR A CA 1
ATOM 4623 C C . THR A 1 594 ? -2.633 -11.245 8.323 1.00 41.28 594 THR A C 1
ATOM 4625 O O . THR A 1 594 ? -3.758 -10.878 7.967 1.00 41.28 594 THR A O 1
ATOM 4628 N N . LEU A 1 595 ? -1.659 -11.555 7.462 1.00 49.12 595 LEU A N 1
ATOM 4629 C CA . LEU A 1 595 ? -1.867 -11.800 6.041 1.00 49.12 595 LEU A CA 1
ATOM 4630 C C . LEU A 1 595 ? -1.568 -13.279 5.790 1.00 49.12 595 LEU A C 1
ATOM 4632 O O . LEU A 1 595 ? -0.434 -13.734 5.913 1.00 49.12 595 LEU A O 1
ATOM 4636 N N . PHE A 1 596 ? -2.588 -14.052 5.456 1.00 52.84 596 PHE A N 1
ATOM 4637 C CA . PHE A 1 596 ? -2.440 -15.471 5.161 1.00 52.84 596 PHE A CA 1
ATOM 4638 C C . PHE A 1 596 ? -2.352 -15.679 3.653 1.00 52.84 596 PHE A C 1
ATOM 4640 O O . PHE A 1 596 ? -3.226 -15.216 2.919 1.00 52.84 596 PHE A O 1
ATOM 4647 N N . LEU A 1 597 ? -1.323 -16.397 3.199 1.00 54.16 597 LEU A N 1
ATOM 4648 C CA . LEU A 1 597 ? -1.140 -16.779 1.801 1.00 54.16 597 LEU A CA 1
ATOM 4649 C C . LEU A 1 597 ? -0.822 -18.274 1.736 1.00 54.16 597 LEU A C 1
ATOM 4651 O O . LEU A 1 597 ? 0.228 -18.726 2.192 1.00 54.16 597 LEU A O 1
ATOM 4655 N N . ARG A 1 598 ? -1.717 -19.066 1.146 1.00 55.97 598 ARG A N 1
ATOM 4656 C CA . ARG A 1 598 ? -1.496 -20.506 0.949 1.00 55.97 598 ARG A CA 1
ATOM 4657 C C . ARG A 1 598 ? -1.580 -20.862 -0.517 1.00 55.97 598 ARG A C 1
ATOM 4659 O O . ARG A 1 598 ? -2.572 -20.554 -1.172 1.00 55.97 598 ARG A O 1
ATOM 4666 N N . PHE A 1 599 ? -0.547 -21.535 -1.005 1.00 58.31 599 PHE A N 1
ATOM 4667 C CA . PHE A 1 599 ? -0.410 -21.901 -2.404 1.00 58.31 599 PHE A CA 1
ATOM 4668 C C . PHE A 1 599 ? -0.496 -23.417 -2.566 1.00 58.31 599 PHE A C 1
ATOM 4670 O O . PHE A 1 599 ? 0.230 -24.176 -1.923 1.00 58.31 599 PHE A O 1
ATOM 4677 N N . GLU A 1 600 ? -1.399 -23.859 -3.430 1.00 60.00 600 GLU A N 1
ATOM 4678 C CA . GLU A 1 600 ? -1.619 -25.265 -3.748 1.00 60.00 600 GLU A CA 1
ATOM 4679 C C . GLU A 1 600 ? -1.395 -25.452 -5.247 1.00 60.00 600 GLU A C 1
ATOM 4681 O O . GLU A 1 600 ? -2.153 -24.937 -6.069 1.00 60.00 600 GLU A O 1
ATOM 4686 N N . VAL A 1 601 ? -0.337 -26.175 -5.610 1.00 56.31 601 VAL A N 1
ATOM 4687 C CA . VAL A 1 601 ? -0.051 -26.550 -7.000 1.00 56.31 601 VAL A CA 1
ATOM 4688 C C . VAL A 1 601 ? -0.478 -27.989 -7.198 1.00 56.31 601 VAL A C 1
ATOM 4690 O O . VAL A 1 601 ? -0.222 -28.828 -6.342 1.00 56.31 601 VAL A O 1
ATOM 4693 N N . ALA A 1 602 ? -1.070 -28.301 -8.348 1.00 50.03 602 ALA A N 1
ATOM 4694 C CA . ALA A 1 602 ? -1.563 -29.643 -8.653 1.00 50.03 602 ALA A CA 1
ATOM 4695 C C . ALA A 1 602 ? -0.501 -30.773 -8.591 1.00 50.03 602 ALA A C 1
ATOM 4697 O O . ALA A 1 602 ? -0.876 -31.941 -8.660 1.00 50.03 602 ALA A O 1
ATOM 4698 N N . THR A 1 603 ? 0.800 -30.468 -8.482 1.00 42.59 603 THR A N 1
ATOM 4699 C CA . THR A 1 603 ? 1.890 -31.443 -8.674 1.00 42.59 603 THR A CA 1
ATOM 4700 C C . THR A 1 603 ? 2.829 -31.678 -7.480 1.00 42.59 603 THR A C 1
ATOM 4702 O O . THR A 1 603 ? 3.638 -32.595 -7.574 1.00 42.59 603 THR A O 1
ATOM 4705 N N . LEU A 1 604 ? 2.752 -30.930 -6.369 1.00 38.25 604 LEU A N 1
ATOM 4706 C CA . LEU A 1 604 ? 3.584 -31.128 -5.159 1.00 38.25 604 LEU A CA 1
ATOM 4707 C C . LEU A 1 604 ? 2.831 -30.685 -3.887 1.00 38.25 604 LEU A C 1
ATOM 4709 O O . LEU A 1 604 ? 1.884 -29.908 -3.979 1.00 38.25 604 LEU A O 1
ATOM 4713 N N . GLU A 1 605 ? 3.244 -31.193 -2.717 1.00 36.19 605 GLU A N 1
ATOM 4714 C CA . GLU A 1 605 ? 2.645 -30.879 -1.406 1.00 36.19 605 GLU A CA 1
ATOM 4715 C C . GLU A 1 605 ? 2.423 -29.368 -1.193 1.00 36.19 605 GLU A C 1
ATOM 4717 O O . GLU A 1 605 ? 3.251 -28.537 -1.570 1.00 36.19 605 GLU A O 1
ATOM 4722 N N . ALA A 1 606 ? 1.285 -29.018 -0.583 1.00 35.34 606 ALA A N 1
ATOM 4723 C CA . ALA A 1 606 ? 0.882 -27.639 -0.325 1.00 35.34 606 ALA A CA 1
ATOM 4724 C C . ALA A 1 606 ? 1.904 -26.911 0.564 1.00 35.34 606 ALA A C 1
ATOM 4726 O O . ALA A 1 606 ? 2.141 -27.309 1.704 1.00 35.34 606 ALA A O 1
ATOM 4727 N N . ALA A 1 607 ? 2.447 -25.796 0.075 1.00 38.69 607 ALA A N 1
ATOM 4728 C CA . ALA A 1 607 ? 3.211 -24.867 0.894 1.00 38.69 607 ALA A CA 1
ATOM 4729 C C . ALA A 1 607 ? 2.233 -23.852 1.510 1.00 38.69 607 ALA A C 1
ATOM 4731 O O . ALA A 1 607 ? 1.698 -22.977 0.824 1.00 38.69 607 ALA A O 1
ATOM 4732 N N . ALA A 1 608 ? 1.952 -23.991 2.806 1.00 33.62 608 ALA A N 1
ATOM 4733 C CA . ALA A 1 608 ? 1.174 -23.014 3.563 1.00 33.62 608 ALA A CA 1
ATOM 4734 C C . ALA A 1 608 ? 2.126 -22.058 4.288 1.00 33.62 608 ALA A C 1
ATOM 4736 O O . ALA A 1 608 ? 2.982 -22.507 5.049 1.00 33.62 608 ALA A O 1
ATOM 4737 N N . VAL A 1 609 ? 1.967 -20.751 4.068 1.00 35.84 609 VAL A N 1
ATOM 4738 C CA . VAL A 1 609 ? 2.731 -19.720 4.772 1.00 35.84 609 VAL A CA 1
ATOM 4739 C C . VAL A 1 609 ? 1.746 -18.865 5.573 1.00 35.84 609 VAL A C 1
ATOM 4741 O O . VAL A 1 609 ? 0.882 -18.187 5.019 1.00 35.84 609 VAL A O 1
ATOM 4744 N N . VAL A 1 610 ? 1.840 -18.934 6.900 1.00 34.88 610 VAL A N 1
ATOM 4745 C CA . VAL A 1 610 ? 1.089 -18.065 7.819 1.00 34.88 610 VAL A CA 1
ATOM 4746 C C . VAL A 1 610 ? 2.017 -16.917 8.193 1.00 34.88 610 VAL A C 1
ATOM 4748 O O . VAL A 1 610 ? 3.088 -17.177 8.737 1.00 34.88 610 VAL A O 1
ATOM 4751 N N . LEU A 1 611 ? 1.641 -15.676 7.877 1.00 34.22 611 LEU A N 1
ATOM 4752 C CA . LEU A 1 611 ? 2.481 -14.502 8.119 1.00 34.22 611 LEU A CA 1
ATOM 4753 C C . LEU A 1 611 ? 1.763 -13.508 9.033 1.00 34.22 611 LEU A C 1
ATOM 4755 O O . LEU A 1 611 ? 0.607 -13.141 8.803 1.00 34.22 611 LEU A O 1
ATOM 4759 N N . THR A 1 612 ? 2.470 -13.033 10.053 1.00 32.91 612 THR A N 1
ATOM 4760 C CA . THR A 1 612 ? 2.112 -11.813 10.789 1.00 32.91 612 THR A CA 1
ATOM 4761 C C . THR A 1 612 ? 2.527 -10.571 9.985 1.00 32.91 612 THR A C 1
ATOM 4763 O O . THR A 1 612 ? 3.371 -10.660 9.095 1.00 32.91 612 THR A O 1
ATOM 4766 N N . HIS A 1 613 ? 1.974 -9.390 10.276 1.00 34.00 613 HIS A N 1
ATOM 4767 C CA . HIS A 1 613 ? 2.277 -8.135 9.565 1.00 34.00 613 HIS A CA 1
ATOM 4768 C C . HIS A 1 613 ? 3.787 -7.821 9.497 1.00 34.00 613 HIS A C 1
ATOM 4770 O O . HIS A 1 613 ? 4.279 -7.354 8.474 1.00 34.00 613 HIS A O 1
ATOM 4776 N N . SER A 1 614 ? 4.556 -8.162 10.537 1.00 29.84 614 SER A N 1
ATOM 4777 C CA . SER A 1 614 ? 6.023 -8.049 10.533 1.00 29.84 614 SER A CA 1
ATOM 4778 C C . SER A 1 614 ? 6.708 -9.046 9.588 1.00 29.84 614 SER A C 1
ATOM 4780 O O . SER A 1 614 ? 7.751 -8.745 9.020 1.00 29.84 614 SER A O 1
ATOM 4782 N N . GLN A 1 615 ? 6.114 -10.217 9.363 1.00 33.94 615 GLN A N 1
ATOM 4783 C CA . GLN A 1 615 ? 6.636 -11.265 8.484 1.00 33.94 615 GLN A CA 1
ATOM 4784 C C . GLN A 1 615 ? 6.245 -11.073 7.011 1.00 33.94 615 GLN A C 1
ATOM 4786 O O . GLN A 1 615 ? 6.926 -11.607 6.138 1.00 33.94 615 GLN A O 1
ATOM 4791 N N . VAL A 1 616 ? 5.219 -10.269 6.708 1.00 36.28 616 VAL A N 1
ATOM 4792 C CA . VAL A 1 616 ? 4.892 -9.835 5.334 1.00 36.28 616 VAL A CA 1
ATOM 4793 C C . VAL A 1 616 ? 6.047 -9.027 4.728 1.00 36.28 616 VAL A C 1
ATOM 4795 O O . VAL A 1 616 ? 6.402 -9.258 3.575 1.00 36.28 616 VAL A O 1
ATOM 4798 N N . MET A 1 617 ? 6.724 -8.196 5.531 1.00 33.84 617 MET A N 1
ATOM 4799 C CA . MET A 1 617 ? 7.953 -7.488 5.130 1.00 33.84 617 MET A CA 1
ATOM 4800 C C . MET A 1 617 ? 9.144 -8.443 4.912 1.00 33.84 617 MET A C 1
ATOM 4802 O O . MET A 1 617 ? 10.050 -8.154 4.136 1.00 33.84 617 MET A O 1
ATOM 4806 N N . HIS A 1 618 ? 9.119 -9.627 5.534 1.00 33.62 618 HIS A N 1
ATOM 4807 C CA . HIS A 1 618 ? 10.143 -10.669 5.394 1.00 33.62 618 HIS A CA 1
ATOM 4808 C C . HIS A 1 618 ? 9.792 -11.772 4.380 1.00 33.62 618 HIS A C 1
ATOM 4810 O O . HIS A 1 618 ? 10.632 -12.626 4.102 1.00 33.62 618 HIS A O 1
ATOM 4816 N N . MET A 1 619 ? 8.614 -11.750 3.739 1.00 33.75 619 MET A N 1
ATOM 4817 C CA . MET A 1 619 ? 8.294 -12.652 2.618 1.00 33.75 619 MET A CA 1
ATOM 4818 C C . MET A 1 619 ? 9.007 -12.258 1.306 1.00 33.75 619 MET A C 1
ATOM 4820 O O . MET A 1 619 ? 8.834 -12.906 0.276 1.00 33.75 619 MET A O 1
ATOM 4824 N N . LEU A 1 620 ? 9.927 -11.291 1.383 1.00 36.31 620 LEU A N 1
ATOM 4825 C CA . LEU A 1 620 ? 11.123 -11.197 0.542 1.00 36.31 620 LEU A CA 1
ATOM 4826 C C . LEU A 1 620 ? 12.113 -12.378 0.770 1.00 36.31 620 LEU A C 1
ATOM 4828 O O . LEU A 1 620 ? 13.171 -12.437 0.160 1.00 36.31 620 LEU A O 1
ATOM 4832 N N . ALA A 1 621 ? 11.790 -13.382 1.596 1.00 32.94 621 ALA A N 1
ATOM 4833 C CA . ALA A 1 621 ? 12.626 -14.577 1.793 1.00 32.94 621 ALA A CA 1
ATOM 4834 C C . ALA A 1 621 ? 12.171 -15.820 0.995 1.00 32.94 621 ALA A C 1
ATOM 4836 O O . ALA A 1 621 ? 13.011 -16.633 0.613 1.00 32.94 621 ALA A O 1
ATOM 4837 N N . ALA A 1 622 ? 10.888 -15.940 0.614 1.00 35.78 622 ALA A N 1
ATOM 4838 C CA . ALA A 1 622 ? 10.469 -16.883 -0.446 1.00 35.78 622 ALA A CA 1
ATOM 4839 C C . ALA A 1 622 ? 10.958 -16.424 -1.844 1.00 35.78 622 ALA A C 1
ATOM 4841 O O . ALA A 1 622 ? 10.987 -17.179 -2.818 1.00 35.78 622 ALA A O 1
ATOM 4842 N N . GLN A 1 623 ? 11.411 -15.172 -1.899 1.00 37.72 623 GLN A N 1
ATOM 4843 C CA . GLN A 1 623 ? 12.053 -14.472 -2.999 1.00 37.72 623 GLN A CA 1
ATOM 4844 C C . GLN A 1 623 ? 13.423 -15.059 -3.370 1.00 37.72 623 GLN A C 1
ATOM 4846 O O . GLN A 1 623 ? 13.846 -14.878 -4.497 1.00 37.72 623 GLN A O 1
ATOM 4851 N N . ALA A 1 624 ? 14.145 -15.777 -2.506 1.00 33.19 624 ALA A N 1
ATOM 4852 C CA . ALA A 1 624 ? 15.530 -16.143 -2.834 1.00 33.19 624 ALA A CA 1
ATOM 4853 C C . ALA A 1 624 ? 15.642 -17.040 -4.088 1.00 33.19 624 ALA A C 1
ATOM 4855 O O . ALA A 1 624 ? 16.521 -16.834 -4.920 1.00 33.19 624 ALA A O 1
ATOM 4856 N N . ALA A 1 625 ? 14.711 -17.981 -4.285 1.00 32.00 625 ALA A N 1
ATOM 4857 C CA . ALA A 1 625 ? 14.676 -18.831 -5.480 1.00 32.00 625 ALA A CA 1
ATOM 4858 C C . ALA A 1 625 ? 13.932 -18.169 -6.658 1.00 32.00 625 ALA A C 1
ATOM 4860 O O . ALA A 1 625 ? 14.393 -18.227 -7.801 1.00 32.00 625 ALA A O 1
ATOM 4861 N N . ALA A 1 626 ? 12.806 -17.499 -6.383 1.00 34.69 626 ALA A N 1
ATOM 4862 C CA . ALA A 1 626 ? 11.985 -16.842 -7.400 1.00 34.69 626 ALA A CA 1
ATOM 4863 C C . ALA A 1 626 ? 12.614 -15.540 -7.925 1.00 34.69 626 ALA A C 1
ATOM 4865 O O . ALA A 1 626 ? 12.601 -15.322 -9.128 1.00 34.69 626 ALA A O 1
ATOM 4866 N N . ALA A 1 627 ? 13.231 -14.715 -7.076 1.00 38.09 627 ALA A N 1
ATOM 4867 C CA . ALA A 1 627 ? 14.014 -13.546 -7.477 1.00 38.09 627 ALA A CA 1
ATOM 4868 C C . ALA A 1 627 ? 15.414 -13.877 -7.965 1.00 38.09 627 ALA A C 1
ATOM 4870 O O . ALA A 1 627 ? 15.896 -13.125 -8.794 1.00 38.09 627 ALA A O 1
ATOM 4871 N N . ALA A 1 628 ? 16.059 -14.988 -7.596 1.00 39.38 628 ALA A N 1
ATOM 4872 C CA . ALA A 1 628 ? 17.259 -15.395 -8.336 1.00 39.38 628 ALA A CA 1
ATOM 4873 C C . ALA A 1 628 ? 16.909 -15.705 -9.802 1.00 39.38 628 ALA A C 1
ATOM 4875 O O . ALA A 1 628 ? 17.590 -15.244 -10.717 1.00 39.38 628 ALA A O 1
ATOM 4876 N N . GLN A 1 629 ? 15.804 -16.420 -10.037 1.00 39.22 629 GLN A N 1
ATOM 4877 C CA . GLN A 1 629 ? 15.329 -16.743 -11.382 1.00 39.22 629 GLN A CA 1
ATOM 4878 C C . GLN A 1 629 ? 14.743 -15.518 -12.106 1.00 39.22 629 GLN A C 1
ATOM 4880 O O . GLN A 1 629 ? 15.048 -15.313 -13.279 1.00 39.22 629 GLN A O 1
ATOM 4885 N N . ALA A 1 630 ? 13.957 -14.680 -11.424 1.00 40.78 630 ALA A N 1
ATOM 4886 C CA . ALA A 1 630 ? 13.383 -13.455 -11.975 1.00 40.78 630 ALA A CA 1
ATOM 4887 C C . ALA A 1 630 ? 14.456 -12.391 -12.213 1.00 40.78 630 ALA A C 1
ATOM 4889 O O . ALA A 1 630 ? 14.445 -11.792 -13.273 1.00 40.78 630 ALA A O 1
ATOM 4890 N N . ALA A 1 631 ? 15.440 -12.219 -11.325 1.00 44.66 631 ALA A N 1
ATOM 4891 C CA . ALA A 1 631 ? 16.588 -11.343 -11.563 1.00 44.66 631 ALA A CA 1
ATOM 4892 C C . ALA A 1 631 ? 17.474 -11.875 -12.693 1.00 44.66 631 ALA A C 1
ATOM 4894 O O . ALA A 1 631 ? 18.012 -11.080 -13.455 1.00 44.66 631 ALA A O 1
ATOM 4895 N N . ARG A 1 632 ? 17.617 -13.200 -12.849 1.00 49.53 632 ARG A N 1
ATOM 4896 C CA . ARG A 1 632 ? 18.323 -13.799 -13.993 1.00 49.53 632 ARG A CA 1
ATOM 4897 C C . ARG A 1 632 ? 17.583 -13.552 -15.307 1.00 49.53 632 ARG A C 1
ATOM 4899 O O . ARG A 1 632 ? 18.220 -13.190 -16.286 1.00 49.53 632 ARG A O 1
ATOM 4906 N N . LEU A 1 633 ? 16.263 -13.737 -15.333 1.00 47.75 633 LEU A N 1
ATOM 4907 C CA . LEU A 1 633 ? 15.424 -13.470 -16.508 1.00 47.75 633 LEU A CA 1
ATOM 4908 C C . LEU A 1 633 ? 15.351 -11.969 -16.819 1.00 47.75 633 LEU A C 1
ATOM 4910 O O . LEU A 1 633 ? 15.466 -11.587 -17.973 1.00 47.75 633 LEU A O 1
ATOM 4914 N N . TYR A 1 634 ? 15.247 -11.123 -15.796 1.00 52.62 634 TYR A N 1
ATOM 4915 C CA . TYR A 1 634 ? 15.292 -9.665 -15.896 1.00 52.62 634 TYR A CA 1
ATOM 4916 C C . TYR A 1 634 ? 16.634 -9.191 -16.464 1.00 52.62 634 TYR A C 1
ATOM 4918 O O . TYR A 1 634 ? 16.651 -8.498 -17.473 1.00 52.62 634 TYR A O 1
ATOM 4926 N N . ARG A 1 635 ? 17.769 -9.649 -15.911 1.00 55.00 635 ARG A N 1
ATOM 4927 C CA . ARG A 1 635 ? 19.117 -9.376 -16.455 1.00 55.00 635 ARG A CA 1
ATOM 4928 C C . ARG A 1 635 ? 19.310 -9.910 -17.874 1.00 55.00 635 ARG A C 1
ATOM 4930 O O . ARG A 1 635 ? 20.097 -9.361 -18.629 1.00 55.00 635 ARG A O 1
ATOM 4937 N N . ALA A 1 636 ? 18.623 -10.989 -18.235 1.00 53.47 636 ALA A N 1
ATOM 4938 C CA . ALA A 1 636 ? 18.667 -11.536 -19.585 1.00 53.47 636 ALA A CA 1
ATOM 4939 C C . ALA A 1 636 ? 17.767 -10.788 -20.581 1.00 53.47 636 ALA A C 1
ATOM 4941 O O . ALA A 1 636 ? 17.929 -11.042 -21.767 1.00 53.47 636 ALA A O 1
ATOM 4942 N N . MET A 1 637 ? 16.841 -9.937 -20.106 1.00 48.69 637 MET A N 1
ATOM 4943 C CA . MET A 1 637 ? 15.928 -9.086 -20.895 1.00 48.69 637 MET A CA 1
ATOM 4944 C C . MET A 1 637 ? 16.327 -7.599 -20.901 1.00 48.69 637 MET A C 1
ATOM 4946 O O . MET A 1 637 ? 15.742 -6.811 -21.636 1.00 48.69 637 MET A O 1
ATOM 4950 N N . VAL A 1 638 ? 17.299 -7.198 -20.083 1.00 46.88 638 VAL A N 1
ATOM 4951 C CA . VAL A 1 638 ? 17.867 -5.846 -20.040 1.00 46.88 638 VAL A CA 1
ATOM 4952 C C . VAL A 1 638 ? 19.333 -5.965 -20.470 1.00 46.88 638 VAL A C 1
ATOM 4954 O O . VAL A 1 638 ? 20.075 -6.748 -19.883 1.00 46.88 638 VAL A O 1
ATOM 4957 N N . SER A 1 639 ? 19.752 -5.280 -21.543 1.00 43.69 639 SER A N 1
ATOM 4958 C CA . SER A 1 639 ? 21.095 -5.435 -22.138 1.00 43.69 639 SER A CA 1
ATOM 4959 C C . SER A 1 639 ? 22.235 -5.210 -21.136 1.00 43.69 639 SER A C 1
ATOM 4961 O O . SER A 1 639 ? 22.208 -4.245 -20.379 1.00 43.69 639 SER A O 1
ATOM 4963 N N . VAL A 1 640 ? 23.263 -6.065 -21.201 1.00 41.84 640 VAL A N 1
ATOM 4964 C CA . VAL A 1 640 ? 24.419 -6.123 -20.278 1.00 41.84 640 VAL A CA 1
ATOM 4965 C C . VAL A 1 640 ? 25.506 -5.071 -20.582 1.00 41.84 640 VAL A C 1
ATOM 4967 O O . VAL A 1 640 ? 26.388 -4.860 -19.761 1.00 41.84 640 VAL A O 1
ATOM 4970 N N . ASP A 1 641 ? 25.430 -4.331 -21.691 1.00 36.34 641 ASP A N 1
ATOM 4971 C CA . ASP A 1 641 ? 26.503 -3.399 -22.100 1.00 36.34 641 ASP A CA 1
ATOM 4972 C C . ASP A 1 641 ? 26.373 -1.959 -21.558 1.00 36.34 641 ASP A C 1
ATOM 4974 O O . ASP A 1 641 ? 26.976 -1.029 -22.091 1.00 36.34 641 ASP A O 1
ATOM 4978 N N . GLN A 1 642 ? 25.631 -1.753 -20.467 1.00 40.84 642 GLN A N 1
ATOM 4979 C CA . GLN A 1 642 ? 25.625 -0.480 -19.732 1.00 40.84 642 GLN A CA 1
ATOM 4980 C C . GLN A 1 642 ? 25.764 -0.683 -18.216 1.00 40.84 642 GLN A C 1
ATOM 4982 O O . GLN A 1 642 ? 25.051 -0.077 -17.419 1.00 40.84 642 GLN A O 1
ATOM 4987 N N . GLU A 1 643 ? 26.762 -1.471 -17.801 1.00 35.56 643 GLU A N 1
ATOM 4988 C CA . GLU A 1 643 ? 27.494 -1.151 -16.568 1.00 35.56 643 GLU A CA 1
ATOM 4989 C C . GLU A 1 643 ? 28.275 0.158 -16.789 1.00 35.56 643 GLU A C 1
ATOM 4991 O O . GLU A 1 643 ? 29.481 0.1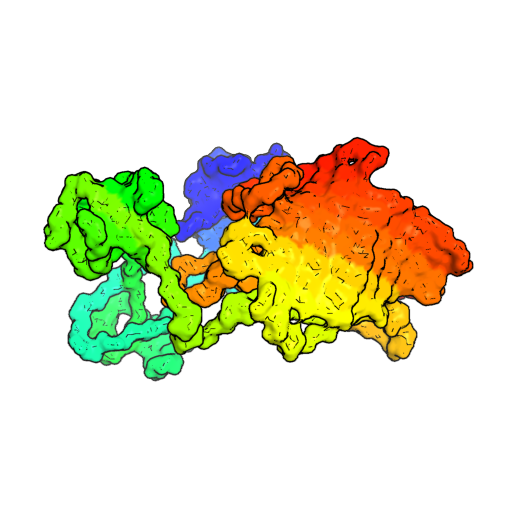67 -17.031 1.00 35.56 643 GLU A O 1
ATOM 4996 N N . VAL A 1 644 ? 27.590 1.300 -16.719 1.00 31.58 644 VAL A N 1
ATOM 4997 C CA . VAL A 1 644 ? 28.277 2.569 -16.469 1.00 31.58 644 VAL A CA 1
ATOM 4998 C C . VAL A 1 644 ? 28.465 2.678 -14.955 1.00 31.58 644 VAL A C 1
ATOM 5000 O O . VAL A 1 644 ? 27.570 3.093 -14.232 1.00 31.58 644 VAL A O 1
ATOM 5003 N N . CYS A 1 645 ? 29.650 2.255 -14.502 1.00 30.39 645 CYS A N 1
ATOM 5004 C CA . CYS A 1 645 ? 30.287 2.587 -13.220 1.00 30.39 645 CYS A CA 1
ATOM 5005 C C . CYS A 1 645 ? 29.463 2.373 -11.932 1.00 30.39 645 CYS A C 1
ATOM 5007 O O . CYS A 1 645 ? 29.154 3.328 -11.231 1.00 30.39 645 CYS A O 1
ATOM 5009 N N . MET A 1 646 ? 29.236 1.113 -11.545 1.00 31.16 646 MET A N 1
ATOM 5010 C CA . MET A 1 646 ? 28.707 0.729 -10.217 1.00 31.16 646 MET A CA 1
ATOM 5011 C C . MET A 1 646 ? 29.634 -0.239 -9.444 1.00 31.16 646 MET A C 1
ATOM 5013 O O . MET A 1 646 ? 29.182 -0.982 -8.579 1.00 31.16 646 MET A O 1
ATOM 5017 N N . ALA A 1 647 ? 30.950 -0.231 -9.729 1.00 25.20 647 ALA A N 1
ATOM 5018 C CA . ALA A 1 647 ? 31.993 -0.817 -8.870 1.00 25.20 647 ALA A CA 1
ATOM 5019 C C . ALA A 1 647 ? 33.422 -0.344 -9.251 1.00 25.20 647 ALA A C 1
ATOM 5021 O O . ALA A 1 647 ? 33.972 -0.755 -10.267 1.00 25.20 647 ALA A O 1
ATOM 5022 N N . GLY A 1 648 ? 34.057 0.455 -8.383 1.00 25.53 648 GLY A N 1
ATOM 5023 C CA . GLY A 1 648 ? 35.516 0.477 -8.174 1.00 25.53 648 GLY A CA 1
ATOM 5024 C C . GLY A 1 648 ? 36.406 1.342 -9.086 1.00 25.53 648 GLY A C 1
ATOM 5025 O O . GLY A 1 648 ? 36.855 0.900 -10.137 1.00 25.53 648 GLY A O 1
ATOM 5026 N N . PHE A 1 649 ? 36.871 2.483 -8.562 1.00 23.48 649 PHE A N 1
ATOM 5027 C CA . PHE A 1 649 ? 38.238 2.963 -8.820 1.00 23.48 649 PHE A CA 1
ATOM 5028 C C . PHE A 1 649 ? 39.063 2.854 -7.530 1.00 23.48 649 PHE A C 1
ATOM 5030 O O . PHE A 1 649 ? 39.144 3.776 -6.726 1.00 23.48 649 PHE A O 1
ATOM 5037 N N . LEU A 1 650 ? 39.708 1.700 -7.348 1.00 26.55 650 LEU A N 1
ATOM 5038 C CA . LEU A 1 650 ? 40.939 1.583 -6.571 1.00 26.55 650 LEU A CA 1
ATOM 5039 C C . LEU A 1 650 ? 42.103 1.548 -7.565 1.00 26.55 650 LEU A C 1
ATOM 5041 O O . LEU A 1 650 ? 42.273 0.576 -8.299 1.00 26.55 650 LEU A O 1
ATOM 5045 N N . ARG A 1 651 ? 42.952 2.578 -7.554 1.00 22.64 651 ARG A N 1
ATOM 5046 C CA . ARG A 1 651 ? 44.344 2.459 -8.006 1.00 22.64 651 ARG A CA 1
ATOM 5047 C C . ARG A 1 651 ? 45.263 3.151 -7.007 1.00 22.64 651 ARG A C 1
ATOM 5049 O O . ARG A 1 651 ? 45.300 4.371 -6.928 1.00 22.64 651 ARG A O 1
ATOM 5056 N 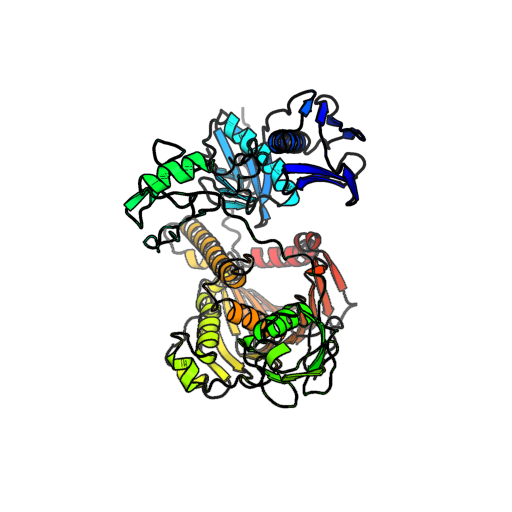N . ARG A 1 652 ? 46.045 2.342 -6.287 1.00 28.30 652 ARG A N 1
ATOM 5057 C CA . ARG A 1 652 ? 47.369 2.730 -5.789 1.00 28.30 652 ARG A CA 1
ATOM 5058 C C . ARG A 1 652 ? 48.376 2.485 -6.909 1.00 28.30 652 ARG A C 1
ATOM 5060 O O . ARG A 1 652 ? 48.505 1.346 -7.346 1.00 28.30 652 ARG A O 1
ATOM 5067 N N . CYS A 1 653 ? 49.126 3.509 -7.292 1.00 23.44 653 CYS A N 1
ATOM 5068 C CA . CYS A 1 653 ? 50.491 3.373 -7.798 1.00 23.44 653 CYS A CA 1
ATOM 5069 C C . CYS A 1 653 ? 51.289 4.588 -7.309 1.00 23.44 653 CYS A C 1
ATOM 5071 O O . CYS A 1 653 ? 50.905 5.701 -7.645 1.00 23.44 653 CYS A O 1
ATOM 5073 N N . CYS A 1 654 ? 52.334 4.285 -6.524 1.00 29.22 654 CYS A N 1
ATOM 5074 C CA . CYS A 1 654 ? 53.423 5.108 -5.973 1.00 29.22 654 CYS A CA 1
ATOM 5075 C C . CYS A 1 654 ? 53.117 6.532 -5.500 1.00 29.22 654 CYS A C 1
ATOM 5077 O O . CYS A 1 654 ? 52.966 7.431 -6.353 1.00 29.22 654 CYS A O 1
#

Secondary structure (DSSP, 8-state):
-EEEBSS--EEEEEE-TTS-EEEEETTEEEES---EEEEETTTTEEE-SS-EEEB-TTTHHHHHHHHHHHHHHTTPEEEEPPPPPPSEEEEE-SSS-EEEEEEETTEEEEEETTEEEESS---EEEETTTTEEE-SS-EEE--TTTHHHHHHHHHHHHHHTTPPEEE--TTS--S--TTS---B---TT--TT-----SS-GGGSEE-SSTTEEE-TTT-SEEEE-SSHHHHHHHHHTT-EEE-BPPP-PPPPPPTT-EEEEEEETTSPBPPPEEE-TT-BHHHHHHHHHHHH---GGG-EEEETTEE--TT-BGGGGT--TT-EEEEE-------HHHHHHH-----HHHHHHHHHHHHHTTTEE---HHHHTTTGGGTEEEEEEEEE-TTHHHHTT-TTEEEEEEEEEEEEEE--GGGTTTSPEEEEEEEEEEEEEEHHHHHTTSSSHHHHHHHHHHHHHHHHHHHHHHHHHHHH-------SS--SHHHHHHHHHHHHHSEEEEEEEEEEEEEETTTTEEEEEEEEEEEEEEE-TT----SS-----TT-EEEEEEEEEEEEEEEETTEEEEEEEEEEEEEEEEEEGGGTEEEEEEEETTS--EEEEEEHHHHTTTTSTHHHHHHHHHHHHHHHS-STT--S-S-------

Radius of gyration: 31.78 Å; chains: 1; bounding box: 104×78×73 Å

Sequence (654 aa):
MELLDSDGDCIQFLIDPRGRLREYVNGKLELDQVTWLEYNQETATVRDEKGEFKLQDKDQVEKALGLHCLALRSGIEWRGQLPRPAMRLELVDTDGDRLEFVVNEDKLQEFNNGELELQSISSLCFKFADGTVADDSGVFTLPPRECMQKVAALYSLALQAGIPWTGDNPQQMSAQPLGAEPKVLDIENCAQDWEVLCPKLWENLKPTLDPKQRFCETCREIVHFCESAAELEAHTEQRRCVAFFAREDAAPAAPEGALALRVALLSGEELPELKVALESTGFDVKKAIATSAGYGPEEQRLLFNGEEVPDSQRLQERGIVDKAGVSLDVAHGIITPEAFLQLLRVPKPAEAIEQLLLRFLSPYVDGIAGDKLQLGVFRGSLELRDLQVKAEAPSLLGLEGFRARGGGIGFIQLKIPWNKLHTGKLRVVARGLHVDLEPLAEALAGVEDPLQAQVAELRRAKRRAVELRAAQVAELGQQVSPDDGRRQDSGYLVRLLRKILNNIHIDLSDLRITFASRLQNLSLHLELPSLEVLSTDQTFRESLAEVTVSGQSLYKVLHLRDLAVLASASSRGGYVLSPTSARLQLAHVPSDQTLFLRFEVATLEAAAVVLTHSQVMHMLAAQAAAAAQAARLYRAMVSVDQEVCMAGFLRRCC

InterPro domains:
  IPR000626 Ubiquitin-like domain [PF00240] (266-325)
  IPR000626 Ubiquitin-like domain [PS50053] (259-328)
  IPR026847 Vacuolar protein sorting-associated protein 13 [PTHR16166] (362-592)
  IPR029071 Ubiquitin-like domain superfamily [SSF54236] (251-326)

Foldseek 3Di:
DWAAFPVGWIWAWDQDPLLFIWIDTNNHTPGPHWQEWEADPVQQWIDTPPGITHHDPVQSLLVQLLVQLSCLSSVHHYHYDRRDAAQKAWDQFPVRWIWIWGQDPLFIWIDTNNHTPGPHWQAWEADPVFQWIATPRGITHGDNRSSSSRVSNVVSSCVSSVHYYHYDDSNYHDPDPSPDDQPADDPDDPDPPDDDDDPDDPVRFDDDPDNQWGAHPVVRFIEGEDSDNVSVVVCVVVVGHYDGHHDDDDDDDDDPAWAWEWEAEPVGRTFPTFTDHQFAAPQRSLVSCCVRPVQHSVQWFKAAPRDGGDRGHGCVVVVNGHHGYIYIYRPPDPPPPVNVVVVDPDDDPLVLVVVVVCLVCVVFWDPPDPVQQVVASVPQKGKDAWIKTAQLNCLLVVNAQKGFPTWTWGMWMWGQPPVCLQFDAIEIETERTETEIAGQLVVQVPPPDSVVVSVVSNVVSVVVSVVSVVVVCCLLVVDDDPDDPPDPDSVVVNVSVLSNQLRYKYKYAFHWYWYDAPVQQKIKIKTFGIKIKGWAEPVQDDDPGGHDHPDNKTKMKIKTFQTWMKMDHPHDIDTPGGGWIKMWIWMQDPVQQWTWIKIDTPPDDTDTDTDHVVCVVVVCVCVPVVVVVVVVVVCSSDDPPPPPDPDDDDDDDD

pLDDT: mean 70.36, std 19.72, range [22.64, 97.06]

Organism: NCBI:txid2562239

=== Feature glossary ===
Key to the feature types in this record:

— What the protein is —

Primary structure: the covalent order of the twenty standard amino acids along the backbone. Two proteins with the same sequence will (almost always) fold to the same structure; two with 30% identity often share a fold but not the details.

Database cross-references. InterPro integrates a dozen domain/family signature databases into unified entries with residue-range hits. GO terms attach function/process/location labels with evidence codes. CATH codes position the fold in a four-level structural taxonomy. Organism is the NCBI-taxonomy species name.

— Where its atoms are —

The mmCIF block holds the 3D Cartesian coordinates of each backbone atom (N, Cα, C, O) in ångströms. mmCIF is the PDB's canonical archive format — a tagged-loop text representation of the atomic model.

Six rendered views show the 3D structure from the faces of a cube — i.e. along ±x, ±y, ±z. Rendering representation is drawn randomly per protein from cartoon (secondary-structure ribbons), sticks (backbone bonds), or molecular surface; coloring is either N→C rainbow (blue at the N-terminus through red at the C-terminus) or one color per chain.

— Local backbone conformation —

DSSP 8-state secondary structure assigns each residue one of H (α-helix), G (3₁₀-helix), I (π-helix), E (extended β-strand), B (isolated β-bridge), T (hydrogen-bonded turn), S (bend), or '-' (coil). The assignment is computed from backbone hydrogen-bond geometry via the Kabsch–Sander algorithm.

P-SEA three-state annotation labels each residue as helix, strand, or coil based purely on the geometry of the Cα trace. It serves as a fallback when the full backbone (and thus DSSP) is unavailable.

The φ/ψ torsion pair specifies the backbone conformation at each residue. φ rotates about the N–Cα bond, ψ about the Cα–C bond. Steric clashes forbid most of the (φ, ψ) plane — the allowed regions (α-helix basin, β-sheet basin, left-handed helix) are the Ramachandran-allowed regions.

— Global shape and packing —

The geometric summary reports three shape descriptors. Rg (radius of gyration) measures how spread out the Cα atoms are about their centre of mass; compact globular proteins have small Rg, elongated or unfolded ones large. Cα contacts (<8 Å, |i−j|>4) count long-range residue pairs in spatial proximity — high for tightly packed folds, near zero for rods or random coil. The bounding-box extents give the protein's footprint along x, y, z in Å.

Accessible surface area quantifies burial. A residue with SASA near zero is packed into the hydrophobic core; one with SASA >100 Å² sits on the surface. Computed here via the Shrake–Rupley numerical algorithm with a 1.4 Å probe.

Plot images: a contact map (which residues are close in 3D, as an N×N binary image), a Ramachandran scatter (backbone torsion angles, revealing secondary-structure composition at a glance), and — for AlphaFold structures — a PAE heatmap (pairwise prediction confidence).

— Structural neighborhood —

The Foldseek 3Di string encodes local tertiary geometry as a 20-letter alphabet — one character per residue — derived from the relative positions of nearby Cα atoms. Unlike the amino-acid sequence, 3Di is a direct function of the 3D structure, so two proteins with the same fold have similar 3Di strings even at low sequence identity.

Nearest PDB neighbors are the top structural matches found by Foldseek when searching this structure against the entire Protein Data Bank. Each hit reports a TM-score (0 to 1; >0.5 almost always implies the same fold) and an E-value. These are *structural* homologs — they may share no detectable sequence similarity.

— Confidence and disorder —

For AlphaFold models, the B-factor field carries pLDDT — the model's own estimate of local accuracy on a 0–100 scale. Regions with pLDDT<50 should be treated as essentially unmodeled; they often correspond to intrinsically disordered segments.

B-factor (Debye–Waller factor) reflects atomic displacement in the crystal lattice. It is an experimental observable (units Å²), not a prediction; low values mean the atom is pinned down, high values mean it moves or is heterogeneous across the crystal.

Predicted aligned error is AlphaFold's pairwise confidence. Unlike pLDDT (per-residue), PAE is per-residue-pair and captures whether two parts of the structure are correctly placed relative to each other. Units are ångströms of expected positional error.